Protein AF-0000000086186647 (afdb_homodimer)

pLDDT: mean 94.25, std 9.73, range [32.88, 99.0]

Organism: NCBI:txid1656884

Structure (mmCIF, N/CA/C/O backbone):
data_AF-0000000086186647-model_v1
#
loop_
_entity.id
_entity.type
_entity.pdbx_description
1 polymer 'NAD(P)-dependent oxidoreductase'
#
loop_
_atom_site.group_PDB
_atom_site.id
_atom_site.type_symbol
_atom_site.label_atom_id
_atom_site.label_alt_id
_atom_site.label_comp_id
_atom_site.label_asym_id
_atom_site.label_entity_id
_atom_site.label_seq_id
_atom_site.pdbx_PDB_ins_code
_atom_site.Cartn_x
_atom_site.Cartn_y
_atom_site.Cartn_z
_atom_site.occupancy
_atom_site.B_iso_or_equiv
_atom_site.auth_seq_id
_atom_site.auth_comp_id
_atom_site.auth_asym_id
_atom_site.auth_atom_id
_atom_site.pdbx_PDB_model_num
ATOM 1 N N . MET A 1 1 ? 5.227 -19.984 -39.406 1 32.94 1 MET A N 1
ATOM 2 C CA . MET A 1 1 ? 4.059 -20.828 -39.219 1 32.94 1 MET A CA 1
ATOM 3 C C . MET A 1 1 ? 3.461 -20.641 -37.844 1 32.94 1 MET A C 1
ATOM 5 O O . MET A 1 1 ? 4.176 -20.703 -36.844 1 32.94 1 MET A O 1
ATOM 9 N N . VAL A 1 2 ? 2.438 -19.922 -37.75 1 42.91 2 VAL A N 1
ATOM 10 C CA . VAL A 1 2 ? 1.807 -19.672 -36.438 1 42.91 2 VAL A CA 1
ATOM 11 C C . VAL A 1 2 ? 1.766 -20.969 -35.625 1 42.91 2 VAL A C 1
ATOM 13 O O . VAL A 1 2 ? 1.377 -22.016 -36.156 1 42.91 2 VAL A O 1
ATOM 16 N N . ASP A 1 3 ? 2.703 -21.125 -34.719 1 51.59 3 ASP A N 1
ATOM 17 C CA . ASP A 1 3 ? 2.672 -22.312 -33.875 1 51.59 3 ASP A CA 1
ATOM 18 C C . ASP A 1 3 ? 1.236 -22.719 -33.531 1 51.59 3 ASP A C 1
ATOM 20 O O . ASP A 1 3 ? 0.469 -21.922 -33 1 51.59 3 ASP A O 1
ATOM 24 N N . ARG A 1 4 ? 0.583 -23.547 -34.438 1 66.81 4 ARG A N 1
ATOM 25 C CA . ARG A 1 4 ? -0.795 -24.016 -34.531 1 66.81 4 ARG A CA 1
ATOM 26 C C . ARG A 1 4 ? -1.146 -24.969 -33.406 1 66.81 4 ARG A C 1
ATOM 28 O O . ARG A 1 4 ? -2.227 -25.562 -33.375 1 66.81 4 ARG A O 1
ATOM 35 N N . THR A 1 5 ? -0.139 -25.062 -32.375 1 87.88 5 THR A N 1
ATOM 36 C CA . THR A 1 5 ? -0.454 -26.016 -31.328 1 87.88 5 THR A CA 1
ATOM 37 C C . THR A 1 5 ? -1.351 -25.391 -30.266 1 87.88 5 THR A C 1
ATOM 39 O O . THR A 1 5 ? -1.097 -24.266 -29.828 1 87.88 5 THR A O 1
ATOM 42 N N . PRO A 1 6 ? -2.404 -26.094 -29.969 1 95.69 6 PRO A N 1
ATOM 43 C CA . PRO A 1 6 ? -3.352 -25.516 -29.016 1 95.69 6 PRO A CA 1
ATOM 44 C C . PRO A 1 6 ? -2.75 -25.344 -27.625 1 95.69 6 PRO A C 1
ATOM 46 O O . PRO A 1 6 ? -1.897 -26.141 -27.203 1 95.69 6 PRO A O 1
ATOM 49 N N . ILE A 1 7 ? -3.154 -24.328 -26.969 1 97.38 7 ILE A N 1
ATOM 50 C CA . ILE A 1 7 ? -2.812 -24.062 -25.578 1 97.38 7 ILE A CA 1
ATOM 51 C C . ILE A 1 7 ? -3.951 -24.516 -24.672 1 97.38 7 ILE A C 1
ATOM 53 O O . ILE A 1 7 ? -5.117 -24.203 -24.922 1 97.38 7 ILE A O 1
ATOM 57 N N . GLY A 1 8 ? -3.598 -25.375 -23.719 1 95.88 8 GLY A N 1
ATOM 58 C CA . GLY A 1 8 ? -4.59 -25.797 -22.75 1 95.88 8 GLY A CA 1
ATOM 59 C C . GLY A 1 8 ? -4.73 -24.844 -21.578 1 95.88 8 GLY A C 1
ATOM 60 O O . GLY A 1 8 ? -3.744 -24.281 -21.109 1 95.88 8 GLY A O 1
ATOM 61 N N . VAL A 1 9 ? -6 -24.641 -21.062 1 97.5 9 VAL A N 1
ATOM 62 C CA . VAL A 1 9 ? -6.273 -23.844 -19.875 1 97.5 9 VAL A CA 1
ATOM 63 C C . VAL A 1 9 ? -7.16 -24.625 -18.906 1 97.5 9 VAL A C 1
ATOM 65 O O . VAL A 1 9 ? -8.312 -24.938 -19.234 1 97.5 9 VAL A O 1
ATOM 68 N N . LEU A 1 10 ? -6.535 -24.969 -17.797 1 95.44 10 LEU A N 1
ATOM 69 C CA . LEU A 1 10 ? -7.305 -25.625 -16.734 1 95.44 10 LEU A CA 1
ATOM 70 C C . LEU A 1 10 ? -7.789 -24.609 -15.719 1 95.44 10 LEU A C 1
ATOM 72 O O . LEU A 1 10 ? -6.992 -24.062 -14.953 1 95.44 10 LEU A O 1
ATOM 76 N N . GLY A 1 11 ? -9.086 -24.391 -15.617 1 96.5 11 GLY A N 1
ATOM 77 C CA . GLY A 1 11 ? -9.672 -23.359 -14.773 1 96.5 11 GLY A CA 1
ATOM 78 C C . GLY A 1 11 ? -10.07 -22.125 -15.539 1 96.5 11 GLY A C 1
ATOM 79 O O . GLY A 1 11 ? -9.219 -21.375 -16.031 1 96.5 11 GLY A O 1
ATOM 80 N N . LEU A 1 12 ? -11.383 -21.891 -15.609 1 97.25 12 LEU A N 1
ATOM 81 C CA . LEU A 1 12 ? -11.938 -20.766 -16.359 1 97.25 12 LEU A CA 1
ATOM 82 C C . LEU A 1 12 ? -12.812 -19.891 -15.469 1 97.25 12 LEU A C 1
ATOM 84 O O . LEU A 1 12 ? -13.945 -19.562 -15.844 1 97.25 12 LEU A O 1
ATOM 88 N N . GLY A 1 13 ? -12.266 -19.672 -14.281 1 94 13 GLY A N 1
ATOM 89 C CA . GLY A 1 13 ? -12.93 -18.766 -13.352 1 94 13 GLY A CA 1
ATOM 90 C C . GLY A 1 13 ? -12.633 -17.312 -13.625 1 94 13 GLY A C 1
ATOM 91 O O . GLY A 1 13 ? -12.453 -16.906 -14.781 1 94 13 GLY A O 1
ATOM 92 N N . ASN A 1 14 ? -12.602 -16.516 -12.578 1 91 14 ASN A N 1
ATOM 93 C CA . ASN A 1 14 ? -12.469 -15.062 -12.68 1 91 14 ASN A CA 1
ATOM 94 C C . ASN A 1 14 ? -11.156 -14.664 -13.344 1 91 14 ASN A C 1
ATOM 96 O O . ASN A 1 14 ? -11.094 -13.656 -14.047 1 91 14 ASN A O 1
ATOM 100 N N . MET A 1 15 ? -10.133 -15.43 -13.102 1 94.56 15 MET A N 1
ATOM 101 C CA . MET A 1 15 ? -8.836 -15.148 -13.703 1 94.56 15 MET A CA 1
ATOM 102 C C . MET A 1 15 ? -8.641 -15.938 -14.992 1 94.56 15 MET A C 1
ATOM 104 O O . MET A 1 15 ? -8.164 -15.398 -15.992 1 94.56 15 MET A O 1
ATOM 108 N N . GLY A 1 16 ? -9.086 -17.172 -14.984 1 97.12 16 GLY A N 1
ATOM 109 C CA . GLY A 1 16 ? -8.852 -18.062 -16.109 1 97.12 16 GLY A CA 1
ATOM 110 C C . GLY A 1 16 ? -9.562 -17.625 -17.375 1 97.12 16 GLY A C 1
ATOM 111 O O . GLY A 1 16 ? -9.016 -17.734 -18.469 1 97.12 16 GLY A O 1
ATOM 112 N N . MET A 1 17 ? -10.766 -17.109 -17.25 1 97.38 17 MET A N 1
ATOM 113 C CA . MET A 1 17 ? -11.57 -16.766 -18.422 1 97.38 17 MET A CA 1
ATOM 114 C C . MET A 1 17 ? -10.953 -15.586 -19.156 1 97.38 17 MET A C 1
ATOM 116 O O . MET A 1 17 ? -10.719 -15.656 -20.359 1 97.38 17 MET A O 1
ATOM 120 N N . PRO A 1 18 ? -10.633 -14.461 -18.422 1 97.75 18 PRO A N 1
ATOM 121 C CA . PRO A 1 18 ? -9.984 -13.367 -19.156 1 97.75 18 PRO A CA 1
ATOM 122 C C . PRO A 1 18 ? -8.648 -13.773 -19.781 1 97.75 18 PRO A C 1
ATOM 124 O O . PRO A 1 18 ? -8.297 -13.289 -20.859 1 97.75 18 PRO A O 1
ATOM 127 N N . ILE A 1 19 ? -7.934 -14.617 -19.172 1 98.25 19 ILE A N 1
ATOM 128 C CA . ILE A 1 19 ? -6.66 -15.094 -19.688 1 98.25 19 ILE A CA 1
ATOM 129 C C . ILE A 1 19 ? -6.891 -15.898 -20.969 1 98.25 19 ILE A C 1
ATOM 131 O O . ILE A 1 19 ? -6.227 -15.672 -21.984 1 98.25 19 ILE A O 1
ATOM 135 N N . ALA A 1 20 ? -7.848 -16.812 -20.969 1 98.44 20 ALA A N 1
ATOM 136 C CA . ALA A 1 20 ? -8.195 -17.609 -22.141 1 98.44 20 ALA A CA 1
ATOM 137 C C . ALA A 1 20 ? -8.641 -16.719 -23.297 1 98.44 20 ALA A C 1
ATOM 139 O O . ALA A 1 20 ? -8.219 -16.906 -24.438 1 98.44 20 ALA A O 1
ATOM 140 N N . ARG A 1 21 ? -9.445 -15.734 -22.984 1 98.31 21 ARG A N 1
ATOM 141 C CA . ARG A 1 21 ? -9.945 -14.812 -24 1 98.31 21 ARG A CA 1
ATOM 142 C C . ARG A 1 21 ? -8.797 -14.039 -24.641 1 98.31 21 ARG A C 1
ATOM 144 O O . ARG A 1 21 ? -8.797 -13.812 -25.859 1 98.31 21 ARG A O 1
ATOM 151 N N . ARG A 1 22 ? -7.879 -13.656 -23.828 1 98 22 ARG A N 1
ATOM 152 C CA . ARG A 1 22 ? -6.734 -12.914 -24.344 1 98 22 ARG A CA 1
ATOM 153 C C . ARG A 1 22 ? -5.902 -13.773 -25.297 1 98 22 ARG A C 1
ATOM 155 O O . ARG A 1 22 ? -5.422 -13.289 -26.312 1 98 22 ARG A O 1
ATOM 162 N N . LEU A 1 23 ? -5.719 -14.992 -24.922 1 98.06 23 LEU A N 1
ATOM 163 C CA . LEU A 1 23 ? -4.965 -15.914 -25.766 1 98.06 23 LEU A CA 1
ATOM 164 C C . LEU A 1 23 ? -5.66 -16.109 -27.109 1 98.06 23 LEU A C 1
ATOM 166 O O . LEU A 1 23 ? -5.012 -16.094 -28.156 1 98.06 23 LEU A O 1
ATOM 170 N N . VAL A 1 24 ? -6.957 -16.266 -27.078 1 97.81 24 VAL A N 1
ATOM 171 C CA . VAL A 1 24 ? -7.734 -16.406 -28.312 1 97.81 24 VAL A CA 1
ATOM 172 C C . VAL A 1 24 ? -7.586 -15.148 -29.172 1 97.81 24 VAL A C 1
ATOM 174 O O . VAL A 1 24 ? -7.316 -15.234 -30.375 1 97.81 24 VAL A O 1
ATOM 177 N N . ALA A 1 25 ? -7.707 -14.047 -28.516 1 97.25 25 ALA A N 1
ATOM 178 C CA . ALA A 1 25 ? -7.621 -12.773 -29.219 1 97.25 25 ALA A CA 1
ATOM 179 C C . ALA A 1 25 ? -6.25 -12.586 -29.859 1 97.25 25 ALA A C 1
ATOM 181 O O . ALA A 1 25 ? -6.125 -11.953 -30.906 1 97.25 25 ALA A O 1
ATOM 182 N N . ALA A 1 26 ? -5.281 -13.156 -29.25 1 96.81 26 ALA A N 1
ATOM 183 C CA . ALA A 1 26 ? -3.914 -13.047 -29.75 1 96.81 26 ALA A CA 1
ATOM 184 C C . ALA A 1 26 ? -3.658 -14.055 -30.875 1 96.81 26 ALA A C 1
ATOM 186 O O . ALA A 1 26 ? -2.557 -14.117 -31.422 1 96.81 26 ALA A O 1
ATOM 187 N N . GLY A 1 27 ? -4.633 -14.922 -31.156 1 96.62 27 GLY A N 1
ATOM 188 C CA . GLY A 1 27 ? -4.543 -15.805 -32.312 1 96.62 27 GLY A CA 1
ATOM 189 C C . GLY A 1 27 ? -4.215 -17.234 -31.938 1 96.62 27 GLY A C 1
ATOM 190 O O . GLY A 1 27 ? -4.016 -18.078 -32.812 1 96.62 27 GLY A O 1
ATOM 191 N N . HIS A 1 28 ? -4.188 -17.562 -30.656 1 97.19 28 HIS A N 1
ATOM 192 C CA . HIS A 1 28 ? -3.902 -18.922 -30.219 1 97.19 28 HIS A CA 1
ATOM 193 C C . HIS A 1 28 ? -5.156 -19.797 -30.266 1 97.19 28 HIS A C 1
ATOM 195 O O . HIS A 1 28 ? -6.262 -19.297 -30.031 1 97.19 28 HIS A O 1
ATOM 201 N N . GLN A 1 29 ? -4.941 -21.047 -30.609 1 97.62 29 GLN A N 1
ATOM 202 C CA . GLN A 1 29 ? -5.984 -22.031 -30.359 1 97.62 29 GLN A CA 1
ATOM 203 C C . GLN A 1 29 ? -6.008 -22.422 -28.875 1 97.62 29 GLN A C 1
ATOM 205 O O . GLN A 1 29 ? -4.984 -22.844 -28.328 1 97.62 29 GLN A O 1
ATOM 210 N N . VAL A 1 30 ? -7.203 -22.297 -28.266 1 98.31 30 VAL A N 1
ATOM 211 C CA . VAL A 1 30 ? -7.289 -22.547 -26.828 1 98.31 30 VAL A CA 1
ATOM 212 C C . VAL A 1 30 ? -8.281 -23.672 -26.562 1 98.31 30 VAL A C 1
ATOM 214 O O . VAL A 1 30 ? -9.383 -23.688 -27.109 1 98.31 30 VAL A O 1
ATOM 217 N N . ILE A 1 31 ? -7.832 -24.656 -25.812 1 96.88 31 ILE A N 1
ATOM 218 C CA . ILE A 1 31 ? -8.695 -25.703 -25.281 1 96.88 31 ILE A CA 1
ATOM 219 C C . ILE A 1 31 ? -8.773 -25.594 -23.766 1 96.88 31 ILE A C 1
ATOM 221 O O . ILE A 1 31 ? -7.762 -25.734 -23.062 1 96.88 31 ILE A O 1
ATOM 225 N N . GLY A 1 32 ? -10.008 -25.312 -23.266 1 97 32 GLY A N 1
ATOM 226 C CA . GLY A 1 32 ? -10.164 -25.062 -21.844 1 97 32 GLY A CA 1
ATOM 227 C C . GLY A 1 32 ? -11.094 -26.047 -21.172 1 97 32 GLY A C 1
ATOM 228 O O . GLY A 1 32 ? -11.852 -26.75 -21.828 1 97 32 GLY A O 1
ATOM 229 N N . TRP A 1 33 ? -10.93 -26.125 -19.875 1 94.56 33 TRP A N 1
ATOM 230 C CA . TRP A 1 33 ? -11.82 -26.906 -19.031 1 94.56 33 TRP A CA 1
ATOM 23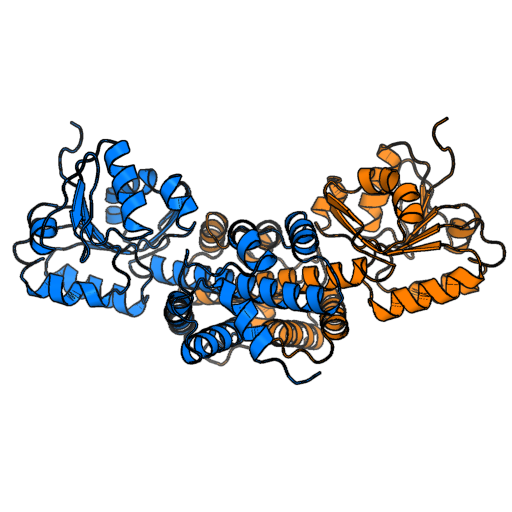1 C C . TRP A 1 33 ? -12.086 -26.203 -17.703 1 94.56 33 TRP A C 1
ATOM 233 O O . TRP A 1 33 ? -11.188 -25.562 -17.141 1 94.56 33 TRP A O 1
ATOM 243 N N . ASP A 1 34 ? -13.297 -26.328 -17.203 1 95.88 34 ASP A N 1
ATOM 244 C CA . ASP A 1 34 ? -13.695 -25.875 -15.875 1 95.88 34 ASP A CA 1
ATOM 245 C C . ASP A 1 34 ? -14.727 -26.828 -15.266 1 95.88 34 ASP A C 1
ATOM 247 O O . ASP A 1 34 ? -15.406 -27.562 -15.984 1 95.88 34 ASP A O 1
ATOM 251 N N . ARG A 1 35 ? -14.758 -26.844 -13.961 1 91.5 35 ARG A N 1
ATOM 252 C CA . ARG A 1 35 ? -15.758 -27.656 -13.273 1 91.5 35 ARG A CA 1
ATOM 253 C C . ARG A 1 35 ? -17.172 -27.172 -13.594 1 91.5 35 ARG A C 1
ATOM 255 O O . ARG A 1 35 ? -18.109 -27.969 -13.641 1 91.5 35 ARG A O 1
ATOM 262 N N . ALA A 1 36 ? -17.25 -25.875 -13.758 1 93.56 36 ALA A N 1
ATOM 263 C CA . ALA A 1 36 ? -18.547 -25.297 -14.117 1 93.56 36 ALA A CA 1
ATOM 264 C C . ALA A 1 36 ? -18.703 -25.219 -15.633 1 93.56 36 ALA A C 1
ATOM 266 O O . ALA A 1 36 ? -17.719 -25.297 -16.375 1 93.56 36 ALA A O 1
ATOM 267 N N . ASP A 1 37 ? -19.953 -25.141 -16.016 1 93.25 37 ASP A N 1
ATOM 268 C CA . ASP A 1 37 ? -20.219 -24.891 -17.438 1 93.25 37 ASP A CA 1
ATOM 269 C C . ASP A 1 37 ? -19.766 -23.5 -17.844 1 93.25 37 ASP A C 1
ATOM 271 O O . ASP A 1 37 ? -20.094 -22.516 -17.172 1 93.25 37 ASP A O 1
ATOM 275 N N . ARG A 1 38 ? -18.922 -23.516 -18.875 1 95.44 38 ARG A N 1
ATOM 276 C CA . ARG A 1 38 ? -18.375 -22.25 -19.375 1 95.44 38 ARG A CA 1
ATOM 277 C C . ARG A 1 38 ? -18.484 -22.188 -20.906 1 95.44 38 ARG A C 1
ATOM 279 O O . ARG A 1 38 ? -18.75 -23.188 -21.562 1 95.44 38 ARG A O 1
ATOM 286 N N . GLU A 1 39 ? -18.391 -21.016 -21.391 1 96.06 39 GLU A N 1
ATOM 287 C CA . GLU A 1 39 ? -18.266 -20.766 -22.828 1 96.06 39 GLU A CA 1
ATOM 288 C C . GLU A 1 39 ? -17.094 -19.844 -23.141 1 96.06 39 GLU A C 1
ATOM 290 O O . GLU A 1 39 ? -16.812 -18.906 -22.391 1 96.06 39 GLU A O 1
ATOM 295 N N . LEU A 1 40 ? -16.406 -20.172 -24.188 1 97.19 40 LEU A N 1
ATOM 296 C CA . LEU A 1 40 ? -15.266 -19.375 -24.656 1 97.19 40 LEU A CA 1
ATOM 297 C C . LEU A 1 40 ? -15.367 -19.094 -26.141 1 97.19 40 LEU A C 1
ATOM 299 O O . LEU A 1 40 ? -15.133 -19.969 -26.969 1 97.19 40 LEU A O 1
ATOM 303 N N . ASP A 1 41 ? -15.719 -17.859 -26.422 1 95.88 41 ASP A N 1
ATOM 304 C CA . ASP A 1 41 ? -15.781 -17.469 -27.844 1 95.88 41 ASP A CA 1
ATOM 305 C C . ASP A 1 41 ? -14.414 -17.594 -28.5 1 95.88 41 ASP A C 1
ATOM 307 O O . ASP A 1 41 ? -13.43 -17.062 -28 1 95.88 41 ASP A O 1
ATOM 311 N N . GLY A 1 42 ? -14.43 -18.312 -29.578 1 96.94 42 GLY A N 1
ATOM 312 C CA . GLY A 1 42 ? -13.195 -18.453 -30.344 1 96.94 42 GLY A CA 1
ATOM 313 C C . GLY A 1 42 ? -12.305 -19.578 -29.859 1 96.94 42 GLY A C 1
ATOM 314 O O . GLY A 1 42 ? -11.281 -19.875 -30.469 1 96.94 42 GLY A O 1
ATOM 315 N N . GLY A 1 43 ? -12.719 -20.234 -28.781 1 97 43 GLY A N 1
ATOM 316 C CA . GLY A 1 43 ? -12.008 -21.375 -28.234 1 97 43 GLY A CA 1
ATOM 317 C C . GLY A 1 43 ? -12.898 -22.594 -28.047 1 97 43 GLY A C 1
ATOM 318 O O . GLY A 1 43 ? -14.062 -22.594 -28.453 1 97 43 GLY A O 1
ATOM 319 N N . THR A 1 44 ? -12.297 -23.656 -27.516 1 97.25 44 THR A N 1
ATOM 320 C CA . THR A 1 44 ? -13.016 -24.891 -27.266 1 97.25 44 THR A CA 1
ATOM 321 C C . THR A 1 44 ? -13.008 -25.25 -25.781 1 97.25 44 THR A C 1
ATOM 323 O O . THR A 1 44 ? -11.961 -25.203 -25.141 1 97.25 44 THR A O 1
ATOM 326 N N . ILE A 1 45 ? -14.172 -25.469 -25.266 1 97.81 45 ILE A N 1
ATOM 327 C CA . ILE A 1 45 ? -14.266 -25.984 -23.906 1 97.81 45 ILE A CA 1
ATOM 328 C C . ILE A 1 45 ? -14.609 -27.469 -23.938 1 97.81 45 ILE A C 1
ATOM 330 O O . ILE A 1 45 ? -15.508 -27.891 -24.672 1 97.81 45 ILE A O 1
ATOM 334 N N . VAL A 1 46 ? -13.906 -28.219 -23.219 1 94 46 VAL A N 1
ATOM 335 C CA . VAL A 1 46 ? -14.094 -29.672 -23.234 1 94 46 VAL A CA 1
ATOM 336 C C . VAL A 1 46 ? -14.648 -30.141 -21.891 1 94 46 VAL A C 1
ATOM 338 O O . VAL A 1 46 ? -14.812 -29.328 -20.969 1 94 46 VAL A O 1
ATOM 341 N N . ARG A 1 47 ? -14.914 -31.406 -21.781 1 91.38 47 ARG A N 1
ATOM 342 C CA . ARG A 1 47 ? -15.719 -31.906 -20.672 1 91.38 47 ARG A CA 1
ATOM 343 C C . ARG A 1 47 ? -14.836 -32.5 -19.562 1 91.38 47 ARG A C 1
ATOM 345 O O . ARG A 1 47 ? -15.32 -32.75 -18.469 1 91.38 47 ARG A O 1
ATOM 352 N N . SER A 1 48 ? -13.516 -32.688 -19.906 1 88.19 48 SER A N 1
ATOM 353 C CA . SER A 1 48 ? -12.633 -33.219 -18.891 1 88.19 48 SER A CA 1
ATOM 354 C C . SER A 1 48 ? -11.242 -32.594 -18.969 1 88.19 48 SER A C 1
ATOM 356 O O . SER A 1 48 ? -10.781 -32.25 -20.062 1 88.19 48 SER A O 1
ATOM 358 N N . ALA A 1 49 ? -10.578 -32.562 -17.844 1 90 49 ALA A N 1
ATOM 359 C CA . ALA A 1 49 ? -9.203 -32.094 -17.781 1 90 49 ALA A CA 1
ATOM 360 C C . ALA A 1 49 ? -8.273 -33 -18.594 1 90 49 ALA A C 1
ATOM 362 O O . ALA A 1 49 ? -7.309 -32.5 -19.188 1 90 49 ALA A O 1
ATOM 363 N N . ALA A 1 50 ? -8.586 -34.25 -18.641 1 86.88 50 ALA A N 1
ATOM 364 C CA . ALA A 1 50 ? -7.789 -35.219 -19.375 1 86.88 50 ALA A CA 1
ATOM 365 C C . ALA A 1 50 ? -7.766 -34.906 -20.859 1 86.88 50 ALA A C 1
ATOM 367 O O . ALA A 1 50 ? -6.762 -35.125 -21.547 1 86.88 50 ALA A O 1
ATOM 368 N N . GLU A 1 51 ? -8.891 -34.406 -21.328 1 88.75 51 GLU A N 1
ATOM 369 C CA . GLU A 1 51 ? -8.945 -34.031 -22.734 1 88.75 51 GLU A CA 1
ATOM 370 C C . GLU A 1 51 ? -8.016 -32.844 -23.031 1 88.75 51 GLU A C 1
ATOM 372 O O . GLU A 1 51 ? -7.41 -32.812 -24.109 1 88.75 51 GLU A O 1
ATOM 377 N N . VAL A 1 52 ? -7.887 -31.938 -22.141 1 91.69 52 VAL A N 1
ATOM 378 C CA . VAL A 1 52 ? -6.988 -30.797 -22.312 1 91.69 52 VAL A CA 1
ATOM 379 C C . VAL A 1 52 ? -5.543 -31.297 -22.359 1 91.69 52 VAL A C 1
ATOM 381 O O . VAL A 1 52 ? -4.805 -30.969 -23.297 1 91.69 52 VAL A O 1
ATOM 384 N N . THR A 1 53 ? -5.172 -32.125 -21.406 1 88.69 53 THR A N 1
ATOM 385 C CA . THR A 1 53 ? -3.783 -32.562 -21.281 1 88.69 53 THR A CA 1
ATOM 386 C C . THR A 1 53 ? -3.42 -33.562 -22.391 1 88.69 53 THR A C 1
ATOM 388 O O . THR A 1 53 ? -2.248 -33.656 -22.75 1 88.69 53 THR A O 1
ATOM 391 N N . GLY A 1 54 ? -4.434 -34.188 -22.891 1 86.25 54 GLY A N 1
ATOM 392 C CA . GLY A 1 54 ? -4.199 -35.125 -23.984 1 86.25 54 GLY A CA 1
ATOM 393 C C . GLY A 1 54 ? -4.02 -34.438 -25.328 1 86.25 54 GLY A C 1
ATOM 394 O O . GLY A 1 54 ? -3.479 -35.031 -26.266 1 86.25 54 GLY A O 1
ATOM 395 N N . ARG A 1 55 ? -4.371 -33.188 -25.375 1 89.44 55 ARG A N 1
ATOM 396 C CA . ARG A 1 55 ? -4.398 -32.531 -26.672 1 89.44 55 ARG A CA 1
ATOM 397 C C . ARG A 1 55 ? -3.402 -31.375 -26.719 1 89.44 55 ARG A C 1
ATOM 399 O O . ARG A 1 55 ? -3.074 -30.859 -27.797 1 89.44 55 ARG A O 1
ATOM 406 N N . CYS A 1 56 ? -2.918 -30.953 -25.594 1 92.75 56 CYS A N 1
ATOM 407 C CA . CYS A 1 56 ? -2.123 -29.734 -25.562 1 92.75 56 CYS A CA 1
ATOM 408 C C . CYS A 1 56 ? -0.734 -30 -24.984 1 92.75 56 CYS A C 1
ATOM 410 O O . CYS A 1 56 ? -0.602 -30.547 -23.891 1 92.75 56 CYS A O 1
ATOM 412 N N . ALA A 1 57 ? 0.261 -29.562 -25.688 1 92.5 57 ALA A N 1
ATOM 413 C CA . ALA A 1 57 ? 1.639 -29.703 -25.219 1 92.5 57 ALA A CA 1
ATOM 414 C C . ALA A 1 57 ? 1.956 -28.703 -24.125 1 92.5 57 ALA A C 1
ATOM 416 O O . ALA A 1 57 ? 2.781 -28.969 -23.25 1 92.5 57 ALA A O 1
ATOM 417 N N . THR A 1 58 ? 1.338 -27.531 -24.172 1 95.38 58 THR A N 1
ATOM 418 C CA . THR A 1 58 ? 1.45 -26.484 -23.141 1 95.38 58 THR A CA 1
ATOM 419 C C . THR A 1 58 ? 0.107 -26.25 -22.453 1 95.38 58 THR A C 1
ATOM 421 O O . THR A 1 58 ? -0.903 -26.016 -23.125 1 95.38 58 THR A O 1
ATOM 424 N N . VAL A 1 59 ? 0.129 -26.375 -21.125 1 94.94 59 VAL A N 1
ATOM 425 C CA . VAL A 1 59 ? -1.103 -26.234 -20.359 1 94.94 59 VAL A CA 1
ATOM 426 C C . VAL A 1 59 ? -0.9 -25.203 -19.25 1 94.94 59 VAL A C 1
ATOM 428 O O . VAL A 1 59 ? 0.085 -25.266 -18.516 1 94.94 59 VAL A O 1
ATOM 431 N N . LEU A 1 60 ? -1.832 -24.188 -19.172 1 97.62 60 LEU A N 1
ATOM 432 C CA . LEU A 1 60 ? -1.909 -23.25 -18.062 1 97.62 60 LEU A CA 1
ATOM 433 C C . LEU A 1 60 ? -2.84 -23.781 -16.969 1 97.62 60 LEU A C 1
ATOM 435 O O . LEU A 1 60 ? -3.955 -24.219 -17.266 1 97.62 60 LEU A O 1
ATOM 439 N N . TYR A 1 61 ? -2.307 -23.766 -15.766 1 96.94 61 TYR A N 1
ATOM 440 C CA . TYR A 1 61 ? -3.07 -24.219 -14.602 1 96.94 61 TYR A CA 1
ATOM 441 C C . TYR A 1 61 ? -3.52 -23.016 -13.758 1 96.94 61 TYR A C 1
ATOM 443 O O . TYR A 1 61 ? -2.691 -22.312 -13.18 1 96.94 61 TYR A O 1
ATOM 451 N N . LEU A 1 62 ? -4.906 -22.844 -13.617 1 97.19 62 LEU A N 1
ATOM 452 C CA . LEU A 1 62 ? -5.438 -21.656 -12.938 1 97.19 62 LEU A CA 1
ATOM 453 C C . LEU A 1 62 ? -6.488 -22.062 -11.898 1 97.19 62 LEU A C 1
ATOM 455 O O . LEU A 1 62 ? -7.289 -21.219 -11.469 1 97.19 62 LEU A O 1
ATOM 459 N N . LEU A 1 63 ? -6.48 -23.344 -11.547 1 94.81 63 LEU A N 1
ATOM 460 C CA . LEU A 1 63 ? -7.41 -23.766 -10.508 1 94.81 63 LEU A CA 1
ATOM 461 C C . LEU A 1 63 ? -6.977 -23.234 -9.148 1 94.81 63 LEU A C 1
ATOM 463 O O . LEU A 1 63 ? -5.793 -22.969 -8.93 1 94.81 63 LEU A O 1
ATOM 467 N N . PRO A 1 64 ? -7.859 -23.062 -8.156 1 90.75 64 PRO A N 1
ATOM 468 C CA . PRO A 1 64 ? -7.613 -22.328 -6.914 1 90.75 64 PRO A CA 1
ATOM 469 C C . PRO A 1 64 ? -6.551 -22.984 -6.039 1 90.75 64 PRO A C 1
ATOM 471 O O . PRO A 1 64 ? -5.836 -22.297 -5.305 1 90.75 64 PRO A O 1
ATOM 474 N N . GLU A 1 65 ? -6.469 -24.281 -6.078 1 92.06 65 GLU A N 1
ATOM 475 C CA . GLU A 1 65 ? -5.543 -25.016 -5.219 1 92.06 65 GLU A CA 1
ATOM 476 C C . GLU A 1 65 ? -4.641 -25.938 -6.031 1 92.06 65 GLU A C 1
ATOM 478 O O . GLU A 1 65 ? -5.105 -26.625 -6.945 1 92.06 65 GLU A O 1
ATOM 483 N N . LEU A 1 66 ? -3.379 -25.953 -5.641 1 94.31 66 LEU A N 1
ATOM 484 C CA . LEU A 1 66 ? -2.424 -26.781 -6.363 1 94.31 66 LEU A CA 1
ATOM 485 C C . LEU A 1 66 ? -2.818 -28.25 -6.285 1 94.31 66 LEU A C 1
ATOM 487 O O . LEU A 1 66 ? -2.656 -28.984 -7.258 1 94.31 66 LEU A O 1
ATOM 491 N N . GLU A 1 67 ? -3.41 -28.656 -5.184 1 90.25 67 GLU A N 1
ATOM 492 C CA . GLU A 1 67 ? -3.744 -30.047 -4.926 1 90.25 67 GLU A CA 1
ATOM 493 C C . GLU A 1 67 ? -4.82 -30.547 -5.891 1 90.25 67 GLU A C 1
ATOM 495 O O . GLU A 1 67 ? -4.977 -31.75 -6.086 1 90.25 67 GLU A O 1
ATOM 500 N N . MET A 1 68 ? -5.445 -29.672 -6.457 1 89.5 68 MET A N 1
ATOM 501 C CA . MET A 1 68 ? -6.512 -30.031 -7.383 1 89.5 68 MET A CA 1
ATOM 502 C C . MET A 1 68 ? -5.941 -30.625 -8.664 1 89.5 68 MET A C 1
ATOM 504 O O . MET A 1 68 ? -6.676 -31.219 -9.453 1 89.5 68 MET A O 1
ATOM 508 N N . ILE A 1 69 ? -4.652 -30.531 -8.789 1 86.94 69 ILE A N 1
ATOM 509 C CA . ILE A 1 69 ? -3.998 -31.062 -9.977 1 86.94 69 ILE A CA 1
ATOM 510 C C . ILE A 1 69 ? -3.859 -32.594 -9.859 1 86.94 69 ILE A C 1
ATOM 512 O O . ILE A 1 69 ? -3.729 -33.281 -10.859 1 86.94 69 ILE A O 1
ATOM 516 N N . ARG A 1 70 ? -3.762 -33.125 -8.648 1 80.94 70 ARG A N 1
ATOM 517 C CA . ARG A 1 70 ? -3.4 -34.5 -8.391 1 80.94 70 ARG A CA 1
ATOM 518 C C . ARG A 1 70 ? -4.348 -35.469 -9.109 1 80.94 70 ARG A C 1
ATOM 520 O O . ARG A 1 70 ? -3.906 -36.344 -9.836 1 80.94 70 ARG A O 1
ATOM 527 N N . PRO A 1 71 ? -5.672 -35.25 -8.844 1 77.44 71 PRO A N 1
ATOM 528 C CA . PRO A 1 71 ? -6.578 -36.156 -9.57 1 77.44 71 PRO A CA 1
ATOM 529 C C . PRO A 1 71 ? -6.434 -36.031 -11.086 1 77.44 71 PRO A C 1
ATOM 531 O O . PRO A 1 71 ? -6.691 -37 -11.805 1 77.44 71 PRO A O 1
ATOM 534 N N . LEU A 1 72 ? -6.008 -34.969 -11.5 1 74.38 72 LEU A N 1
ATOM 535 C CA . LEU A 1 72 ? -5.852 -34.719 -12.93 1 74.38 72 LEU A CA 1
ATOM 536 C C . LEU A 1 72 ? -4.621 -35.438 -13.469 1 74.38 72 LEU A C 1
ATOM 538 O O . LEU A 1 72 ? -4.613 -35.875 -14.625 1 74.38 72 LEU A O 1
ATOM 542 N N . LEU A 1 73 ? -3.617 -35.594 -12.594 1 71.12 73 LEU A N 1
ATOM 543 C CA . LEU A 1 73 ? -2.383 -36.312 -12.93 1 71.12 73 LEU A CA 1
ATOM 544 C C . LEU A 1 73 ? -2.586 -37.812 -12.891 1 71.12 73 LEU A C 1
ATOM 546 O O . LEU A 1 73 ? -2.002 -38.562 -13.688 1 71.12 73 LEU A O 1
ATOM 550 N N . ALA A 1 74 ? -3.311 -38.281 -11.867 1 64.06 74 ALA A N 1
ATOM 551 C CA . ALA A 1 74 ? -3.547 -39.719 -11.695 1 64.06 74 ALA A CA 1
ATOM 552 C C . ALA A 1 74 ? -4.305 -40.281 -12.891 1 64.06 74 ALA A C 1
ATOM 554 O O . ALA A 1 74 ? -4.094 -41.438 -13.266 1 64.06 74 ALA A O 1
ATOM 555 N N . ASP A 1 75 ? -5.23 -39.625 -13.328 1 56.56 75 ASP A N 1
ATOM 556 C CA . ASP A 1 75 ? -6.066 -40.156 -14.406 1 56.56 75 ASP A CA 1
ATOM 557 C C . ASP A 1 75 ? -5.285 -40.219 -15.719 1 56.56 75 ASP A C 1
ATOM 559 O O . ASP A 1 75 ? -5.859 -40.5 -16.781 1 56.56 75 ASP A O 1
ATOM 563 N N . GLY A 1 76 ? -3.975 -40.25 -15.68 1 54.12 76 GLY A N 1
ATOM 564 C CA . GLY A 1 76 ? -3.133 -40.469 -16.844 1 54.12 76 GLY A CA 1
ATOM 565 C C . GLY A 1 76 ? -2.689 -39.188 -17.531 1 54.12 76 GLY A C 1
ATOM 566 O O . GLY A 1 76 ? -2.281 -39.188 -18.688 1 54.12 76 GLY A O 1
ATOM 567 N N . LEU A 1 77 ? -3.141 -38.188 -16.969 1 52.38 77 LEU A N 1
ATOM 568 C CA . LEU A 1 77 ? -2.887 -36.875 -17.578 1 52.38 77 LEU A CA 1
ATOM 569 C C . LEU A 1 77 ? -1.501 -36.844 -18.203 1 52.38 77 LEU A C 1
ATOM 571 O O . LEU A 1 77 ? -1.34 -36.312 -19.328 1 52.38 77 LEU A O 1
ATOM 575 N N . LEU A 1 78 ? -0.475 -37.156 -17.328 1 57.53 78 LEU A N 1
ATOM 576 C CA . LEU A 1 78 ? 0.867 -36.906 -17.844 1 57.53 78 LEU A CA 1
ATOM 577 C C . LEU A 1 78 ? 1.455 -38.156 -18.484 1 57.53 78 LEU A C 1
ATOM 579 O O . LEU A 1 78 ? 2.436 -38.094 -19.219 1 57.53 78 LEU A O 1
ATOM 583 N N . ASP A 1 79 ? 0.993 -39.281 -18.109 1 55.28 79 ASP A N 1
ATOM 584 C CA . ASP A 1 79 ? 1.785 -40.375 -18.625 1 55.28 79 ASP A CA 1
ATOM 585 C C . ASP A 1 79 ? 1.741 -40.406 -20.156 1 55.28 79 ASP A C 1
ATOM 587 O O . ASP A 1 79 ? 2.777 -40.562 -20.812 1 55.28 79 ASP A O 1
ATOM 591 N N . ASP A 1 80 ? 0.506 -40.562 -20.641 1 57.5 80 ASP A N 1
ATOM 592 C CA . ASP A 1 80 ? 0.38 -40.562 -22.094 1 57.5 80 ASP A CA 1
ATOM 593 C C . ASP A 1 80 ? -0.055 -39.219 -22.625 1 57.5 80 ASP A C 1
ATOM 595 O O . ASP A 1 80 ? -0.576 -39.094 -23.734 1 57.5 80 ASP A O 1
ATOM 599 N N . ALA A 1 81 ? 0.294 -38.188 -21.812 1 67.19 81 ALA A N 1
ATOM 600 C CA . ALA A 1 81 ? -0.254 -36.844 -22.125 1 67.19 81 ALA A CA 1
ATOM 601 C C . ALA A 1 81 ? 0.627 -36.125 -23.125 1 67.19 81 ALA A C 1
ATOM 603 O O . ALA A 1 81 ? 1.813 -36.406 -23.25 1 67.19 81 ALA A O 1
ATOM 604 N N . ALA A 1 82 ? -0.03 -35.5 -24.016 1 81.06 82 ALA A N 1
ATOM 605 C CA . ALA A 1 82 ? 0.588 -34.594 -24.984 1 81.06 82 ALA A CA 1
ATOM 606 C C . ALA A 1 82 ? 1.312 -33.469 -24.281 1 81.06 82 ALA A C 1
ATOM 608 O O . ALA A 1 82 ? 2.244 -32.875 -24.828 1 81.06 82 ALA A O 1
ATOM 609 N N . THR A 1 83 ? 1.009 -33.344 -22.938 1 88.75 83 THR A N 1
ATOM 610 C CA . THR A 1 83 ? 1.533 -32.188 -22.219 1 88.75 83 THR A CA 1
ATOM 611 C C . THR A 1 83 ? 3.008 -32.375 -21.875 1 88.75 83 THR A C 1
ATOM 613 O O . THR A 1 83 ? 3.389 -33.406 -21.328 1 88.75 83 THR A O 1
ATOM 616 N N . ARG A 1 84 ? 3.717 -31.375 -22.188 1 90.88 84 ARG A N 1
ATOM 617 C CA . ARG A 1 84 ? 5.152 -31.375 -21.922 1 90.88 84 ARG A CA 1
ATOM 618 C C . ARG A 1 84 ? 5.547 -30.203 -21.031 1 90.88 84 ARG A C 1
ATOM 620 O O . ARG A 1 84 ? 6.598 -30.234 -20.375 1 90.88 84 ARG A O 1
ATOM 627 N N . THR A 1 85 ? 4.762 -29.188 -21.078 1 94.94 85 THR A N 1
ATOM 628 C CA . THR A 1 85 ? 4.988 -27.984 -20.266 1 94.94 85 THR A CA 1
ATOM 629 C C . THR A 1 85 ? 3.734 -27.609 -19.484 1 94.94 85 THR A C 1
ATOM 631 O O . THR A 1 85 ? 2.666 -27.422 -20.078 1 94.94 85 THR A O 1
ATOM 634 N N . LEU A 1 86 ? 3.873 -27.594 -18.172 1 95.44 86 LEU A N 1
ATOM 635 C CA . LEU A 1 86 ? 2.811 -27.141 -17.281 1 95.44 86 LEU A CA 1
ATOM 636 C C . LEU A 1 86 ? 3.172 -25.812 -16.641 1 95.44 86 LEU A C 1
ATOM 638 O O . LEU A 1 86 ? 4.191 -25.703 -15.961 1 95.44 86 LEU A O 1
ATOM 642 N N . ILE A 1 87 ? 2.35 -24.766 -16.906 1 97.94 87 ILE A N 1
ATOM 643 C CA . ILE A 1 87 ? 2.539 -23.453 -16.328 1 97.94 87 ILE A CA 1
ATOM 644 C C . ILE A 1 87 ? 1.503 -23.203 -15.234 1 97.94 87 ILE A C 1
ATOM 646 O O . ILE A 1 87 ? 0.318 -23.016 -15.523 1 97.94 87 ILE A O 1
ATOM 650 N N . VAL A 1 88 ? 1.967 -23.234 -13.984 1 98.12 88 VAL A N 1
ATOM 651 C CA . VAL A 1 88 ? 1.067 -23.031 -12.852 1 98.12 88 VAL A CA 1
ATOM 652 C C . VAL A 1 88 ? 0.958 -21.531 -12.539 1 98.12 88 VAL A C 1
ATOM 654 O O . VAL A 1 88 ? 1.904 -20.922 -12.039 1 98.12 88 VAL A O 1
ATOM 657 N N . MET A 1 89 ? -0.2 -21 -12.773 1 98.31 89 MET A N 1
ATOM 658 C CA . MET A 1 89 ? -0.379 -19.562 -12.625 1 98.31 89 MET A CA 1
ATOM 659 C C . MET A 1 89 ? -1.133 -19.234 -11.336 1 98.31 89 MET A C 1
ATOM 661 O O . MET A 1 89 ? -1.223 -18.078 -10.945 1 98.31 89 MET A O 1
ATOM 665 N N . SER A 1 90 ? -1.642 -20.266 -10.656 1 96.69 90 SER A N 1
ATOM 666 C CA . SER A 1 90 ? -2.338 -20.094 -9.383 1 96.69 90 SER A CA 1
ATOM 667 C C . SER A 1 90 ? -1.363 -19.766 -8.258 1 96.69 90 SER A C 1
ATOM 669 O O . SER A 1 90 ? -0.185 -20.125 -8.328 1 96.69 90 SER A O 1
ATOM 671 N N . THR A 1 91 ? -1.91 -19.047 -7.305 1 96.31 91 THR A N 1
ATOM 672 C CA . THR A 1 91 ? -1.136 -18.844 -6.082 1 96.31 91 THR A CA 1
ATOM 673 C C . THR A 1 91 ? -1.018 -20.156 -5.305 1 96.31 91 THR A C 1
ATOM 675 O O . THR A 1 91 ? -2.025 -20.797 -4.996 1 96.31 91 THR A O 1
ATOM 678 N N . CYS A 1 92 ? 0.256 -20.578 -5.035 1 96.56 92 CYS A N 1
ATOM 679 C CA . CYS A 1 92 ? 0.437 -21.859 -4.352 1 96.56 92 CYS A CA 1
ATOM 680 C C . CYS A 1 92 ? 1.659 -21.828 -3.441 1 96.56 92 CYS A C 1
ATOM 682 O O . CYS A 1 92 ? 2.379 -20.828 -3.404 1 96.56 92 CYS A O 1
ATOM 684 N N . SER A 1 93 ? 1.794 -22.875 -2.678 1 97.44 93 SER A N 1
ATOM 685 C CA . SER A 1 93 ? 2.936 -23.047 -1.784 1 97.44 93 SER A CA 1
ATOM 686 C C . SER A 1 93 ? 4.238 -23.156 -2.566 1 97.44 93 SER A C 1
ATOM 688 O O . SER A 1 93 ? 4.344 -23.969 -3.492 1 97.44 93 SER A O 1
ATOM 690 N N . PRO A 1 94 ? 5.266 -22.312 -2.137 1 97.31 94 PRO A N 1
ATOM 691 C CA . PRO A 1 94 ? 6.574 -22.484 -2.777 1 97.31 94 PRO A CA 1
ATOM 692 C C . PRO A 1 94 ? 7.148 -23.875 -2.596 1 97.31 94 PRO A C 1
ATOM 694 O O . PRO A 1 94 ? 7.785 -24.406 -3.51 1 97.31 94 PRO A O 1
ATOM 697 N N . VAL A 1 95 ? 6.855 -24.469 -1.499 1 96.25 95 VAL A N 1
ATOM 698 C CA . VAL A 1 95 ? 7.363 -25.812 -1.206 1 96.25 95 VAL A CA 1
ATOM 699 C C . VAL A 1 95 ? 6.602 -26.844 -2.029 1 96.25 95 VAL A C 1
ATOM 701 O O . VAL A 1 95 ? 7.207 -27.703 -2.68 1 96.25 95 VAL A O 1
ATOM 704 N N . ALA A 1 96 ? 5.332 -26.766 -2.053 1 96.44 96 ALA A N 1
ATOM 705 C CA . ALA A 1 96 ? 4.496 -27.75 -2.738 1 96.44 96 ALA A CA 1
ATOM 706 C C . ALA A 1 96 ? 4.754 -27.734 -4.242 1 96.44 96 ALA A C 1
ATOM 708 O O . ALA A 1 96 ? 4.758 -28.781 -4.887 1 96.44 96 ALA A O 1
ATOM 709 N N . ILE A 1 97 ? 4.98 -26.594 -4.785 1 97.56 97 ILE A N 1
ATOM 710 C CA . ILE A 1 97 ? 5.137 -26.5 -6.234 1 97.56 97 ILE A CA 1
ATOM 711 C C . ILE A 1 97 ? 6.488 -27.078 -6.645 1 97.56 97 ILE A C 1
ATOM 713 O O . ILE A 1 97 ? 6.617 -27.656 -7.727 1 97.56 97 ILE A O 1
ATOM 717 N N . THR A 1 98 ? 7.516 -26.859 -5.852 1 97.12 98 THR A N 1
ATOM 718 C CA . THR A 1 98 ? 8.828 -27.438 -6.113 1 97.12 98 THR A CA 1
ATOM 719 C C . THR A 1 98 ? 8.758 -28.969 -6.059 1 97.12 98 THR A C 1
ATOM 721 O O . THR A 1 98 ? 9.328 -29.656 -6.906 1 97.12 98 THR A O 1
ATOM 724 N N . ASP A 1 99 ? 8.039 -29.469 -5.047 1 95.5 99 ASP A N 1
ATOM 725 C CA . ASP A 1 99 ? 7.84 -30.906 -4.926 1 95.5 99 ASP A CA 1
ATOM 726 C C . ASP A 1 99 ? 7.109 -31.469 -6.141 1 95.5 99 ASP A C 1
ATOM 728 O O . ASP A 1 99 ? 7.477 -32.531 -6.664 1 95.5 99 ASP A O 1
ATOM 732 N N . LEU A 1 100 ? 6.102 -30.781 -6.551 1 94.5 100 LEU A N 1
ATOM 733 C CA . LEU A 1 100 ? 5.34 -31.234 -7.711 1 94.5 100 LEU A CA 1
ATOM 734 C C . LEU A 1 100 ? 6.203 -31.219 -8.969 1 94.5 100 LEU A C 1
ATOM 736 O O . LEU A 1 100 ? 6.141 -32.156 -9.773 1 94.5 100 LEU A O 1
ATOM 740 N N . ALA A 1 101 ? 7.004 -30.219 -9.148 1 95.5 101 ALA A N 1
ATOM 741 C CA . ALA A 1 101 ? 7.902 -30.125 -10.297 1 95.5 101 ALA A CA 1
ATOM 742 C C . ALA A 1 101 ? 8.852 -31.312 -10.352 1 95.5 101 ALA A C 1
ATOM 744 O O . ALA A 1 101 ? 9.062 -31.891 -11.422 1 95.5 101 ALA A O 1
ATOM 745 N N . ALA A 1 102 ? 9.391 -31.656 -9.219 1 93.75 102 ALA A N 1
ATOM 746 C CA . ALA A 1 102 ? 10.297 -32.781 -9.141 1 93.75 102 ALA A CA 1
ATOM 747 C C . ALA A 1 102 ? 9.594 -34.094 -9.547 1 93.75 102 ALA A C 1
ATOM 749 O O . ALA A 1 102 ? 10.156 -34.906 -10.289 1 93.75 102 ALA A O 1
ATOM 750 N N . SER A 1 103 ? 8.438 -34.219 -9.078 1 89.56 103 SER A N 1
ATOM 751 C CA . SER A 1 103 ? 7.668 -35.406 -9.383 1 89.56 103 SER A CA 1
ATOM 752 C C . SER A 1 103 ? 7.344 -35.5 -10.867 1 89.56 103 SER A C 1
ATOM 754 O O . SER A 1 103 ? 7.301 -36.594 -11.43 1 89.56 103 SER A O 1
ATOM 756 N N . LEU A 1 104 ? 7.121 -34.375 -11.523 1 90.44 104 LEU A N 1
ATOM 757 C CA . LEU A 1 104 ? 6.73 -34.344 -12.93 1 90.44 104 LEU A CA 1
ATOM 758 C C . LEU A 1 104 ? 7.949 -34.5 -13.836 1 90.44 104 LEU A C 1
ATOM 760 O O . LEU A 1 104 ? 7.828 -34.938 -14.977 1 90.44 104 LEU A O 1
ATOM 764 N N . ALA A 1 105 ? 9.055 -34.094 -13.312 1 89.31 105 ALA A N 1
ATOM 765 C CA . ALA A 1 105 ? 10.281 -34.188 -14.102 1 89.31 105 ALA A CA 1
ATOM 766 C C . ALA A 1 105 ? 10.562 -35.625 -14.492 1 89.31 105 ALA A C 1
ATOM 768 O O . ALA A 1 105 ? 11.039 -35.906 -15.602 1 89.31 105 ALA A O 1
ATOM 769 N N . ASP A 1 106 ? 10.258 -36.5 -13.602 1 84.75 106 ASP A N 1
ATOM 770 C CA . ASP A 1 106 ? 10.461 -37.938 -13.852 1 84.75 106 ASP A CA 1
ATOM 771 C C . ASP A 1 106 ? 9.586 -38.438 -15.008 1 84.75 106 ASP A C 1
ATOM 773 O O . ASP A 1 106 ? 9.891 -39.438 -15.633 1 84.75 106 ASP A O 1
ATOM 777 N N . ARG A 1 107 ? 8.602 -37.656 -15.273 1 82.31 107 ARG A N 1
ATOM 778 C CA . ARG A 1 107 ? 7.668 -38.031 -16.328 1 82.31 107 ARG A CA 1
ATOM 779 C C . ARG A 1 107 ? 7.941 -37.219 -17.609 1 82.31 107 ARG A C 1
ATOM 781 O O . ARG A 1 107 ? 7.172 -37.281 -18.562 1 82.31 107 ARG A O 1
ATOM 788 N N . GLY A 1 108 ? 8.984 -36.406 -17.578 1 86.44 108 GLY A N 1
ATOM 789 C CA . GLY A 1 108 ? 9.359 -35.625 -18.734 1 86.44 108 GLY A CA 1
ATOM 790 C C . GLY A 1 108 ? 8.516 -34.375 -18.891 1 86.44 108 GLY A C 1
ATOM 791 O O . GLY A 1 108 ? 8.43 -33.812 -19.984 1 86.44 108 GLY A O 1
ATOM 792 N N . ILE A 1 109 ? 7.809 -34 -17.906 1 91.44 109 ILE A N 1
ATOM 793 C CA . ILE A 1 109 ? 6.98 -32.781 -17.938 1 91.44 109 ILE A CA 1
ATOM 794 C C . ILE A 1 109 ? 7.699 -31.656 -17.219 1 91.44 109 ILE A C 1
ATOM 796 O O . ILE A 1 109 ? 8.141 -31.812 -16.078 1 91.44 109 ILE A O 1
ATOM 800 N N . ARG A 1 110 ? 7.812 -30.547 -17.938 1 94.88 110 ARG A N 1
ATOM 801 C CA . ARG A 1 110 ? 8.406 -29.344 -17.359 1 94.88 110 ARG A CA 1
ATOM 802 C C . ARG A 1 110 ? 7.355 -28.5 -16.656 1 94.88 110 ARG A C 1
ATOM 804 O O . ARG A 1 110 ? 6.297 -28.219 -17.219 1 94.88 110 ARG A O 1
ATOM 811 N N . LEU A 1 111 ? 7.629 -28.219 -15.391 1 96.44 111 LEU A N 1
ATOM 812 C CA . LEU A 1 111 ? 6.723 -27.359 -14.641 1 96.44 111 LEU A CA 1
ATOM 813 C C . LEU A 1 111 ? 7.348 -25.984 -14.406 1 96.44 111 LEU A C 1
ATOM 815 O O . LEU A 1 111 ? 8.523 -25.891 -14.047 1 96.44 111 LEU A O 1
ATOM 819 N N . ILE A 1 112 ? 6.582 -24.922 -14.688 1 98.19 112 ILE A N 1
ATOM 820 C CA . ILE A 1 112 ? 6.93 -23.516 -14.461 1 98.19 112 ILE A CA 1
ATOM 821 C C . ILE A 1 112 ? 5.906 -22.875 -13.523 1 98.19 112 ILE A C 1
ATOM 823 O O . ILE A 1 112 ? 4.699 -23.031 -13.719 1 98.19 112 ILE A O 1
ATOM 827 N N . ASP A 1 113 ? 6.367 -22.312 -12.398 1 98.62 113 ASP A N 1
ATOM 828 C CA . ASP A 1 113 ? 5.43 -21.469 -11.664 1 98.62 113 ASP A CA 1
ATOM 829 C C . ASP A 1 113 ? 5.461 -20.031 -12.172 1 98.62 113 ASP A C 1
ATOM 831 O O . ASP A 1 113 ? 6.535 -19.453 -12.312 1 98.62 113 ASP A O 1
ATOM 835 N N . ALA A 1 114 ? 4.254 -19.516 -12.438 1 98.81 114 ALA A N 1
ATOM 836 C CA . ALA A 1 114 ? 4.113 -18.188 -13.016 1 98.81 114 ALA A CA 1
ATOM 837 C C . ALA A 1 114 ? 2.9 -17.453 -12.445 1 98.81 114 ALA A C 1
ATOM 839 O O . ALA A 1 114 ? 2.055 -16.953 -13.188 1 98.81 114 ALA A O 1
ATOM 840 N N . PRO A 1 115 ? 2.895 -17.359 -11.094 1 98.69 115 PRO A N 1
ATOM 841 C CA . PRO A 1 115 ? 1.766 -16.625 -10.531 1 98.69 115 PRO A CA 1
ATOM 842 C C . PRO A 1 115 ? 1.726 -15.164 -11 1 98.69 115 PRO A C 1
ATOM 844 O O . PRO A 1 115 ? 2.701 -14.672 -11.57 1 98.69 115 PRO A O 1
ATOM 847 N N . MET A 1 116 ? 0.554 -14.609 -10.812 1 98 116 MET A N 1
ATOM 848 C CA . MET A 1 116 ? 0.31 -13.305 -11.43 1 98 116 MET A CA 1
ATOM 849 C C . MET A 1 116 ? -0.242 -12.312 -10.414 1 98 116 MET A C 1
ATOM 851 O O . MET A 1 116 ? -0.78 -12.711 -9.383 1 98 116 MET A O 1
ATOM 855 N N . SER A 1 117 ? -0.076 -11.07 -10.688 1 98.25 117 SER A N 1
ATOM 856 C CA . SER A 1 117 ? -0.655 -9.977 -9.922 1 98.25 117 SER A CA 1
ATOM 857 C C . SER A 1 117 ? -1.228 -8.898 -10.844 1 98.25 117 SER A C 1
ATOM 859 O O . SER A 1 117 ? -0.683 -8.641 -11.922 1 98.25 117 SER A O 1
ATOM 861 N N . GLY A 1 118 ? -2.268 -8.234 -10.438 1 96.19 118 GLY A N 1
ATOM 862 C CA . GLY A 1 118 ? -2.982 -7.223 -11.203 1 96.19 118 GLY A CA 1
ATOM 863 C C . GLY A 1 118 ? -4.488 -7.359 -11.109 1 96.19 118 GLY A C 1
ATOM 864 O O . GLY A 1 118 ? -5.227 -6.438 -11.461 1 96.19 118 GLY A O 1
ATOM 865 N N . GLY A 1 119 ? -4.926 -8.508 -10.625 1 93.62 119 GLY A N 1
ATOM 866 C CA . GLY A 1 119 ? -6.348 -8.758 -10.461 1 93.62 119 GLY A CA 1
ATOM 867 C C . GLY A 1 119 ? -7.07 -9.008 -11.766 1 93.62 119 GLY A C 1
ATOM 868 O O . GLY A 1 119 ? -6.441 -9.125 -12.82 1 93.62 119 GLY A O 1
ATOM 869 N N . VAL A 1 120 ? -8.352 -9.148 -11.648 1 92.25 120 VAL A N 1
ATOM 870 C CA . VAL A 1 120 ? -9.203 -9.414 -12.805 1 92.25 120 VAL A CA 1
ATOM 871 C C . VAL A 1 120 ? -9.047 -8.289 -13.828 1 92.25 120 VAL A C 1
ATOM 873 O O . VAL A 1 120 ? -8.945 -8.547 -15.031 1 92.25 120 VAL A O 1
ATOM 876 N N . THR A 1 121 ? -8.93 -7.105 -13.328 1 90.81 121 THR A N 1
ATOM 877 C CA . THR A 1 121 ? -8.734 -5.953 -14.203 1 90.81 121 THR A CA 1
ATOM 878 C C . THR A 1 121 ? -7.449 -6.098 -15.008 1 90.81 121 THR A C 1
ATOM 880 O O . THR A 1 121 ? -7.445 -5.895 -16.219 1 90.81 121 THR A O 1
ATOM 883 N N . GLY A 1 122 ? -6.371 -6.438 -14.336 1 94.19 122 GLY A N 1
ATOM 884 C CA . GLY A 1 122 ? -5.113 -6.656 -15.031 1 94.19 122 GLY A CA 1
ATOM 885 C C . GLY A 1 122 ? -5.184 -7.77 -16.062 1 94.19 122 GLY A C 1
ATOM 886 O O . GLY A 1 122 ? -4.605 -7.656 -17.141 1 94.19 122 GLY A O 1
ATOM 887 N N . ALA A 1 123 ? -5.875 -8.82 -15.773 1 96.12 123 ALA A N 1
ATOM 888 C CA . ALA A 1 123 ? -6.027 -9.961 -16.672 1 96.12 123 ALA A CA 1
ATOM 889 C C . ALA A 1 123 ? -6.785 -9.555 -17.938 1 96.12 123 ALA A C 1
ATOM 891 O O . ALA A 1 123 ? -6.379 -9.898 -19.047 1 96.12 123 ALA A O 1
ATOM 892 N N . GLU A 1 124 ? -7.863 -8.82 -17.719 1 95.5 124 GLU A N 1
ATOM 893 C CA . GLU A 1 124 ? -8.695 -8.383 -18.844 1 95.5 124 GLU A CA 1
ATOM 894 C C . GLU A 1 124 ? -7.922 -7.453 -19.766 1 95.5 124 GLU A C 1
ATOM 896 O O . GLU A 1 124 ? -8.109 -7.492 -20.984 1 95.5 124 GLU A O 1
ATOM 901 N N . GLN A 1 125 ? -7.023 -6.699 -19.188 1 95 125 GLN A N 1
ATOM 902 C CA . GLN A 1 125 ? -6.32 -5.672 -19.953 1 95 125 GLN A CA 1
ATOM 903 C C . GLN A 1 125 ? -4.98 -6.191 -20.469 1 95 125 GLN A C 1
ATOM 905 O O . GLN A 1 125 ? -4.301 -5.512 -21.25 1 95 125 GLN A O 1
ATOM 910 N N . GLY A 1 126 ? -4.629 -7.332 -20.094 1 96.88 126 GLY A N 1
ATOM 911 C CA . GLY A 1 126 ? -3.35 -7.887 -20.5 1 96.88 126 GLY A CA 1
ATOM 912 C C . GLY A 1 126 ? -2.164 -7.164 -19.891 1 96.88 126 GLY A C 1
ATOM 913 O O . GLY A 1 126 ? -1.146 -6.961 -20.562 1 96.88 126 GLY A O 1
ATOM 914 N N . ARG A 1 127 ? -2.326 -6.703 -18.641 1 96.94 127 ARG A N 1
ATOM 915 C CA . ARG A 1 127 ? -1.292 -5.91 -17.984 1 96.94 127 ARG A CA 1
ATOM 916 C C . ARG A 1 127 ? -0.849 -6.555 -16.688 1 96.94 127 ARG A C 1
ATOM 918 O O . ARG A 1 127 ? -0.513 -5.859 -15.719 1 96.94 127 ARG A O 1
ATOM 925 N N . LEU A 1 128 ? -0.86 -7.871 -16.641 1 98.38 128 LEU A N 1
ATOM 926 C CA . LEU A 1 128 ? -0.501 -8.586 -15.422 1 98.38 128 LEU A CA 1
ATOM 927 C C . LEU A 1 128 ? 0.997 -8.492 -15.156 1 98.38 128 LEU A C 1
ATOM 929 O O . LEU A 1 128 ? 1.788 -8.344 -16.094 1 98.38 128 LEU A O 1
ATOM 933 N N . SER A 1 129 ? 1.339 -8.461 -13.922 1 98.81 129 SER A N 1
ATOM 934 C CA . SER A 1 129 ? 2.688 -8.805 -13.477 1 98.81 129 SER A CA 1
ATOM 935 C C . SER A 1 129 ? 2.832 -10.305 -13.25 1 98.81 129 SER A C 1
ATOM 937 O O . SER A 1 129 ? 2.148 -10.883 -12.398 1 98.81 129 SER A O 1
ATOM 939 N N . ILE A 1 130 ? 3.691 -10.953 -14.039 1 98.88 130 ILE A N 1
ATOM 940 C CA . ILE A 1 130 ? 3.824 -12.398 -13.984 1 98.88 130 ILE A CA 1
ATOM 941 C C . ILE A 1 130 ? 5.199 -12.773 -13.438 1 98.88 130 ILE A C 1
ATOM 943 O O . ILE A 1 130 ? 6.223 -12.453 -14.039 1 98.88 130 ILE A O 1
ATOM 947 N N . MET A 1 131 ? 5.227 -13.43 -12.281 1 98.88 131 MET A N 1
ATOM 948 C CA . MET A 1 131 ? 6.414 -13.812 -11.531 1 98.88 131 MET A CA 1
ATOM 949 C C . MET A 1 131 ? 6.82 -15.25 -11.852 1 98.88 131 MET A C 1
ATOM 951 O O . MET A 1 131 ? 6.145 -16.188 -11.438 1 98.88 131 MET A O 1
ATOM 955 N N . VAL A 1 132 ? 8.008 -15.383 -12.5 1 98.94 132 VAL A N 1
ATOM 956 C CA . VAL A 1 132 ? 8.242 -16.688 -13.086 1 98.94 132 VAL A CA 1
ATOM 957 C C . VAL A 1 132 ? 9.391 -17.391 -12.352 1 98.94 132 VAL A C 1
ATOM 959 O O . VAL A 1 132 ? 10.461 -16.797 -12.172 1 98.94 132 VAL A O 1
ATOM 962 N N . GLY A 1 133 ? 9.141 -18.547 -11.867 1 98.81 133 GLY A N 1
ATOM 963 C CA . GLY A 1 133 ? 10.164 -19.484 -11.445 1 98.81 133 GLY A CA 1
ATOM 964 C C . GLY A 1 133 ? 10.383 -20.609 -12.438 1 98.81 133 GLY A C 1
ATOM 965 O O . GLY A 1 133 ? 9.477 -21.406 -12.695 1 98.81 133 GLY A O 1
ATOM 966 N N . ALA A 1 134 ? 11.562 -20.734 -13 1 98.69 134 ALA A N 1
ATOM 967 C CA . ALA A 1 134 ? 11.922 -21.688 -14.047 1 98.69 134 ALA A CA 1
ATOM 968 C C . ALA A 1 134 ? 13.422 -21.703 -14.305 1 98.69 134 ALA A C 1
ATOM 970 O O . ALA A 1 134 ? 14.148 -20.844 -13.773 1 98.69 134 ALA A O 1
ATOM 971 N N . ASP A 1 135 ? 13.867 -22.703 -15.039 1 97.75 135 ASP A N 1
ATOM 972 C CA . ASP A 1 135 ? 15.18 -22.531 -15.648 1 97.75 135 ASP A CA 1
ATOM 973 C C . ASP A 1 135 ? 15.102 -21.609 -16.875 1 97.75 135 ASP A C 1
ATOM 975 O O . ASP A 1 135 ? 14.008 -21.312 -17.359 1 97.75 135 ASP A O 1
ATOM 979 N N . GLN A 1 136 ? 16.25 -21.141 -17.312 1 98.5 136 GLN A N 1
ATOM 980 C CA . GLN A 1 136 ? 16.312 -20.141 -18.359 1 98.5 136 GLN A CA 1
ATOM 981 C C . GLN A 1 136 ? 15.68 -20.656 -19.656 1 98.5 136 GLN A C 1
ATOM 983 O O . GLN A 1 136 ? 14.922 -19.938 -20.312 1 98.5 136 GLN A O 1
ATOM 988 N N . ALA A 1 137 ? 15.992 -21.828 -19.984 1 98.25 137 ALA A N 1
ATOM 989 C CA . ALA A 1 137 ? 15.508 -22.391 -21.234 1 98.25 137 ALA A CA 1
ATOM 990 C C . ALA A 1 137 ? 13.984 -22.484 -21.234 1 98.25 137 ALA A C 1
ATOM 992 O O . ALA A 1 137 ? 13.328 -22.141 -22.234 1 98.25 137 ALA A O 1
ATOM 993 N N . ASP A 1 138 ? 13.484 -23 -20.125 1 98.12 138 ASP A N 1
ATOM 994 C CA . ASP A 1 138 ? 12.031 -23.109 -20.016 1 98.12 138 ASP A CA 1
ATOM 995 C C . ASP A 1 138 ? 11.375 -21.719 -20.047 1 98.12 138 ASP A C 1
ATOM 997 O O . ASP A 1 138 ? 10.328 -21.547 -20.672 1 98.12 138 ASP A O 1
ATOM 1001 N N . PHE A 1 139 ? 12.008 -20.797 -19.391 1 98.81 139 PHE A N 1
ATOM 1002 C CA . PHE A 1 139 ? 11.484 -19.438 -19.422 1 98.81 139 PHE A CA 1
ATOM 1003 C C . PHE A 1 139 ? 11.453 -18.891 -20.844 1 98.81 139 PHE A C 1
ATOM 1005 O O . PHE A 1 139 ? 10.438 -18.344 -21.281 1 98.81 139 PHE A O 1
ATOM 1012 N N . ASP A 1 140 ? 12.5 -19 -21.516 1 98.56 140 ASP A N 1
ATOM 1013 C CA . ASP A 1 140 ? 12.594 -18.5 -22.891 1 98.56 140 ASP A CA 1
ATOM 1014 C C . ASP A 1 140 ? 11.492 -19.094 -23.766 1 98.56 140 ASP A C 1
ATOM 1016 O O . ASP A 1 140 ? 10.93 -18.391 -24.609 1 98.56 140 ASP A O 1
ATOM 1020 N N . ALA A 1 141 ? 11.203 -20.312 -23.531 1 97.44 141 ALA A N 1
ATOM 1021 C CA . ALA A 1 141 ? 10.227 -21.031 -24.344 1 97.44 141 ALA A CA 1
ATOM 1022 C C . ALA A 1 141 ? 8.82 -20.484 -24.125 1 97.44 141 ALA A C 1
ATOM 1024 O O . ALA A 1 141 ? 8 -20.469 -25.047 1 97.44 141 ALA A O 1
ATOM 1025 N N . VAL A 1 142 ? 8.547 -20 -22.906 1 97.88 142 VAL A N 1
ATOM 1026 C CA . VAL A 1 142 ? 7.16 -19.641 -22.609 1 97.88 142 VAL A CA 1
ATOM 1027 C C . VAL A 1 142 ? 7.004 -18.125 -22.578 1 97.88 142 VAL A C 1
ATOM 1029 O O . VAL A 1 142 ? 5.887 -17.609 -22.531 1 97.88 142 VAL A O 1
ATOM 1032 N N . ALA A 1 143 ? 8.07 -17.359 -22.625 1 98.31 143 ALA A N 1
ATOM 1033 C CA . ALA A 1 143 ? 8.062 -15.898 -22.469 1 98.31 143 ALA A CA 1
ATOM 1034 C C . ALA A 1 143 ? 7.141 -15.242 -23.484 1 98.31 143 ALA A C 1
ATOM 1036 O O . ALA A 1 143 ? 6.363 -14.352 -23.141 1 98.31 143 ALA A O 1
ATOM 1037 N N . PRO A 1 144 ? 7.148 -15.641 -24.781 1 97.56 144 PRO A N 1
ATOM 1038 C CA . PRO A 1 144 ? 6.242 -15 -25.734 1 97.56 144 PRO A CA 1
ATOM 1039 C C . PRO A 1 144 ? 4.77 -15.203 -25.375 1 97.56 144 PRO A C 1
ATOM 1041 O O . PRO A 1 144 ? 3.959 -14.289 -25.547 1 97.56 144 PRO A O 1
ATOM 1044 N N . LEU A 1 145 ? 4.488 -16.391 -24.891 1 97.81 145 LEU A N 1
ATOM 1045 C CA . LEU A 1 145 ? 3.121 -16.672 -24.469 1 97.81 145 LEU A CA 1
ATOM 1046 C C . LEU A 1 145 ? 2.721 -15.805 -23.281 1 97.81 145 LEU A C 1
ATOM 1048 O O . LEU A 1 145 ? 1.634 -15.219 -23.266 1 97.81 145 LEU A O 1
ATOM 1052 N N . LEU A 1 146 ? 3.58 -15.664 -22.25 1 98.69 146 LEU A N 1
ATOM 1053 C CA . LEU A 1 146 ? 3.301 -14.891 -21.047 1 98.69 146 LEU A CA 1
ATOM 1054 C C . LEU A 1 146 ? 3.211 -13.398 -21.359 1 98.69 146 LEU A C 1
ATOM 1056 O O . LEU A 1 146 ? 2.467 -12.664 -20.703 1 98.69 146 LEU A O 1
ATOM 1060 N N . ALA A 1 147 ? 3.883 -12.977 -22.422 1 98.19 147 ALA A N 1
ATOM 1061 C CA . ALA A 1 147 ? 3.883 -11.57 -22.828 1 98.19 147 ALA A CA 1
ATOM 1062 C C . ALA A 1 147 ? 2.512 -11.148 -23.359 1 98.19 147 ALA A C 1
ATOM 1064 O O . ALA A 1 147 ? 2.18 -9.961 -23.359 1 98.19 147 ALA A O 1
ATOM 1065 N N . VAL A 1 148 ? 1.712 -12.102 -23.797 1 98 148 VAL A N 1
ATOM 1066 C CA . VAL A 1 148 ? 0.344 -11.844 -24.219 1 98 148 VAL A CA 1
ATOM 1067 C C . VAL A 1 148 ? -0.514 -11.453 -23.016 1 98 148 VAL A C 1
ATOM 1069 O O . VAL A 1 148 ? -1.475 -10.688 -23.156 1 98 148 VAL A O 1
ATOM 1072 N N . LEU A 1 149 ? -0.124 -11.906 -21.859 1 98.44 149 LEU A N 1
ATOM 1073 C CA . LEU A 1 149 ? -0.978 -11.844 -20.672 1 98.44 149 LEU A CA 1
ATOM 1074 C C . LEU A 1 149 ? -0.544 -10.711 -19.75 1 98.44 149 LEU A C 1
ATOM 1076 O O . LEU A 1 149 ? -1.324 -10.25 -18.922 1 98.44 149 LEU A O 1
ATOM 1080 N N . GLY A 1 150 ? 0.705 -10.352 -19.844 1 98.31 150 GLY A N 1
ATOM 1081 C CA . GLY A 1 150 ? 1.224 -9.383 -18.891 1 98.31 150 GLY A CA 1
ATOM 1082 C C . GLY A 1 150 ? 2.248 -8.438 -19.484 1 98.31 150 GLY A C 1
ATOM 1083 O O . GLY A 1 150 ? 2.865 -8.758 -20.516 1 98.31 150 GLY A O 1
ATOM 1084 N N . THR A 1 151 ? 2.416 -7.254 -18.812 1 98.06 151 THR A N 1
ATOM 1085 C CA . THR A 1 151 ? 3.379 -6.258 -19.281 1 98.06 151 THR A CA 1
ATOM 1086 C C . THR A 1 151 ? 4.668 -6.34 -18.469 1 98.06 151 THR A C 1
ATOM 1088 O O . THR A 1 151 ? 5.699 -5.805 -18.875 1 98.06 151 THR A O 1
ATOM 1091 N N . THR A 1 152 ? 4.621 -6.887 -17.297 1 98.19 152 THR A N 1
ATOM 1092 C CA . THR A 1 152 ? 5.793 -7.145 -16.469 1 98.19 152 THR A CA 1
ATOM 1093 C C . THR A 1 152 ? 5.988 -8.641 -16.266 1 98.19 152 THR A C 1
ATOM 1095 O O . THR A 1 152 ? 5.355 -9.242 -15.383 1 98.19 152 THR A O 1
ATOM 1098 N N . VAL A 1 153 ? 6.84 -9.273 -17.047 1 98.75 153 VAL A N 1
ATOM 1099 C CA . VAL A 1 153 ? 7.113 -10.711 -17.016 1 98.75 153 VAL A CA 1
ATOM 1100 C C . VAL A 1 153 ? 8.602 -10.945 -16.797 1 98.75 153 VAL A C 1
ATOM 1102 O O . VAL A 1 153 ? 9.43 -10.594 -17.641 1 98.75 153 VAL A O 1
ATOM 1105 N N . ARG A 1 154 ? 8.953 -11.531 -15.648 1 98.69 154 ARG A N 1
ATOM 1106 C CA . ARG A 1 154 ? 10.375 -11.688 -15.359 1 98.69 154 ARG A CA 1
ATOM 1107 C C . ARG A 1 154 ? 10.664 -13.07 -14.781 1 98.69 154 ARG A C 1
ATOM 1109 O O . ARG A 1 154 ? 9.844 -13.625 -14.047 1 98.69 154 ARG A O 1
ATOM 1116 N N . LEU A 1 155 ? 11.836 -13.578 -15.172 1 98.88 155 LEU A N 1
ATOM 1117 C CA . LEU A 1 155 ? 12.398 -14.758 -14.523 1 98.88 155 LEU A CA 1
ATOM 1118 C C . LEU A 1 155 ? 13.039 -14.391 -13.188 1 98.88 155 LEU A C 1
ATOM 1120 O O . LEU A 1 155 ? 13.953 -13.562 -13.141 1 98.88 155 LEU A O 1
ATOM 1124 N N . LEU A 1 156 ? 12.586 -15.07 -12.102 1 98.69 156 LEU A N 1
ATOM 1125 C CA . LEU A 1 156 ? 13.031 -14.664 -10.773 1 98.69 156 LEU A CA 1
ATOM 1126 C C . LEU A 1 156 ? 14.023 -15.672 -10.195 1 98.69 156 LEU A C 1
ATOM 1128 O O . LEU A 1 156 ? 14.727 -15.375 -9.234 1 98.69 156 LEU A O 1
ATOM 1132 N N . GLY A 1 157 ? 14.07 -16.812 -10.711 1 98.62 157 GLY A N 1
ATOM 1133 C CA . GLY A 1 157 ? 14.883 -17.922 -10.227 1 98.62 157 GLY A CA 1
ATOM 1134 C C . GLY A 1 157 ? 14.336 -19.281 -10.633 1 98.62 157 GLY A C 1
ATOM 1135 O O . GLY A 1 157 ? 13.523 -19.375 -11.555 1 98.62 157 GLY A O 1
ATOM 1136 N N . PRO A 1 158 ? 14.828 -20.359 -10.016 1 98.44 158 PRO A N 1
ATOM 1137 C CA . PRO A 1 158 ? 14.312 -21.688 -10.328 1 98.44 158 PRO A CA 1
ATOM 1138 C C . PRO A 1 158 ? 12.859 -21.875 -9.906 1 98.44 158 PRO A C 1
ATOM 1140 O O . PRO A 1 158 ? 12.281 -21 -9.266 1 98.44 158 PRO A O 1
ATOM 1143 N N . VAL A 1 159 ? 12.281 -22.984 -10.273 1 98.5 159 VAL A N 1
ATOM 1144 C CA . VAL A 1 159 ? 10.906 -23.312 -9.898 1 98.5 159 VAL A CA 1
ATOM 1145 C C . VAL A 1 159 ? 10.727 -23.109 -8.391 1 98.5 159 VAL A C 1
ATOM 1147 O O . VAL A 1 159 ? 11.562 -23.531 -7.594 1 98.5 159 VAL A O 1
ATOM 1150 N N . GLY A 1 160 ? 9.719 -22.438 -8.016 1 98.56 160 GLY A N 1
ATOM 1151 C CA . GLY A 1 160 ? 9.477 -22.047 -6.637 1 98.56 160 GLY A CA 1
ATOM 1152 C C . GLY A 1 160 ? 9.648 -20.547 -6.41 1 98.56 160 GLY A C 1
ATOM 1153 O O . GLY A 1 160 ? 8.977 -19.969 -5.562 1 98.56 160 GLY A O 1
ATOM 1154 N N . ALA A 1 161 ? 10.516 -19.922 -7.176 1 98.75 161 ALA A N 1
ATOM 1155 C CA . ALA A 1 161 ? 10.836 -18.5 -7.004 1 98.75 161 ALA A CA 1
ATOM 1156 C C . ALA A 1 161 ? 9.617 -17.625 -7.305 1 98.75 161 ALA A C 1
ATOM 1158 O O . ALA A 1 161 ? 9.391 -16.609 -6.637 1 98.75 161 ALA A O 1
ATOM 1159 N N . GLY A 1 162 ? 8.883 -17.953 -8.312 1 98.81 162 GLY A N 1
ATOM 1160 C CA . GLY A 1 162 ? 7.664 -17.219 -8.609 1 98.81 162 GLY A CA 1
ATOM 1161 C C . GLY A 1 162 ? 6.66 -17.25 -7.473 1 98.81 162 GLY A C 1
ATOM 1162 O O . GLY A 1 162 ? 6.043 -16.219 -7.156 1 98.81 162 GLY A O 1
ATOM 1163 N N . SER A 1 163 ? 6.547 -18.391 -6.879 1 98.75 163 SER A N 1
ATOM 1164 C CA . SER A 1 163 ? 5.598 -18.562 -5.785 1 98.75 163 SER A CA 1
ATOM 1165 C C . SER A 1 163 ? 6.043 -17.797 -4.547 1 98.75 163 SER A C 1
ATOM 1167 O O . SER A 1 163 ? 5.211 -17.266 -3.803 1 98.75 163 SER A O 1
ATOM 1169 N N . VAL A 1 164 ? 7.371 -17.75 -4.289 1 98.81 164 VAL A N 1
ATOM 1170 C CA . VAL A 1 164 ? 7.887 -16.922 -3.191 1 98.81 164 VAL A CA 1
ATOM 1171 C C . VAL A 1 164 ? 7.539 -15.461 -3.434 1 98.81 164 VAL A C 1
ATOM 1173 O O . VAL A 1 164 ? 7.035 -14.781 -2.539 1 98.81 164 VAL A O 1
ATOM 1176 N N . ALA A 1 165 ? 7.77 -15.008 -4.656 1 98.81 165 ALA A N 1
ATOM 1177 C CA . ALA A 1 165 ? 7.48 -13.617 -5.004 1 98.81 165 ALA A CA 1
ATOM 1178 C C . ALA A 1 165 ? 5.996 -13.312 -4.855 1 98.81 165 ALA A C 1
ATOM 1180 O O . ALA A 1 165 ? 5.621 -12.25 -4.367 1 98.81 165 ALA A O 1
ATOM 1181 N N . LYS A 1 166 ? 5.188 -14.242 -5.285 1 98.81 166 LYS A N 1
ATOM 1182 C CA . LYS A 1 166 ? 3.744 -14.055 -5.164 1 98.81 166 LYS A CA 1
ATOM 1183 C C . LYS A 1 166 ? 3.322 -13.969 -3.699 1 98.81 166 LYS A C 1
ATOM 1185 O O . LYS A 1 166 ? 2.443 -13.18 -3.346 1 98.81 166 LYS A O 1
ATOM 1190 N N . ALA A 1 167 ? 3.91 -14.82 -2.879 1 98.69 167 ALA A N 1
ATOM 1191 C CA . ALA A 1 167 ? 3.623 -14.75 -1.447 1 98.69 167 ALA A CA 1
ATOM 1192 C C . ALA A 1 167 ? 3.957 -13.375 -0.885 1 98.69 167 ALA A C 1
ATOM 1194 O O . ALA A 1 167 ? 3.188 -12.812 -0.099 1 98.69 167 ALA A O 1
ATOM 1195 N N . CYS A 1 168 ? 5.105 -12.844 -1.253 1 98.88 168 CYS A N 1
ATOM 1196 C CA . CYS A 1 168 ? 5.496 -11.5 -0.86 1 98.88 168 CYS A CA 1
ATOM 1197 C C . CYS A 1 168 ? 4.473 -10.477 -1.331 1 98.88 168 CYS A C 1
ATOM 1199 O O . CYS A 1 168 ? 4.074 -9.594 -0.568 1 98.88 168 CYS A O 1
ATOM 1201 N N . ASN A 1 169 ? 4.055 -10.617 -2.57 1 98.88 169 ASN A N 1
ATOM 1202 C CA . ASN A 1 169 ? 3.051 -9.727 -3.143 1 98.88 169 ASN A CA 1
ATOM 1203 C C . ASN A 1 169 ? 1.761 -9.742 -2.328 1 98.88 169 ASN A C 1
ATOM 1205 O O . ASN A 1 169 ? 1.207 -8.688 -2.018 1 98.88 169 ASN A O 1
ATOM 1209 N N . GLN A 1 170 ? 1.315 -10.867 -1.994 1 98.75 170 GLN A N 1
ATOM 1210 C CA . GLN A 1 170 ? 0.047 -11.008 -1.287 1 98.75 170 GLN A CA 1
ATOM 1211 C C . GLN A 1 170 ? 0.138 -10.445 0.126 1 98.75 170 GLN A C 1
ATOM 1213 O O . GLN A 1 170 ? -0.846 -9.922 0.656 1 98.75 170 GLN A O 1
ATOM 1218 N N . LEU A 1 171 ? 1.34 -10.594 0.73 1 98.94 171 LEU A N 1
ATOM 1219 C CA . LEU A 1 171 ? 1.568 -9.961 2.025 1 98.94 171 LEU A CA 1
ATOM 1220 C C . LEU A 1 171 ? 1.371 -8.453 1.935 1 98.94 171 LEU A C 1
ATOM 1222 O O . LEU A 1 171 ? 0.64 -7.867 2.738 1 98.94 171 LEU A O 1
ATOM 1226 N N . VAL A 1 172 ? 1.925 -7.82 0.944 1 98.94 172 VAL A N 1
ATOM 1227 C CA . VAL A 1 172 ? 1.852 -6.371 0.791 1 98.94 172 VAL A CA 1
ATOM 1228 C C . VAL A 1 172 ? 0.42 -5.961 0.453 1 98.94 172 VAL A C 1
ATOM 1230 O O . VAL A 1 172 ? -0.102 -4.992 1.011 1 98.94 172 VAL A O 1
ATOM 1233 N N . VAL A 1 173 ? -0.234 -6.699 -0.395 1 98.88 173 VAL A N 1
ATOM 1234 C CA . VAL A 1 173 ? -1.607 -6.41 -0.798 1 98.88 173 VAL A CA 1
ATOM 1235 C C . VAL A 1 173 ? -2.527 -6.48 0.419 1 98.88 173 VAL A C 1
ATOM 1237 O O . VAL A 1 173 ? -3.318 -5.566 0.658 1 98.88 173 VAL A O 1
ATOM 1240 N N . SER A 1 174 ? -2.4 -7.543 1.181 1 98.88 174 SER A N 1
ATOM 1241 C CA . SER A 1 174 ? -3.273 -7.738 2.334 1 98.88 174 SER A CA 1
ATOM 1242 C C . SER A 1 174 ? -3.025 -6.672 3.398 1 98.88 174 SER A C 1
ATOM 1244 O O . SER A 1 174 ? -3.969 -6.172 4.016 1 98.88 174 SER A O 1
ATOM 1246 N N . ALA A 1 175 ? -1.744 -6.371 3.643 1 98.94 175 ALA A N 1
ATOM 1247 C CA . ALA A 1 175 ? -1.409 -5.352 4.633 1 98.94 175 ALA A CA 1
ATOM 1248 C C . ALA A 1 175 ? -1.976 -3.992 4.234 1 98.94 175 ALA A C 1
ATOM 1250 O O . ALA A 1 175 ? -2.533 -3.277 5.07 1 98.94 175 ALA A O 1
ATOM 1251 N N . THR A 1 176 ? -1.828 -3.641 2.969 1 98.94 176 THR A N 1
ATOM 1252 C CA . THR A 1 176 ? -2.35 -2.375 2.463 1 98.94 176 THR A CA 1
ATOM 1253 C C . THR A 1 176 ? -3.867 -2.32 2.605 1 98.94 176 THR A C 1
ATOM 1255 O O . THR A 1 176 ? -4.418 -1.324 3.08 1 98.94 176 THR A O 1
ATOM 1258 N N . LEU A 1 177 ? -4.539 -3.383 2.271 1 98.94 177 LEU A N 1
ATOM 1259 C CA . LEU A 1 177 ? -5.996 -3.441 2.355 1 98.94 177 LEU A CA 1
ATOM 1260 C C . LEU A 1 177 ? -6.465 -3.287 3.799 1 98.94 177 LEU A C 1
ATOM 1262 O O . LEU A 1 177 ? -7.395 -2.525 4.074 1 98.94 177 LEU A O 1
ATOM 1266 N N . CYS A 1 178 ? -5.836 -4.031 4.672 1 98.94 178 CYS A N 1
ATOM 1267 C CA . CYS A 1 178 ? -6.215 -3.961 6.078 1 98.94 178 CYS A CA 1
ATOM 1268 C C . CYS A 1 178 ? -5.977 -2.562 6.637 1 98.94 178 CYS A C 1
ATOM 1270 O O . CYS A 1 178 ? -6.793 -2.051 7.406 1 98.94 178 CYS A O 1
ATOM 1272 N N . ALA A 1 179 ? -4.863 -1.946 6.273 1 99 179 ALA A N 1
ATOM 1273 C CA . ALA A 1 179 ? -4.578 -0.585 6.723 1 99 179 ALA A CA 1
ATOM 1274 C C . ALA A 1 179 ? -5.625 0.394 6.195 1 99 179 ALA A C 1
ATOM 1276 O O . ALA A 1 179 ? -6.059 1.296 6.914 1 99 179 ALA A O 1
ATOM 1277 N N . LEU A 1 180 ? -6.016 0.249 4.934 1 98.94 180 LEU A N 1
ATOM 1278 C CA . LEU A 1 180 ? -7.062 1.081 4.355 1 98.94 180 LEU A CA 1
ATOM 1279 C C . LEU A 1 180 ? -8.383 0.893 5.102 1 98.94 180 LEU A C 1
ATOM 1281 O O . LEU A 1 180 ? -9.109 1.86 5.34 1 98.94 180 LEU A O 1
ATOM 1285 N N . ALA A 1 181 ? -8.688 -0.323 5.438 1 98.94 181 ALA A N 1
ATOM 1286 C CA . ALA A 1 181 ? -9.906 -0.603 6.195 1 98.94 181 ALA A CA 1
ATOM 1287 C C . ALA A 1 181 ? -9.859 0.056 7.574 1 98.94 181 ALA A C 1
ATOM 1289 O O . ALA A 1 181 ? -10.836 0.668 8.008 1 98.94 181 ALA A O 1
ATOM 1290 N N . GLU A 1 182 ? -8.727 -0.107 8.258 1 98.94 182 GLU A N 1
ATOM 1291 C CA . GLU A 1 182 ? -8.578 0.531 9.562 1 98.94 182 GLU A CA 1
ATOM 1292 C C . GLU A 1 182 ? -8.688 2.049 9.453 1 98.94 182 GLU A C 1
ATOM 1294 O O . GLU A 1 182 ? -9.344 2.693 10.273 1 98.94 182 GLU A O 1
ATOM 1299 N N . ALA A 1 183 ? -8.023 2.615 8.453 1 98.94 183 ALA A N 1
ATOM 1300 C CA . ALA A 1 183 ? -8.102 4.051 8.211 1 98.94 183 ALA A CA 1
ATOM 1301 C C . ALA A 1 183 ? -9.547 4.484 7.961 1 98.94 183 ALA A C 1
ATOM 1303 O O . ALA A 1 183 ? -9.984 5.52 8.469 1 98.94 183 ALA A O 1
ATOM 1304 N N . THR A 1 184 ? -10.266 3.711 7.18 1 98.88 184 THR A N 1
ATOM 1305 C CA . THR A 1 184 ? -11.664 4 6.875 1 98.88 184 THR A CA 1
ATOM 1306 C C . THR A 1 184 ? -12.508 4.004 8.148 1 98.88 184 THR A C 1
ATOM 1308 O O . THR A 1 184 ? -13.352 4.883 8.344 1 98.88 184 THR A O 1
ATOM 1311 N N . LEU A 1 185 ? -12.234 3.055 8.969 1 98.56 185 LEU A N 1
ATOM 1312 C CA . LEU A 1 185 ? -12.969 2.971 10.227 1 98.56 185 LEU A CA 1
ATOM 1313 C C . LEU A 1 185 ? -12.672 4.176 11.109 1 98.56 185 LEU A C 1
ATOM 1315 O O . LEU A 1 185 ? -13.578 4.723 11.75 1 98.56 185 LEU A O 1
ATOM 1319 N N . ILE A 1 186 ? -11.391 4.625 11.195 1 98.56 186 ILE A N 1
ATOM 1320 C CA . ILE A 1 186 ? -11.023 5.82 11.945 1 98.56 186 ILE A CA 1
ATOM 1321 C C . ILE A 1 186 ? -11.766 7.031 11.391 1 98.56 186 ILE A C 1
ATOM 1323 O O . ILE A 1 186 ? -12.328 7.824 12.148 1 98.56 186 ILE A O 1
ATOM 1327 N N . ALA A 1 187 ? -11.742 7.145 10.062 1 98.19 187 ALA A N 1
ATOM 1328 C CA . ALA A 1 187 ? -12.414 8.266 9.406 1 98.19 187 ALA A CA 1
ATOM 1329 C C . ALA A 1 187 ? -13.898 8.305 9.758 1 98.19 187 ALA A C 1
ATOM 1331 O O . ALA A 1 187 ? -14.422 9.352 10.141 1 98.19 187 ALA A O 1
ATOM 1332 N N . GLU A 1 188 ? -14.5 7.176 9.688 1 96.38 188 GLU A N 1
ATOM 1333 C CA . GLU A 1 188 ? -15.922 7.047 9.992 1 96.38 188 GLU A CA 1
ATOM 1334 C C . GLU A 1 188 ? -16.219 7.461 11.438 1 96.38 188 GLU A C 1
ATOM 1336 O O . GLU A 1 188 ? -17.172 8.188 11.688 1 96.38 188 GLU A O 1
ATOM 1341 N N . ARG A 1 189 ? -15.438 7.016 12.258 1 95.81 189 ARG A N 1
ATOM 1342 C CA . ARG A 1 189 ? -15.648 7.277 13.68 1 95.81 189 ARG A CA 1
ATOM 1343 C C . ARG A 1 189 ? -15.484 8.766 13.984 1 95.81 189 ARG A C 1
ATOM 1345 O O . ARG A 1 189 ? -16.031 9.258 14.977 1 95.81 189 ARG A O 1
ATOM 1352 N N . ASN A 1 190 ? -14.773 9.453 13.172 1 97.62 190 ASN A N 1
ATOM 1353 C CA . ASN A 1 190 ? -14.508 10.875 13.383 1 97.62 190 ASN A CA 1
ATOM 1354 C C . ASN A 1 190 ? -15.398 11.75 12.492 1 97.62 190 ASN A C 1
ATOM 1356 O O . ASN A 1 190 ? -15.148 12.945 12.352 1 97.62 190 ASN A O 1
ATOM 1360 N N . GLY A 1 191 ? -16.375 11.133 11.781 1 97.5 191 GLY A N 1
ATOM 1361 C CA . GLY A 1 191 ? -17.375 11.867 11.023 1 97.5 191 GLY A CA 1
ATOM 1362 C C . GLY A 1 191 ? -16.891 12.289 9.648 1 97.5 191 GLY A C 1
ATOM 1363 O O . GLY A 1 191 ? -17.531 13.109 8.984 1 97.5 191 GLY A O 1
ATOM 1364 N N . LEU A 1 192 ? -15.781 11.82 9.211 1 98.31 192 LEU A N 1
ATOM 1365 C CA . LEU A 1 192 ? -15.312 12.109 7.859 1 98.31 192 LEU A CA 1
ATOM 1366 C C . LEU A 1 192 ? -16.078 11.281 6.828 1 98.31 192 LEU A C 1
ATOM 1368 O O . LEU A 1 192 ? -16.453 10.141 7.098 1 98.31 192 LEU A O 1
ATOM 1372 N N . ASP A 1 193 ? -16.266 11.906 5.637 1 98.31 193 ASP A N 1
ATOM 1373 C CA . ASP A 1 193 ? -16.781 11.156 4.5 1 98.31 193 ASP A CA 1
ATOM 1374 C C . ASP A 1 193 ? -15.766 10.133 4.004 1 98.31 193 ASP A C 1
ATOM 1376 O O . ASP A 1 193 ? -14.641 10.492 3.643 1 98.31 193 ASP A O 1
ATOM 1380 N N . ARG A 1 194 ? -16.234 8.898 3.971 1 98.06 194 ARG A N 1
ATOM 1381 C CA . ARG A 1 194 ? -15.312 7.824 3.623 1 98.06 194 ARG A CA 1
ATOM 1382 C C . ARG A 1 194 ? -14.766 8.008 2.211 1 98.06 194 ARG A C 1
ATOM 1384 O O . ARG A 1 194 ? -13.562 7.855 1.979 1 98.06 194 ARG A O 1
ATOM 1391 N N . GLU A 1 195 ? -15.656 8.258 1.291 1 98.06 195 GLU A N 1
ATOM 1392 C CA . GLU A 1 195 ? -15.25 8.391 -0.105 1 98.06 195 GLU A CA 1
ATOM 1393 C C . GLU A 1 195 ? -14.273 9.547 -0.285 1 98.06 195 GLU A C 1
ATOM 1395 O O . GLU A 1 195 ? -13.273 9.414 -0.994 1 98.06 195 GLU A O 1
ATOM 1400 N N . LEU A 1 196 ? -14.562 10.641 0.341 1 98.19 196 LEU A N 1
ATOM 1401 C CA . LEU A 1 196 ? -13.703 11.812 0.259 1 98.19 196 LEU A CA 1
ATOM 1402 C C . LEU A 1 196 ? -12.336 11.531 0.884 1 98.19 196 LEU A C 1
ATOM 1404 O O . LEU A 1 196 ? -11.305 11.922 0.336 1 98.19 196 LEU A O 1
ATOM 1408 N N . MET A 1 197 ? -12.352 10.867 2.004 1 98.25 197 MET A N 1
ATOM 1409 C CA . MET A 1 197 ? -11.102 10.5 2.664 1 98.25 197 MET A CA 1
ATOM 1410 C C . MET A 1 197 ? -10.258 9.602 1.767 1 98.25 197 MET A C 1
ATOM 1412 O O . MET A 1 197 ? -9.062 9.852 1.587 1 98.25 197 MET A O 1
ATOM 1416 N N . LEU A 1 198 ? -10.852 8.633 1.198 1 98.81 198 LEU A N 1
ATOM 1417 C CA . LEU A 1 198 ? -10.133 7.695 0.342 1 98.81 198 LEU A CA 1
ATOM 1418 C C . LEU A 1 198 ? -9.602 8.398 -0.906 1 98.81 198 LEU A C 1
ATOM 1420 O O . LEU A 1 198 ? -8.531 8.062 -1.404 1 98.81 198 LEU A O 1
ATOM 1424 N N . ASP A 1 199 ? -10.336 9.375 -1.407 1 98.19 199 ASP A N 1
ATOM 1425 C CA . ASP A 1 199 ? -9.875 10.195 -2.525 1 98.19 199 ASP A CA 1
ATOM 1426 C C . ASP A 1 199 ? -8.609 10.969 -2.152 1 98.19 199 ASP A C 1
ATOM 1428 O O . ASP A 1 199 ? -7.688 11.094 -2.959 1 98.19 199 ASP A O 1
ATOM 1432 N N . MET A 1 200 ? -8.594 11.508 -0.98 1 98.56 200 MET A N 1
ATOM 1433 C CA . MET A 1 200 ? -7.43 12.258 -0.517 1 98.56 200 MET A CA 1
ATOM 1434 C C . MET A 1 200 ? -6.211 11.352 -0.398 1 98.56 200 MET A C 1
ATOM 1436 O O . MET A 1 200 ? -5.102 11.734 -0.771 1 98.56 200 MET A O 1
ATOM 1440 N N . LEU A 1 201 ? -6.422 10.141 0.123 1 98.75 201 LEU A N 1
ATOM 1441 C CA . LEU A 1 201 ? -5.332 9.18 0.232 1 98.75 201 LEU A CA 1
ATOM 1442 C C . LEU A 1 201 ? -4.789 8.812 -1.146 1 98.75 201 LEU A C 1
ATOM 1444 O O . LEU A 1 201 ? -3.574 8.703 -1.331 1 98.75 201 LEU A O 1
ATOM 1448 N N . ALA A 1 202 ? -5.703 8.68 -2.094 1 98.62 202 ALA A N 1
ATOM 1449 C CA . ALA A 1 202 ? -5.336 8.281 -3.451 1 98.62 202 ALA A CA 1
ATOM 1450 C C . ALA A 1 202 ? -4.484 9.359 -4.121 1 98.62 202 ALA A C 1
ATOM 1452 O O . ALA A 1 202 ? -3.744 9.078 -5.066 1 98.62 202 ALA A O 1
ATOM 1453 N N . GLY A 1 203 ? -4.539 10.562 -3.641 1 97.94 203 GLY A N 1
ATOM 1454 C CA . GLY A 1 203 ? -3.805 11.672 -4.223 1 97.94 203 GLY A CA 1
ATOM 1455 C C . GLY A 1 203 ? -2.434 11.867 -3.605 1 97.94 203 GLY A C 1
ATOM 1456 O O . GLY A 1 203 ? -1.678 12.742 -4.031 1 97.94 203 GLY A O 1
ATOM 1457 N N . GLY A 1 204 ? -2.059 11.07 -2.631 1 97.88 204 GLY A N 1
ATOM 1458 C CA . GLY A 1 204 ? -0.822 11.266 -1.891 1 97.88 204 GLY A CA 1
ATOM 1459 C C . GLY A 1 204 ? 0.01 10 -1.779 1 97.88 204 GLY A C 1
ATOM 1460 O O . GLY A 1 204 ? -0 9.164 -2.684 1 97.88 204 GLY A O 1
ATOM 1461 N N . LEU A 1 205 ? 0.773 9.891 -0.691 1 97.75 205 LEU A N 1
ATOM 1462 C CA . LEU A 1 205 ? 1.721 8.797 -0.49 1 97.75 205 LEU A CA 1
ATOM 1463 C C . LEU A 1 205 ? 0.99 7.48 -0.251 1 97.75 205 LEU A C 1
ATOM 1465 O O . LEU A 1 205 ? 1.556 6.406 -0.462 1 97.75 205 LEU A O 1
ATOM 1469 N N . ALA A 1 206 ? -0.271 7.562 0.177 1 98.69 206 ALA A N 1
ATOM 1470 C CA . ALA A 1 206 ? -1.026 6.348 0.469 1 98.69 206 ALA A CA 1
ATOM 1471 C C . ALA A 1 206 ? -1.647 5.773 -0.8 1 98.69 206 ALA A C 1
ATOM 1473 O O . ALA A 1 206 ? -2.346 4.758 -0.75 1 98.69 206 ALA A O 1
ATOM 1474 N N . ALA A 1 207 ? -1.392 6.426 -1.97 1 98.75 207 ALA A N 1
ATOM 1475 C CA . ALA A 1 207 ? -1.89 5.902 -3.24 1 98.75 207 ALA A CA 1
ATOM 1476 C C . ALA A 1 207 ? -1.368 4.488 -3.49 1 98.75 207 ALA A C 1
ATOM 1478 O O . ALA A 1 207 ? -0.206 4.191 -3.207 1 98.75 207 ALA A O 1
ATOM 1479 N N . SER A 1 208 ? -2.266 3.639 -4.008 1 98.69 208 SER A N 1
ATOM 1480 C CA . SER A 1 208 ? -1.902 2.264 -4.332 1 98.69 208 SER A CA 1
ATOM 1481 C C . SER A 1 208 ? -2.902 1.64 -5.301 1 98.69 208 SER A C 1
ATOM 1483 O O . SER A 1 208 ? -4.004 2.158 -5.48 1 98.69 208 SER A O 1
ATOM 1485 N N . GLU A 1 209 ? -2.496 0.58 -5.93 1 98.25 209 GLU A N 1
ATOM 1486 C CA . GLU A 1 209 ? -3.42 -0.157 -6.789 1 98.25 209 GLU A CA 1
ATOM 1487 C C . GLU A 1 209 ? -4.531 -0.809 -5.973 1 98.25 209 GLU A C 1
ATOM 1489 O O . GLU A 1 209 ? -5.672 -0.91 -6.434 1 98.25 209 GLU A O 1
ATOM 1494 N N . VAL A 1 210 ? -4.234 -1.256 -4.738 1 98.44 210 VAL A N 1
ATOM 1495 C CA . VAL A 1 210 ? -5.266 -1.787 -3.85 1 98.44 210 VAL A CA 1
ATOM 1496 C C . VAL A 1 210 ? -6.332 -0.726 -3.604 1 98.44 210 VAL A C 1
ATOM 1498 O O . VAL A 1 210 ? -7.531 -1.008 -3.701 1 98.44 210 VAL A O 1
ATOM 1501 N N . LEU A 1 211 ? -5.891 0.473 -3.258 1 98.81 211 LEU A N 1
ATOM 1502 C CA . LEU A 1 211 ? -6.84 1.56 -3.049 1 98.81 211 LEU A CA 1
ATOM 1503 C C . LEU A 1 211 ? -7.668 1.807 -4.305 1 98.81 211 LEU A C 1
ATOM 1505 O O . LEU A 1 211 ? -8.891 1.971 -4.23 1 98.81 211 LEU A O 1
ATOM 1509 N N . THR A 1 212 ? -7.012 1.823 -5.461 1 98 212 THR A N 1
ATOM 1510 C CA . THR A 1 212 ? -7.707 2.055 -6.723 1 98 212 THR A CA 1
ATOM 1511 C C . THR A 1 212 ? -8.812 1.019 -6.93 1 98 212 THR A C 1
ATOM 1513 O O . THR A 1 212 ? -9.945 1.369 -7.27 1 98 212 THR A O 1
ATOM 1516 N N . GLN A 1 213 ? -8.547 -0.179 -6.641 1 96.38 213 GLN A N 1
ATOM 1517 C CA . GLN A 1 213 ? -9.477 -1.251 -6.988 1 96.38 213 GLN A CA 1
ATOM 1518 C C . GLN A 1 213 ? -10.523 -1.452 -5.895 1 96.38 213 GLN A C 1
ATOM 1520 O O . GLN A 1 213 ? -11.633 -1.911 -6.168 1 96.38 213 GLN A O 1
ATOM 1525 N N . LYS A 1 214 ? -10.164 -1.063 -4.652 1 97.62 214 LYS A N 1
ATOM 1526 C CA . LYS A 1 214 ? -11.039 -1.423 -3.543 1 97.62 214 LYS A CA 1
ATOM 1527 C C . LYS A 1 214 ? -11.758 -0.194 -2.988 1 97.62 214 LYS A C 1
ATOM 1529 O O . LYS A 1 214 ? -12.562 -0.304 -2.064 1 97.62 214 LYS A O 1
ATOM 1534 N N . ARG A 1 215 ? -11.523 0.996 -3.531 1 98.06 215 ARG A N 1
ATOM 1535 C CA . ARG A 1 215 ? -12.07 2.25 -3.027 1 98.06 215 ARG A CA 1
ATOM 1536 C C . ARG A 1 215 ? -13.594 2.186 -2.941 1 98.06 215 ARG A C 1
ATOM 1538 O O . ARG A 1 215 ? -14.18 2.574 -1.93 1 98.06 215 ARG A O 1
ATOM 1545 N N . HIS A 1 216 ? -14.266 1.705 -4 1 97.69 216 HIS A N 1
ATOM 1546 C CA . HIS A 1 216 ? -15.727 1.654 -4.031 1 97.69 216 HIS A CA 1
ATOM 1547 C C . HIS A 1 216 ? -16.266 0.756 -2.924 1 97.69 216 HIS A C 1
ATOM 1549 O O . HIS A 1 216 ? -17.219 1.12 -2.234 1 97.69 216 HIS A O 1
ATOM 1555 N N . ALA A 1 217 ? -15.656 -0.41 -2.795 1 98.38 217 ALA A N 1
ATOM 1556 C CA . ALA A 1 217 ? -16.094 -1.352 -1.768 1 98.38 217 ALA A CA 1
ATOM 1557 C C . ALA A 1 217 ? -15.945 -0.747 -0.374 1 98.38 217 ALA A C 1
ATOM 1559 O O . ALA A 1 217 ? -16.859 -0.834 0.444 1 98.38 217 ALA A O 1
ATOM 1560 N N . LEU A 1 218 ? -14.852 -0.102 -0.081 1 98.69 218 LEU A N 1
ATOM 1561 C CA . LEU A 1 218 ? -14.57 0.477 1.229 1 98.69 218 LEU A CA 1
ATOM 1562 C C . LEU A 1 218 ? -15.477 1.678 1.495 1 98.69 218 LEU A C 1
ATOM 1564 O O . LEU A 1 218 ? -15.914 1.889 2.627 1 98.69 218 LEU A O 1
ATOM 1568 N N . ALA A 1 219 ? -15.758 2.426 0.446 1 98.62 219 ALA A N 1
ATOM 1569 C CA . ALA A 1 219 ? -16.562 3.635 0.594 1 98.62 219 ALA A CA 1
ATOM 1570 C C . ALA A 1 219 ? -18.031 3.291 0.807 1 98.62 219 ALA A C 1
ATOM 1572 O O . ALA A 1 219 ? -18.75 4.008 1.508 1 98.62 219 ALA A O 1
ATOM 1573 N N . ASN A 1 220 ? -18.531 2.104 0.251 1 98.31 220 ASN A N 1
ATOM 1574 C CA . ASN A 1 220 ? -19.969 1.898 0.143 1 98.31 220 ASN A CA 1
ATOM 1575 C C . ASN A 1 220 ? -20.391 0.586 0.791 1 98.31 220 ASN A C 1
ATOM 1577 O O . ASN A 1 220 ? -21.562 0.19 0.688 1 98.31 220 ASN A O 1
ATOM 1581 N N . ASP A 1 221 ? -19.547 -0.079 1.392 1 98.25 221 ASP A N 1
ATOM 1582 C CA . ASP A 1 221 ? -19.812 -1.376 2.002 1 98.25 221 ASP A CA 1
ATOM 1583 C C . ASP A 1 221 ? -20.344 -2.369 0.968 1 98.25 221 ASP A C 1
ATOM 1585 O O . ASP A 1 221 ? -21.344 -3.059 1.21 1 98.25 221 ASP A O 1
ATOM 1589 N N . ASP A 1 222 ? -19.766 -2.34 -0.208 1 98.12 222 ASP A N 1
ATOM 1590 C CA . ASP A 1 222 ? -20.078 -3.295 -1.266 1 98.12 222 ASP A CA 1
ATOM 1591 C C . ASP A 1 222 ? -19.062 -4.441 -1.29 1 98.12 222 ASP A C 1
ATOM 1593 O O . ASP A 1 222 ? -18.016 -4.336 -1.931 1 98.12 222 ASP A O 1
ATOM 1597 N N . PHE A 1 223 ? -19.484 -5.582 -0.675 1 98.12 223 PHE A N 1
ATOM 1598 C CA . PHE A 1 223 ? -18.516 -6.668 -0.51 1 98.12 223 PHE A CA 1
ATOM 1599 C C . PHE A 1 223 ? -18.891 -7.855 -1.39 1 98.12 223 PHE A C 1
ATOM 1601 O O . PHE A 1 223 ? -18.609 -9 -1.039 1 98.12 223 PHE A O 1
ATOM 1608 N N . ARG A 1 224 ? -19.562 -7.594 -2.553 1 95.56 224 ARG A N 1
ATOM 1609 C CA . ARG A 1 224 ? -19.688 -8.625 -3.578 1 95.56 224 ARG A CA 1
ATOM 1610 C C . ARG A 1 224 ? -18.312 -9.078 -4.07 1 95.56 224 ARG A C 1
ATOM 1612 O O . ARG A 1 224 ? -17.453 -8.242 -4.336 1 95.56 224 ARG A O 1
ATOM 1619 N N . PRO A 1 225 ? -18.047 -10.312 -4.203 1 92.12 225 PRO A N 1
ATOM 1620 C CA . PRO A 1 225 ? -16.688 -10.844 -4.348 1 92.12 225 PRO A CA 1
ATOM 1621 C C . PRO A 1 225 ? -16.078 -10.547 -5.719 1 92.12 225 PRO A C 1
ATOM 1623 O O . PRO A 1 225 ? -16.656 -10.93 -6.742 1 92.12 225 PRO A O 1
ATOM 1626 N N . THR A 1 226 ? -15.008 -9.883 -5.723 1 87.12 226 THR A N 1
ATOM 1627 C CA . THR A 1 226 ? -14.086 -9.828 -6.852 1 87.12 226 THR A CA 1
ATOM 1628 C C . THR A 1 226 ? -12.812 -10.617 -6.547 1 87.12 226 THR A C 1
ATOM 1630 O O . THR A 1 226 ? -12.141 -11.094 -7.465 1 87.12 226 THR A O 1
ATOM 1633 N N . GLY A 1 227 ? -12.484 -10.797 -5.41 1 91.38 227 GLY A N 1
ATOM 1634 C CA . GLY A 1 227 ? -11.445 -11.586 -4.766 1 91.38 227 GLY A CA 1
ATOM 1635 C C . GLY A 1 227 ? -11.828 -12.047 -3.371 1 91.38 227 GLY A C 1
ATOM 1636 O O . GLY A 1 227 ? -11.797 -11.258 -2.422 1 91.38 227 GLY A O 1
ATOM 1637 N N . PRO A 1 228 ? -12.258 -13.266 -3.27 1 95 228 PRO A N 1
ATOM 1638 C CA . PRO A 1 228 ? -12.758 -13.75 -1.981 1 95 228 PRO A CA 1
ATOM 1639 C C . PRO A 1 228 ? -11.711 -13.664 -0.872 1 95 228 PRO A C 1
ATOM 1641 O O . PRO A 1 228 ? -10.531 -13.945 -1.107 1 95 228 PRO A O 1
ATOM 1644 N N . ALA A 1 229 ? -12.172 -13.297 0.346 1 97.94 229 ALA A N 1
ATOM 1645 C CA . ALA A 1 229 ? -11.305 -13.086 1.502 1 97.94 229 ALA A CA 1
ATOM 1646 C C . ALA A 1 229 ? -10.578 -14.375 1.884 1 97.94 229 ALA A C 1
ATOM 1648 O O . ALA A 1 229 ? -9.422 -14.344 2.318 1 97.94 229 ALA A O 1
ATOM 1649 N N . LYS A 1 230 ? -11.203 -15.516 1.702 1 96.69 230 LYS A N 1
ATOM 1650 C CA . LYS A 1 230 ? -10.641 -16.797 2.125 1 96.69 230 LYS A CA 1
ATOM 1651 C C . LYS A 1 230 ? -9.352 -17.109 1.361 1 96.69 230 LYS A C 1
ATOM 1653 O O . LYS A 1 230 ? -8.492 -17.844 1.857 1 96.69 230 LYS A O 1
ATOM 1658 N N . PHE A 1 231 ? -9.18 -16.578 0.156 1 95 231 PHE A N 1
ATOM 1659 C CA . PHE A 1 231 ? -7.977 -16.828 -0.627 1 95 231 PHE A CA 1
ATOM 1660 C C . PHE A 1 231 ? -6.762 -16.172 0.027 1 95 231 PHE A C 1
ATOM 1662 O O . PHE A 1 231 ? -5.637 -16.656 -0.122 1 95 231 PHE A O 1
ATOM 1669 N N . LEU A 1 232 ? -6.996 -15.109 0.79 1 97.81 232 LEU A N 1
ATOM 1670 C CA . LEU A 1 232 ? -5.871 -14.461 1.459 1 97.81 232 LEU A CA 1
ATOM 1671 C C . LEU A 1 232 ? -5.418 -15.273 2.668 1 97.81 232 LEU A C 1
ATOM 1673 O O . LEU A 1 232 ? -4.289 -15.117 3.135 1 97.81 232 LEU A O 1
ATOM 1677 N N . VAL A 1 233 ? -6.297 -16.156 3.207 1 98.06 233 VAL A N 1
ATOM 1678 C CA . VAL A 1 233 ? -5.883 -17.047 4.289 1 98.06 233 VAL A CA 1
ATOM 1679 C C . VAL A 1 233 ? -4.777 -17.969 3.801 1 98.06 233 VAL A C 1
ATOM 1681 O O . VAL A 1 233 ? -3.703 -18.047 4.402 1 98.06 233 VAL A O 1
ATOM 1684 N N . LYS A 1 234 ? -4.988 -18.609 2.715 1 95.62 234 LYS A N 1
ATOM 1685 C CA . LYS A 1 234 ? -3.967 -19.516 2.176 1 95.62 234 LYS A CA 1
ATOM 1686 C C . LYS A 1 234 ? -2.742 -18.734 1.707 1 95.62 234 LYS A C 1
ATOM 1688 O O . LYS A 1 234 ? -1.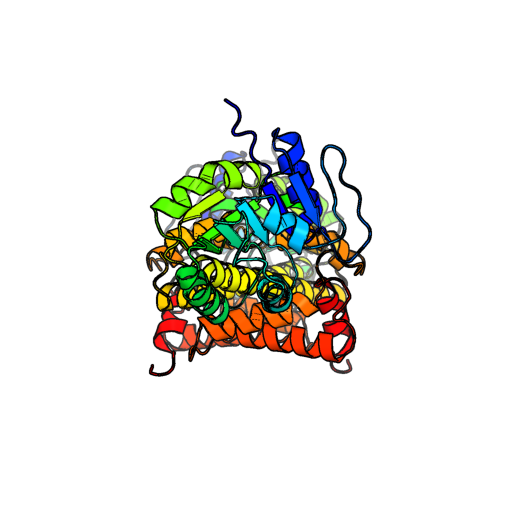607 -19.172 1.882 1 95.62 234 LYS A O 1
ATOM 1693 N N . ASP A 1 235 ? -2.932 -17.578 1.013 1 97.69 235 ASP A N 1
ATOM 1694 C CA . ASP A 1 235 ? -1.816 -16.781 0.523 1 97.69 235 ASP A CA 1
ATOM 1695 C C . ASP A 1 235 ? -0.889 -16.375 1.666 1 97.69 235 ASP A C 1
ATOM 1697 O O . ASP A 1 235 ? 0.335 -16.422 1.525 1 97.69 235 ASP A O 1
ATOM 1701 N N . LEU A 1 236 ? -1.492 -15.961 2.791 1 98.56 236 LEU A N 1
ATOM 1702 C CA . LEU A 1 236 ? -0.706 -15.516 3.936 1 98.56 236 LEU A CA 1
ATOM 1703 C C . LEU A 1 236 ? -0.034 -16.688 4.625 1 98.56 236 LEU A C 1
ATOM 1705 O O . LEU A 1 236 ? 1.045 -16.547 5.203 1 98.56 236 LEU A O 1
ATOM 1709 N N . ARG A 1 237 ? -0.657 -17.844 4.551 1 97.94 237 ARG A N 1
ATOM 1710 C CA . ARG A 1 237 ? 0.027 -19.047 4.992 1 97.94 237 ARG A CA 1
ATOM 1711 C C . ARG A 1 237 ? 1.27 -19.312 4.148 1 97.94 237 ARG A C 1
ATOM 1713 O O . ARG A 1 237 ? 2.305 -19.734 4.672 1 97.94 237 ARG A O 1
ATOM 1720 N N . PHE A 1 238 ? 1.19 -19.141 2.867 1 98.31 238 PHE A N 1
ATOM 1721 C CA . PHE A 1 238 ? 2.34 -19.328 1.99 1 98.31 238 PHE A CA 1
ATOM 1722 C C . PHE A 1 238 ? 3.426 -18.297 2.291 1 98.31 238 PHE A C 1
ATOM 1724 O O . PHE A 1 238 ? 4.617 -18.594 2.18 1 98.31 238 PHE A O 1
ATOM 1731 N N . ALA A 1 239 ? 3.031 -17.047 2.635 1 98.5 239 ALA A N 1
ATOM 1732 C CA . ALA A 1 239 ? 4.008 -16.047 3.074 1 98.5 239 ALA A CA 1
ATOM 1733 C C . ALA A 1 239 ? 4.715 -16.5 4.352 1 98.5 239 ALA A C 1
ATOM 1735 O O . ALA A 1 239 ? 5.914 -16.266 4.52 1 98.5 239 ALA A O 1
ATOM 1736 N N . GLU A 1 240 ? 3.934 -17.109 5.234 1 98.12 240 GLU A N 1
ATOM 1737 C CA . GLU A 1 240 ? 4.52 -17.672 6.445 1 98.12 240 GLU A CA 1
ATOM 1738 C C . GLU A 1 240 ? 5.504 -18.781 6.113 1 98.12 240 GLU A C 1
ATOM 1740 O O . GLU A 1 240 ? 6.602 -18.844 6.672 1 98.12 240 GLU A O 1
ATOM 1745 N N . GLU A 1 241 ? 5.078 -19.656 5.227 1 97.88 241 GLU A N 1
ATOM 1746 C CA . GLU A 1 241 ? 5.938 -20.75 4.766 1 97.88 241 GLU A CA 1
ATOM 1747 C C . GLU A 1 241 ? 7.234 -20.219 4.164 1 97.88 241 GLU A C 1
ATOM 1749 O O . GLU A 1 241 ? 8.32 -20.703 4.496 1 97.88 241 GLU A O 1
ATOM 1754 N N . ALA A 1 242 ? 7.164 -19.234 3.338 1 97.69 242 ALA A N 1
ATOM 1755 C CA . ALA A 1 242 ? 8.32 -18.656 2.67 1 97.69 242 ALA A CA 1
ATOM 1756 C C . ALA A 1 242 ? 9.227 -17.938 3.672 1 97.69 242 ALA A C 1
ATOM 1758 O O . ALA A 1 242 ? 10.453 -17.922 3.504 1 97.69 242 ALA A O 1
ATOM 1759 N N . GLY A 1 243 ? 8.641 -17.344 4.723 1 97.06 243 GLY A N 1
ATOM 1760 C CA . GLY A 1 243 ? 9.398 -16.594 5.711 1 97.06 243 GLY A CA 1
ATOM 1761 C C . GLY A 1 243 ? 10.102 -17.484 6.719 1 97.06 243 GLY A C 1
ATOM 1762 O O . GLY A 1 243 ? 11.039 -17.047 7.387 1 97.06 243 GLY A O 1
ATOM 1763 N N . GLY A 1 244 ? 9.578 -18.703 6.879 1 94.81 244 GLY A N 1
ATOM 1764 C CA . GLY A 1 244 ? 10.195 -19.641 7.824 1 94.81 244 GLY A CA 1
ATOM 1765 C C . GLY A 1 244 ? 10.07 -19.172 9.266 1 94.81 244 GLY A C 1
ATOM 1766 O O . GLY A 1 244 ? 8.969 -18.906 9.742 1 94.81 244 GLY A O 1
ATOM 1767 N N . SER A 1 245 ? 11.234 -18.938 9.93 1 95 245 SER A N 1
ATOM 1768 C CA . SER A 1 245 ? 11.266 -18.625 11.352 1 95 245 SER A CA 1
ATOM 1769 C C . SER A 1 245 ? 11.227 -17.109 11.586 1 95 245 SER A C 1
ATOM 1771 O O . SER A 1 245 ? 11.344 -16.656 12.719 1 95 245 SER A O 1
ATOM 1773 N N . LEU A 1 246 ? 11.086 -16.375 10.516 1 97.31 246 LEU A N 1
ATOM 1774 C CA . LEU A 1 246 ? 11.102 -14.922 10.656 1 97.31 246 LEU A CA 1
ATOM 1775 C C . LEU A 1 246 ? 9.93 -14.445 11.516 1 97.31 246 LEU A C 1
ATOM 1777 O O . LEU A 1 246 ? 8.82 -14.969 11.398 1 97.31 246 LEU A O 1
ATOM 1781 N N . ASP A 1 247 ? 10.211 -13.539 12.383 1 97.94 247 ASP A N 1
ATOM 1782 C CA . ASP A 1 247 ? 9.172 -12.844 13.133 1 97.94 247 ASP A CA 1
ATOM 1783 C C . ASP A 1 247 ? 8.766 -11.555 12.43 1 97.94 247 ASP A C 1
ATOM 1785 O O . ASP A 1 247 ? 9.484 -10.555 12.469 1 97.94 247 ASP A O 1
ATOM 1789 N N . LEU A 1 248 ? 7.637 -11.602 11.828 1 98.62 248 LEU A N 1
ATOM 1790 C CA . LEU A 1 248 ? 7.152 -10.516 10.984 1 98.62 248 LEU A CA 1
ATOM 1791 C C . LEU A 1 248 ? 5.809 -9.992 11.484 1 98.62 248 LEU A C 1
ATOM 1793 O O . LEU A 1 248 ? 4.758 -10.539 11.148 1 98.62 248 LEU A O 1
ATOM 1797 N N . PRO A 1 249 ? 5.793 -8.906 12.266 1 98.75 249 PRO A N 1
ATOM 1798 C CA . PRO A 1 249 ? 4.621 -8.438 13.008 1 98.75 249 PRO A CA 1
ATOM 1799 C C . PRO A 1 249 ? 3.453 -8.07 12.094 1 98.75 249 PRO A C 1
ATOM 1801 O O . PRO A 1 249 ? 2.297 -8.359 12.414 1 98.75 249 PRO A O 1
ATOM 1804 N N . VAL A 1 250 ? 3.674 -7.414 10.992 1 98.94 250 VAL A N 1
ATOM 1805 C CA . VAL A 1 250 ? 2.592 -7.008 10.102 1 98.94 250 VAL A CA 1
ATOM 1806 C C . VAL A 1 250 ? 1.959 -8.242 9.461 1 98.94 250 VAL A C 1
ATOM 1808 O O . VAL A 1 250 ? 0.733 -8.367 9.422 1 98.94 250 VAL A O 1
ATOM 1811 N N . ARG A 1 251 ? 2.816 -9.148 8.945 1 98.81 251 ARG A N 1
ATOM 1812 C CA . ARG A 1 251 ? 2.299 -10.398 8.398 1 98.81 251 ARG A CA 1
ATOM 1813 C C . ARG A 1 251 ? 1.401 -11.109 9.414 1 98.81 251 ARG A C 1
ATOM 1815 O O . ARG A 1 251 ? 0.319 -11.578 9.062 1 98.81 251 ARG A O 1
ATOM 1822 N N . SER A 1 252 ? 1.868 -11.172 10.688 1 98.75 252 SER A N 1
ATOM 1823 C CA . SER A 1 252 ? 1.11 -11.852 11.734 1 98.75 252 SER A CA 1
ATOM 1824 C C . SER A 1 252 ? -0.234 -11.172 11.969 1 98.75 252 SER A C 1
ATOM 1826 O O . SER A 1 252 ? -1.256 -11.844 12.125 1 98.75 252 SER A O 1
ATOM 1828 N N . ALA A 1 253 ? -0.262 -9.867 12.008 1 98.88 253 ALA A N 1
ATOM 1829 C CA . ALA A 1 253 ? -1.488 -9.117 12.258 1 98.88 253 ALA A CA 1
ATOM 1830 C C . ALA A 1 253 ? -2.514 -9.359 11.156 1 98.88 253 ALA A C 1
ATOM 1832 O O . ALA A 1 253 ? -3.689 -9.609 11.43 1 98.88 253 ALA A O 1
ATOM 1833 N N . VAL A 1 254 ? -2.096 -9.32 9.898 1 98.88 254 VAL A N 1
ATOM 1834 C CA . VAL A 1 254 ? -3.027 -9.445 8.781 1 98.88 254 VAL A CA 1
ATOM 1835 C C . VAL A 1 254 ? -3.506 -10.891 8.672 1 98.88 254 VAL A C 1
ATOM 1837 O O . VAL A 1 254 ? -4.672 -11.141 8.359 1 98.88 254 VAL A O 1
ATOM 1840 N N . ALA A 1 255 ? -2.572 -11.852 8.906 1 98.88 255 ALA A N 1
ATOM 1841 C CA . ALA A 1 255 ? -2.984 -13.25 8.938 1 98.88 255 ALA A CA 1
ATOM 1842 C C . ALA A 1 255 ? -4.055 -13.492 9.992 1 98.88 255 ALA A C 1
ATOM 1844 O O . ALA A 1 255 ? -5.039 -14.188 9.742 1 98.88 255 ALA A O 1
ATOM 1845 N N . GLY A 1 256 ? -3.84 -12.906 11.164 1 98.81 256 GLY A N 1
ATOM 1846 C CA . GLY A 1 256 ? -4.84 -13.016 12.219 1 98.81 256 GLY A CA 1
ATOM 1847 C C . GLY A 1 256 ? -6.195 -12.469 11.812 1 98.81 256 GLY A C 1
ATOM 1848 O O . GLY A 1 256 ? -7.227 -13.094 12.078 1 98.81 256 GLY A O 1
ATOM 1849 N N . LEU A 1 257 ? -6.25 -11.352 11.18 1 98.88 257 LEU A N 1
ATOM 1850 C CA . LEU A 1 257 ? -7.492 -10.711 10.742 1 98.88 257 LEU A CA 1
ATOM 1851 C C . LEU A 1 257 ? -8.234 -11.586 9.742 1 98.88 257 LEU A C 1
ATOM 1853 O O . LEU A 1 257 ? -9.43 -11.828 9.891 1 98.88 257 LEU A O 1
ATOM 1857 N N . PHE A 1 258 ? -7.523 -12.047 8.742 1 98.88 258 PHE A N 1
ATOM 1858 C CA . PHE A 1 258 ? -8.195 -12.805 7.688 1 98.88 258 PHE A CA 1
ATOM 1859 C C . PHE A 1 258 ? -8.617 -14.18 8.188 1 98.88 258 PHE A C 1
ATOM 1861 O O . PHE A 1 258 ? -9.648 -14.703 7.77 1 98.88 258 PHE A O 1
ATOM 1868 N N . ASN A 1 259 ? -7.797 -14.828 9.062 1 98.88 259 ASN A N 1
ATOM 1869 C CA . ASN A 1 259 ? -8.273 -16.047 9.695 1 98.88 259 ASN A CA 1
ATOM 1870 C C . ASN A 1 259 ? -9.555 -15.812 10.484 1 98.88 259 ASN A C 1
ATOM 1872 O O . ASN A 1 259 ? -10.516 -16.562 10.367 1 98.88 259 ASN A O 1
ATOM 1876 N N . ALA A 1 260 ? -9.594 -14.758 11.266 1 98.81 260 ALA A N 1
ATOM 1877 C CA . ALA A 1 260 ? -10.727 -14.461 12.133 1 98.81 260 ALA A CA 1
ATOM 1878 C C . ALA A 1 260 ? -11.977 -14.148 11.312 1 98.81 260 ALA A C 1
ATOM 1880 O O . ALA A 1 260 ? -13.078 -14.602 11.648 1 98.81 260 ALA A O 1
ATOM 1881 N N . LEU A 1 261 ? -11.828 -13.336 10.219 1 98.75 261 LEU A N 1
ATOM 1882 C CA . LEU A 1 261 ? -13.016 -12.969 9.453 1 98.75 261 LEU A CA 1
ATOM 1883 C C . LEU A 1 261 ? -13.57 -14.18 8.703 1 98.75 261 LEU A C 1
ATOM 1885 O O . LEU A 1 261 ? -14.781 -14.281 8.492 1 98.75 261 LEU A O 1
ATOM 1889 N N . THR A 1 262 ? -12.68 -15.078 8.305 1 98.69 262 THR A N 1
ATOM 1890 C CA . THR A 1 262 ? -13.133 -16.312 7.664 1 98.69 262 THR A CA 1
ATOM 1891 C C . THR A 1 262 ? -13.859 -17.203 8.656 1 98.69 262 THR A C 1
ATOM 1893 O O . THR A 1 262 ? -14.906 -17.766 8.344 1 98.69 262 THR A O 1
ATOM 1896 N N . ASP A 1 263 ? -13.328 -17.297 9.859 1 98.5 263 ASP A N 1
ATOM 1897 C CA . ASP A 1 263 ? -13.984 -18.062 10.922 1 98.5 263 ASP A CA 1
ATOM 1898 C C . ASP A 1 263 ? -15.359 -17.469 11.242 1 98.5 263 ASP A C 1
ATOM 1900 O O . ASP A 1 263 ? -16.266 -18.203 11.648 1 98.5 263 ASP A O 1
ATOM 1904 N N . ALA A 1 264 ? -15.57 -16.234 11.031 1 98.5 264 ALA A N 1
ATOM 1905 C CA . ALA A 1 264 ? -16.828 -15.539 11.305 1 98.5 264 ALA A CA 1
ATOM 1906 C C . ALA A 1 264 ? -17.812 -15.695 10.141 1 98.5 264 ALA A C 1
ATOM 1908 O O . ALA A 1 264 ? -18.906 -15.125 10.164 1 98.5 264 ALA A O 1
ATOM 1909 N N . GLY A 1 265 ? -17.406 -16.406 9.086 1 98.38 265 GLY A N 1
ATOM 1910 C CA . GLY A 1 265 ? -18.312 -16.734 7.992 1 98.38 265 GLY A CA 1
ATOM 1911 C C . GLY A 1 265 ? -18.281 -15.711 6.867 1 98.38 265 GLY A C 1
ATOM 1912 O O . GLY A 1 265 ? -19.172 -15.695 6.016 1 98.38 265 GLY A O 1
ATOM 1913 N N . LEU A 1 266 ? -17.219 -14.859 6.836 1 98.56 266 LEU A N 1
ATOM 1914 C CA . LEU A 1 266 ? -17.156 -13.789 5.848 1 98.56 266 LEU A CA 1
ATOM 1915 C C . LEU A 1 266 ? -16.219 -14.156 4.707 1 98.56 266 LEU A C 1
ATOM 1917 O O . LEU A 1 266 ? -15.961 -13.336 3.818 1 98.56 266 LEU A O 1
ATOM 1921 N N . GLY A 1 267 ? -15.68 -15.367 4.695 1 98.25 267 GLY A N 1
ATOM 1922 C CA . GLY A 1 267 ? -14.594 -15.781 3.822 1 98.25 267 GLY A CA 1
ATOM 1923 C C . GLY A 1 267 ? -14.961 -15.742 2.352 1 98.25 267 GLY A C 1
ATOM 1924 O O . GLY A 1 267 ? -14.094 -15.578 1.492 1 98.25 267 GLY A O 1
ATOM 1925 N N . ASP A 1 268 ? -16.234 -15.883 2.01 1 97.06 268 ASP A N 1
ATOM 1926 C CA . ASP A 1 268 ? -16.672 -15.938 0.617 1 97.06 268 ASP A CA 1
ATOM 1927 C C . ASP A 1 268 ? -16.969 -14.531 0.079 1 97.06 268 ASP A C 1
ATOM 1929 O O . ASP A 1 268 ? -17.125 -14.352 -1.13 1 97.06 268 ASP A O 1
ATOM 1933 N N . GLN A 1 269 ? -16.984 -13.539 0.918 1 98.06 269 GLN A N 1
ATOM 1934 C CA . GLN A 1 269 ? -17.172 -12.156 0.498 1 98.06 269 GLN A CA 1
ATOM 1935 C C . GLN A 1 269 ? -15.859 -11.555 -0.001 1 98.06 269 GLN A C 1
ATOM 1937 O O . GLN A 1 269 ? -14.805 -12.18 0.114 1 98.06 269 GLN A O 1
ATOM 1942 N N . ASP A 1 270 ? -15.953 -10.398 -0.635 1 97.62 270 ASP A N 1
ATOM 1943 C CA . ASP A 1 270 ? -14.758 -9.695 -1.089 1 97.62 270 ASP A CA 1
ATOM 1944 C C . ASP A 1 270 ? -13.789 -9.453 0.069 1 97.62 270 ASP A C 1
ATOM 1946 O O . ASP A 1 270 ? -14.219 -9.188 1.195 1 97.62 270 ASP A O 1
ATOM 1950 N N . ASN A 1 271 ? -12.555 -9.492 -0.25 1 98.12 271 ASN A N 1
ATOM 1951 C CA . ASN A 1 271 ? -11.555 -9.336 0.8 1 98.12 271 ASN A CA 1
ATOM 1952 C C . ASN A 1 271 ? -11.656 -7.977 1.479 1 98.12 271 ASN A C 1
ATOM 1954 O O . ASN A 1 271 ? -11.242 -7.816 2.627 1 98.12 271 ASN A O 1
ATOM 1958 N N . ALA A 1 272 ? -12.297 -6.957 0.918 1 98.75 272 ALA A N 1
ATOM 1959 C CA . ALA A 1 272 ? -12.531 -5.664 1.554 1 98.75 272 ALA A CA 1
ATOM 1960 C C . ALA A 1 272 ? -13.508 -5.797 2.725 1 98.75 272 ALA A C 1
ATOM 1962 O O . ALA A 1 272 ? -13.656 -4.871 3.523 1 98.75 272 ALA A O 1
ATOM 1963 N N . VAL A 1 273 ? -14.109 -6.996 2.922 1 98.88 273 VAL A N 1
ATOM 1964 C CA . VAL A 1 273 ? -15.055 -7.254 4.004 1 98.88 273 VAL A CA 1
ATOM 1965 C C . VAL A 1 273 ? -14.336 -7.176 5.348 1 98.88 273 VAL A C 1
ATOM 1967 O O . VAL A 1 273 ? -14.977 -7.07 6.395 1 98.88 273 VAL A O 1
ATOM 1970 N N . VAL A 1 274 ? -13.016 -7.148 5.297 1 98.88 274 VAL A N 1
ATOM 1971 C CA . VAL A 1 274 ? -12.227 -6.961 6.516 1 98.88 274 VAL A CA 1
ATOM 1972 C C . VAL A 1 274 ? -12.688 -5.703 7.242 1 98.88 274 VAL A C 1
ATOM 1974 O O . VAL A 1 274 ? -12.664 -5.645 8.477 1 98.88 274 VAL A O 1
ATOM 1977 N N . LEU A 1 275 ? -13.188 -4.668 6.543 1 98.88 275 LEU A N 1
ATOM 1978 C CA . LEU A 1 275 ? -13.75 -3.471 7.164 1 98.88 275 LEU A CA 1
ATOM 1979 C C . LEU A 1 275 ? -14.93 -3.822 8.055 1 98.88 275 LEU A C 1
ATOM 1981 O O . LEU A 1 275 ? -15.008 -3.371 9.203 1 98.88 275 LEU A O 1
ATOM 1985 N N . GLN A 1 276 ? -15.852 -4.664 7.492 1 98.56 276 GLN A N 1
ATOM 1986 C CA . GLN A 1 276 ? -17.016 -5.094 8.266 1 98.56 276 GLN A CA 1
ATOM 1987 C C . GLN A 1 276 ? -16.594 -5.891 9.5 1 98.56 276 GLN A C 1
ATOM 1989 O O . GLN A 1 276 ? -17.156 -5.715 10.578 1 98.56 276 GLN A O 1
ATOM 1994 N N . HIS A 1 277 ? -15.641 -6.766 9.289 1 98.75 277 HIS A N 1
ATOM 1995 C CA . HIS A 1 277 ? -15.148 -7.562 10.414 1 98.75 277 HIS A CA 1
ATOM 1996 C C . HIS A 1 277 ? -14.586 -6.672 11.516 1 98.75 277 HIS A C 1
ATOM 1998 O O . HIS A 1 277 ? -14.844 -6.91 12.703 1 98.75 277 HIS A O 1
ATOM 2004 N N . LEU A 1 278 ? -13.797 -5.68 11.164 1 98.56 278 LEU A N 1
ATOM 2005 C CA . LEU A 1 278 ? -13.25 -4.73 12.125 1 98.56 278 LEU A CA 1
ATOM 2006 C C . LEU A 1 278 ? -14.359 -4.012 12.883 1 98.56 278 LEU A C 1
ATOM 2008 O O . LEU A 1 278 ? -14.297 -3.879 14.109 1 98.56 278 LEU A O 1
ATOM 2012 N N . ARG A 1 279 ? -15.414 -3.607 12.203 1 97.5 279 ARG A N 1
ATOM 2013 C CA . ARG A 1 279 ? -16.547 -2.955 12.836 1 97.5 279 ARG A CA 1
ATOM 2014 C C . ARG A 1 279 ? -17.203 -3.867 13.867 1 97.5 279 ARG A C 1
ATOM 2016 O O . ARG A 1 279 ? -17.484 -3.441 14.992 1 97.5 279 ARG A O 1
ATOM 2023 N N . ASP A 1 280 ? -17.328 -5.094 13.438 1 97.31 280 ASP A N 1
ATOM 2024 C CA . ASP A 1 280 ? -18.094 -6.047 14.227 1 97.31 280 ASP A CA 1
ATOM 2025 C C . ASP A 1 280 ? -17.344 -6.445 15.492 1 97.31 280 ASP A C 1
ATOM 2027 O O . ASP A 1 280 ? -17.938 -6.93 16.453 1 97.31 280 ASP A O 1
ATOM 2031 N N . THR A 1 281 ? -16.062 -6.242 15.461 1 97 281 THR A N 1
ATOM 2032 C CA . THR A 1 281 ? -15.258 -6.797 16.547 1 97 281 THR A CA 1
ATOM 2033 C C . THR A 1 281 ? -14.711 -5.68 17.438 1 97 281 THR A C 1
ATOM 2035 O O . THR A 1 281 ? -13.852 -5.922 18.281 1 97 281 THR A O 1
ATOM 2038 N N . GLN A 1 282 ? -15.164 -4.5 17.203 1 95.06 282 GLN A N 1
ATOM 2039 C CA . GLN A 1 282 ? -14.688 -3.4 18.031 1 95.06 282 GLN A CA 1
ATOM 2040 C C . GLN A 1 282 ? -15.203 -3.516 19.453 1 95.06 282 GLN A C 1
ATOM 2042 O O . GLN A 1 282 ? -16.297 -4.043 19.688 1 95.06 282 GLN A O 1
ATOM 2047 N N . PRO A 1 283 ? -14.406 -3.023 20.344 1 85.75 283 PRO A N 1
ATOM 2048 C CA . PRO A 1 283 ? -14.914 -2.961 21.719 1 85.75 283 PRO A CA 1
ATOM 2049 C C . PRO A 1 283 ? -16.078 -1.985 21.859 1 85.75 283 PRO A C 1
ATOM 2051 O O . PRO A 1 283 ? -16.25 -1.091 21.031 1 85.75 283 PRO A O 1
ATOM 2054 N N . PRO A 1 284 ? -16.953 -2.232 22.781 1 77.69 284 PRO A N 1
ATOM 2055 C CA . PRO A 1 284 ? -18.016 -1.265 23.031 1 77.69 284 PRO A CA 1
ATOM 2056 C C . PRO A 1 284 ? -17.5 0.136 23.328 1 77.69 284 PRO A C 1
ATOM 2058 O O . PRO A 1 284 ? -16.422 0.279 23.938 1 77.69 284 PRO A O 1
ATOM 2061 N N . ALA A 1 285 ? -18.141 1.092 22.719 1 65.31 285 ALA A N 1
ATOM 2062 C CA . ALA A 1 285 ? -17.75 2.488 22.906 1 65.31 285 ALA A CA 1
ATOM 2063 C C . ALA A 1 285 ? -17.734 2.861 24.391 1 65.31 285 ALA A C 1
ATOM 2065 O O . ALA A 1 285 ? -18.547 2.365 25.172 1 65.31 285 ALA A O 1
ATOM 2066 N N . MET B 1 1 ? -5.332 43.031 -9.117 1 32.88 1 MET B N 1
ATOM 2067 C CA . MET B 1 1 ? -4.148 43.438 -8.367 1 32.88 1 MET B CA 1
ATOM 2068 C C . MET B 1 1 ? -3.541 42.25 -7.629 1 32.88 1 MET B C 1
ATOM 2070 O O . MET B 1 1 ? -4.246 41.5 -6.93 1 32.88 1 MET B O 1
ATOM 2074 N N . VAL B 1 2 ? -2.527 41.688 -8.148 1 43.19 2 VAL B N 1
ATOM 2075 C CA . VAL B 1 2 ? -1.888 40.562 -7.508 1 43.19 2 VAL B CA 1
ATOM 2076 C C . VAL B 1 2 ? -1.828 40.781 -6 1 43.19 2 VAL B C 1
ATOM 2078 O O . VAL B 1 2 ? -1.429 41.844 -5.531 1 43.19 2 VAL B O 1
ATOM 2081 N N . ASP B 1 3 ? -2.752 40.188 -5.266 1 51.84 3 ASP B N 1
ATOM 2082 C CA . ASP B 1 3 ? -2.705 40.281 -3.811 1 51.84 3 ASP B CA 1
ATOM 2083 C C . ASP B 1 3 ? -1.263 40.312 -3.311 1 51.84 3 ASP B C 1
ATOM 2085 O O . ASP B 1 3 ? -0.485 39.406 -3.584 1 51.84 3 ASP B O 1
ATOM 2089 N N . ARG B 1 4 ? -0.619 41.531 -3.217 1 66.69 4 ARG B N 1
ATOM 2090 C CA . ARG B 1 4 ? 0.756 41.938 -2.949 1 66.69 4 ARG B CA 1
ATOM 2091 C C . ARG B 1 4 ? 1.14 41.656 -1.5 1 66.69 4 ARG B C 1
ATOM 2093 O O . ARG B 1 4 ? 2.232 42 -1.061 1 66.69 4 ARG B O 1
ATOM 2100 N N . THR B 1 5 ? 0.139 40.938 -0.77 1 87.94 5 THR B N 1
ATOM 2101 C CA . THR B 1 5 ? 0.48 40.719 0.633 1 87.94 5 THR B CA 1
ATOM 2102 C C . THR B 1 5 ? 1.383 39.5 0.794 1 87.94 5 THR B C 1
ATOM 2104 O O . THR B 1 5 ? 1.12 38.438 0.213 1 87.94 5 THR B O 1
ATOM 2107 N N . PRO B 1 6 ? 2.441 39.719 1.517 1 95.69 6 PRO B N 1
ATOM 2108 C CA . PRO B 1 6 ? 3.395 38.594 1.66 1 95.69 6 PRO B CA 1
ATOM 2109 C C . PRO B 1 6 ? 2.805 37.406 2.406 1 95.69 6 PRO B C 1
ATOM 2111 O O . PRO B 1 6 ? 1.964 37.594 3.293 1 95.69 6 PRO B O 1
ATOM 2114 N N . ILE B 1 7 ? 3.203 36.25 2.018 1 97.31 7 ILE B N 1
ATOM 2115 C CA . ILE B 1 7 ? 2.873 35 2.691 1 97.31 7 ILE B CA 1
ATOM 2116 C C . ILE B 1 7 ? 4.023 34.594 3.604 1 97.31 7 ILE B C 1
ATOM 2118 O O . ILE B 1 7 ? 5.188 34.594 3.188 1 97.31 7 ILE B O 1
ATOM 2122 N N . GLY B 1 8 ? 3.689 34.375 4.863 1 95.75 8 GLY B N 1
ATOM 2123 C CA . GLY B 1 8 ? 4.695 33.906 5.793 1 95.75 8 GLY B CA 1
ATOM 2124 C C . GLY B 1 8 ? 4.84 32.375 5.777 1 95.75 8 GLY B C 1
ATOM 2125 O O . GLY B 1 8 ? 3.852 31.672 5.633 1 95.75 8 GLY B O 1
ATOM 2126 N N . VAL B 1 9 ? 6.102 31.859 5.922 1 97.44 9 VAL B N 1
ATOM 2127 C CA . VAL B 1 9 ? 6.383 30.422 6.031 1 97.44 9 VAL B CA 1
ATOM 2128 C C . VAL B 1 9 ? 7.285 30.172 7.234 1 97.44 9 VAL B C 1
ATOM 2130 O O . VAL B 1 9 ? 8.438 30.609 7.266 1 97.44 9 VAL B O 1
ATOM 2133 N N . LEU B 1 10 ? 6.676 29.516 8.219 1 95.38 10 LEU B N 1
ATOM 2134 C CA . LEU B 1 10 ? 7.461 29.094 9.375 1 95.38 10 LEU B CA 1
ATOM 2135 C C . LEU B 1 10 ? 7.949 27.672 9.211 1 95.38 10 LEU B C 1
ATOM 2137 O O . LEU B 1 10 ? 7.156 26.719 9.281 1 95.38 10 LEU B O 1
ATOM 2141 N N . GLY B 1 11 ? 9.234 27.453 9.094 1 96.38 11 GLY B N 1
ATOM 2142 C CA . GLY B 1 11 ? 9.82 26.156 8.812 1 96.38 11 GLY B CA 1
ATOM 2143 C C . GLY B 1 11 ? 10.211 25.969 7.355 1 96.38 11 GLY B C 1
ATOM 2144 O O . GLY B 1 11 ? 9.352 25.891 6.48 1 96.38 11 GLY B O 1
ATOM 2145 N N . LEU B 1 12 ? 11.523 25.906 7.133 1 97.19 12 LEU B N 1
ATOM 2146 C CA . LEU B 1 12 ? 12.062 25.781 5.781 1 97.19 12 LEU B CA 1
ATOM 2147 C C . LEU B 1 12 ? 12.938 24.547 5.648 1 97.19 12 LEU B C 1
ATOM 2149 O O . LEU B 1 12 ? 14.07 24.625 5.152 1 97.19 12 LEU B O 1
ATOM 2153 N N . GLY B 1 13 ? 12.391 23.484 6.227 1 93.94 13 GLY B N 1
ATOM 2154 C CA . GLY B 1 13 ? 13.062 22.203 6.098 1 93.94 13 GLY B CA 1
ATOM 2155 C C . GLY B 1 13 ? 12.75 21.484 4.793 1 93.94 13 GLY B C 1
ATOM 2156 O O . GLY B 1 13 ? 12.562 22.141 3.76 1 93.94 13 GLY B O 1
ATOM 2157 N N . ASN B 1 14 ? 12.711 20.172 4.828 1 91.06 14 ASN B N 1
ATOM 2158 C CA . ASN B 1 14 ? 12.562 19.328 3.641 1 91.06 14 ASN B CA 1
ATOM 2159 C C . ASN B 1 14 ? 11.242 19.609 2.928 1 91.06 14 ASN B C 1
ATOM 2161 O O . ASN B 1 14 ? 11.164 19.516 1.7 1 91.06 14 ASN B O 1
ATOM 2165 N N . MET B 1 15 ? 10.234 19.906 3.689 1 94.56 15 MET B N 1
ATOM 2166 C CA . MET B 1 15 ? 8.93 20.188 3.104 1 94.56 15 MET B CA 1
ATOM 2167 C C . MET B 1 15 ? 8.734 21.688 2.912 1 94.56 15 MET B C 1
ATOM 2169 O O . MET B 1 15 ? 8.25 22.125 1.869 1 94.56 15 MET B O 1
ATOM 2173 N N . GLY B 1 16 ? 9.18 22.469 3.881 1 97.12 16 GLY B N 1
ATOM 2174 C CA . GLY B 1 16 ? 8.945 23.891 3.873 1 97.12 16 GLY B CA 1
ATOM 2175 C C . GLY B 1 16 ? 9.648 24.609 2.73 1 97.12 16 GLY B C 1
ATOM 2176 O O . GLY B 1 16 ? 9.094 25.531 2.137 1 97.12 16 GLY B O 1
ATOM 2177 N N . MET B 1 17 ? 10.852 24.188 2.402 1 97.38 17 MET B N 1
ATOM 2178 C CA . MET B 1 17 ? 11.633 24.875 1.388 1 97.38 17 MET B CA 1
ATOM 2179 C C . MET B 1 17 ? 11.008 24.719 0.007 1 97.38 17 MET B C 1
ATOM 2181 O O . MET B 1 17 ? 10.766 25.703 -0.69 1 97.38 17 MET B O 1
ATOM 2185 N N . PRO B 1 18 ? 10.688 23.438 -0.408 1 97.75 18 PRO B N 1
ATOM 2186 C CA . PRO B 1 18 ? 10.031 23.312 -1.711 1 97.75 18 PRO B CA 1
ATOM 2187 C C . PRO B 1 18 ? 8.688 24.047 -1.765 1 97.75 18 PRO B C 1
ATOM 2189 O O . PRO B 1 18 ? 8.32 24.594 -2.811 1 97.75 18 PRO B O 1
ATOM 2192 N N . ILE B 1 19 ? 7.98 24.109 -0.729 1 98.25 19 ILE B N 1
ATOM 2193 C CA . ILE B 1 19 ? 6.703 24.812 -0.66 1 98.25 19 ILE B CA 1
ATOM 2194 C C . ILE B 1 19 ? 6.93 26.312 -0.833 1 98.25 19 ILE B C 1
ATOM 2196 O O . ILE B 1 19 ? 6.258 26.953 -1.641 1 98.25 19 ILE B O 1
ATOM 2200 N N . ALA B 1 20 ? 7.895 26.891 -0.128 1 98.44 20 ALA B N 1
ATOM 2201 C CA . ALA B 1 20 ? 8.234 28.297 -0.25 1 98.44 20 ALA B CA 1
ATOM 2202 C C . ALA B 1 20 ? 8.664 28.641 -1.674 1 98.44 20 ALA B C 1
ATOM 2204 O O . ALA B 1 20 ? 8.242 29.656 -2.232 1 98.44 20 ALA B O 1
ATOM 2205 N N . ARG B 1 21 ? 9.469 27.781 -2.252 1 98.31 21 ARG B N 1
ATOM 2206 C CA . ARG B 1 21 ? 9.953 28 -3.613 1 98.31 21 ARG B CA 1
ATOM 2207 C C . ARG B 1 21 ? 8.797 28.016 -4.605 1 98.31 21 ARG B C 1
ATOM 2209 O O . ARG B 1 21 ? 8.781 28.812 -5.543 1 98.31 21 ARG B O 1
ATOM 2216 N N . ARG B 1 22 ? 7.879 27.141 -4.387 1 98 22 ARG B N 1
ATOM 2217 C CA . ARG B 1 22 ? 6.727 27.078 -5.277 1 98 22 ARG B CA 1
ATOM 2218 C C . ARG B 1 22 ? 5.895 28.344 -5.188 1 98 22 ARG B C 1
ATOM 2220 O O . ARG B 1 22 ? 5.398 28.844 -6.199 1 98 22 ARG B O 1
ATOM 2227 N N . LEU B 1 23 ? 5.719 28.828 -4.008 1 98.06 23 LEU B N 1
ATOM 2228 C CA . LEU B 1 23 ? 4.961 30.062 -3.816 1 98.06 23 LEU B CA 1
ATOM 2229 C C . LEU B 1 23 ? 5.645 31.234 -4.504 1 98.06 23 LEU B C 1
ATOM 2231 O O . LEU B 1 23 ? 4.988 32.031 -5.172 1 98.06 23 LEU B O 1
ATOM 2235 N N . VAL B 1 24 ? 6.949 31.297 -4.383 1 97.81 24 VAL B N 1
ATOM 2236 C CA . VAL B 1 24 ? 7.715 32.344 -5.047 1 97.81 24 VAL B CA 1
ATOM 2237 C C . VAL B 1 24 ? 7.551 32.219 -6.559 1 97.81 24 VAL B C 1
ATOM 2239 O O . VAL B 1 24 ? 7.277 33.219 -7.242 1 97.81 24 VAL B O 1
ATOM 2242 N N . ALA B 1 25 ? 7.672 31.031 -7.008 1 97.31 25 ALA B N 1
ATOM 2243 C CA . ALA B 1 25 ? 7.574 30.781 -8.445 1 97.31 25 ALA B CA 1
ATOM 2244 C C . ALA B 1 25 ? 6.195 31.172 -8.969 1 97.31 25 ALA B C 1
ATOM 2246 O O . ALA B 1 25 ? 6.059 31.578 -10.125 1 97.31 25 ALA B O 1
ATOM 2247 N N . ALA B 1 26 ? 5.227 31.047 -8.141 1 96.88 26 ALA B N 1
ATOM 2248 C CA . ALA B 1 26 ? 3.854 31.359 -8.523 1 96.88 26 ALA B CA 1
ATOM 2249 C C . ALA B 1 26 ? 3.596 32.875 -8.438 1 96.88 26 ALA B C 1
ATOM 2251 O O . ALA B 1 26 ? 2.492 33.312 -8.727 1 96.88 26 ALA B O 1
ATOM 2252 N N . GLY B 1 27 ? 4.562 33.625 -7.953 1 96.69 27 GLY B N 1
ATOM 2253 C CA . GLY B 1 27 ? 4.473 35.094 -7.984 1 96.69 27 GLY B CA 1
ATOM 2254 C C . GLY B 1 27 ? 4.156 35.688 -6.633 1 96.69 27 GLY B C 1
ATOM 2255 O O . GLY B 1 27 ? 3.957 36.906 -6.523 1 96.69 27 GLY B O 1
ATOM 2256 N N . HIS B 1 28 ? 4.145 34.906 -5.578 1 97.19 28 HIS B N 1
ATOM 2257 C CA . HIS B 1 28 ? 3.869 35.406 -4.242 1 97.19 28 HIS B CA 1
ATOM 2258 C C . HIS B 1 28 ? 5.129 36 -3.613 1 97.19 28 HIS B C 1
ATOM 2260 O O . HIS B 1 28 ? 6.234 35.5 -3.857 1 97.19 28 HIS B O 1
ATOM 2266 N N . GLN B 1 29 ? 4.922 37.062 -2.861 1 97.62 29 GLN B N 1
ATOM 2267 C CA . GLN B 1 29 ? 5.973 37.469 -1.938 1 97.62 29 GLN B CA 1
ATOM 2268 C C . GLN B 1 29 ? 6.012 36.562 -0.706 1 97.62 29 GLN B C 1
ATOM 2270 O O . GLN B 1 29 ? 4.996 36.406 -0.031 1 97.62 29 GLN B O 1
ATOM 2275 N N . VAL B 1 30 ? 7.215 36 -0.434 1 98.31 30 VAL B N 1
ATOM 2276 C CA . VAL B 1 30 ? 7.316 35.031 0.658 1 98.31 30 VAL B CA 1
ATOM 2277 C C . VAL B 1 30 ? 8.312 35.531 1.697 1 98.31 30 VAL B C 1
ATOM 2279 O O . VAL B 1 30 ? 9.414 35.969 1.35 1 98.31 30 VAL B O 1
ATOM 2282 N N . ILE B 1 31 ? 7.887 35.594 2.936 1 96.75 31 ILE B N 1
ATOM 2283 C CA . ILE B 1 31 ? 8.766 35.812 4.074 1 96.75 31 ILE B CA 1
ATOM 2284 C C . ILE B 1 31 ? 8.852 34.562 4.93 1 96.75 31 ILE B C 1
ATOM 2286 O O . ILE B 1 31 ? 7.852 34.125 5.492 1 96.75 31 ILE B O 1
ATOM 2290 N N . GLY B 1 32 ? 10.094 34 5.008 1 96.88 32 GLY B N 1
ATOM 2291 C CA . GLY B 1 32 ? 10.266 32.75 5.699 1 96.88 32 GLY B CA 1
ATOM 2292 C C . GLY B 1 32 ? 11.203 32.812 6.891 1 96.88 32 GLY B C 1
ATOM 2293 O O . GLY B 1 32 ? 11.953 33.781 7.023 1 96.88 32 GLY B O 1
ATOM 2294 N N . TRP B 1 33 ? 11.062 31.859 7.758 1 94.19 33 TRP B N 1
ATOM 2295 C CA . TRP B 1 33 ? 11.961 31.703 8.891 1 94.19 33 TRP B CA 1
ATOM 2296 C C . TRP B 1 33 ? 12.234 30.219 9.164 1 94.19 33 TRP B C 1
ATOM 2298 O O . TRP B 1 33 ? 11.336 29.391 9.039 1 94.19 33 TRP B O 1
ATOM 2308 N N . ASP B 1 34 ? 13.453 29.906 9.57 1 95.62 34 ASP B N 1
ATOM 2309 C CA . ASP B 1 34 ? 13.859 28.594 10.047 1 95.62 34 ASP B CA 1
ATOM 2310 C C . ASP B 1 34 ? 14.891 28.703 11.164 1 95.62 34 ASP B C 1
ATOM 2312 O O . ASP B 1 34 ? 15.57 29.734 11.281 1 95.62 34 ASP B O 1
ATOM 2316 N N . ARG B 1 35 ? 14.938 27.703 11.977 1 91.25 35 ARG B N 1
ATOM 2317 C CA . ARG B 1 35 ? 15.945 27.672 13.031 1 91.25 35 ARG B CA 1
ATOM 2318 C C . ARG B 1 35 ? 17.359 27.625 12.438 1 91.25 35 ARG B C 1
ATOM 2320 O O . ARG B 1 35 ? 18.297 28.156 13.023 1 91.25 35 ARG B O 1
ATOM 2327 N N . ALA B 1 36 ? 17.438 26.953 11.328 1 93.31 36 ALA B N 1
ATOM 2328 C CA . ALA B 1 36 ? 18.719 26.875 10.641 1 93.31 36 ALA B CA 1
ATOM 2329 C C . ALA B 1 36 ? 18.875 28.016 9.633 1 93.31 36 ALA B C 1
ATOM 2331 O O . ALA B 1 36 ? 17.875 28.641 9.242 1 93.31 36 ALA B O 1
ATOM 2332 N N . ASP B 1 37 ? 20.109 28.266 9.312 1 93.06 37 ASP B N 1
ATOM 2333 C CA . ASP B 1 37 ? 20.359 29.219 8.242 1 93.06 37 ASP B CA 1
ATOM 2334 C C . ASP B 1 37 ? 19.891 28.672 6.895 1 93.06 37 ASP B C 1
ATOM 2336 O O . ASP B 1 37 ? 20.219 27.531 6.547 1 93.06 37 ASP B O 1
ATOM 2340 N N . ARG B 1 38 ? 19.031 29.5 6.273 1 95.31 38 ARG B N 1
ATOM 2341 C CA . ARG B 1 38 ? 18.484 29.094 4.984 1 95.31 38 ARG B CA 1
ATOM 2342 C C . ARG B 1 38 ? 18.578 30.234 3.973 1 95.31 38 ARG B C 1
ATOM 2344 O O . ARG B 1 38 ? 18.844 31.375 4.34 1 95.31 38 ARG B O 1
ATOM 2351 N N . GLU B 1 39 ? 18.469 29.891 2.75 1 95.88 39 GLU B N 1
ATOM 2352 C CA . GLU B 1 39 ? 18.344 30.844 1.661 1 95.88 39 GLU B CA 1
ATOM 2353 C C . GLU B 1 39 ? 17.156 30.516 0.767 1 95.88 39 GLU B C 1
ATOM 2355 O O . GLU B 1 39 ? 16.875 29.328 0.504 1 95.88 39 GLU B O 1
ATOM 2360 N N . LEU B 1 40 ? 16.438 31.516 0.364 1 97.12 40 LEU B N 1
ATOM 2361 C CA . LEU B 1 40 ? 15.297 31.375 -0.525 1 97.12 40 LEU B CA 1
ATOM 2362 C C . LEU B 1 40 ? 15.383 32.375 -1.686 1 97.12 40 LEU B C 1
ATOM 2364 O O . LEU B 1 40 ? 15.141 33.562 -1.511 1 97.12 40 LEU B O 1
ATOM 2368 N N . ASP B 1 41 ? 15.734 31.828 -2.834 1 95.69 41 ASP B N 1
ATOM 2369 C CA . ASP B 1 41 ? 15.789 32.688 -4.016 1 95.69 41 ASP B CA 1
ATOM 2370 C C . ASP B 1 41 ? 14.414 33.281 -4.324 1 95.69 41 ASP B C 1
ATOM 2372 O O . ASP B 1 41 ? 13.422 32.562 -4.414 1 95.69 41 ASP B O 1
ATOM 2376 N N . GLY B 1 42 ? 14.414 34.562 -4.43 1 96.81 42 GLY B N 1
ATOM 2377 C CA . GLY B 1 42 ? 13.172 35.25 -4.793 1 96.81 42 GLY B CA 1
ATOM 2378 C C . GLY B 1 42 ? 12.297 35.562 -3.602 1 96.81 42 GLY B C 1
ATOM 2379 O O . GLY B 1 42 ? 11.258 36.219 -3.746 1 96.81 42 GLY B O 1
ATOM 2380 N N . GLY B 1 43 ? 12.719 35.125 -2.42 1 96.94 43 GLY B N 1
ATOM 2381 C CA . GLY B 1 43 ? 12.023 35.438 -1.178 1 96.94 43 GLY B CA 1
ATOM 2382 C C . GLY B 1 43 ? 12.922 36.031 -0.119 1 96.94 43 GLY B C 1
ATOM 2383 O O . GLY B 1 43 ? 14.078 36.375 -0.392 1 96.94 43 GLY B O 1
ATOM 2384 N N . THR B 1 44 ? 12.328 36.281 1.031 1 97.19 44 THR B N 1
ATOM 2385 C CA . THR B 1 44 ? 13.055 36.875 2.145 1 97.19 44 THR B CA 1
ATOM 2386 C C . THR B 1 44 ? 13.07 35.938 3.348 1 97.19 44 THR B C 1
ATOM 2388 O O . THR B 1 44 ? 12.023 35.406 3.73 1 97.19 44 THR B O 1
ATOM 2391 N N . ILE B 1 45 ? 14.242 35.688 3.844 1 97.75 45 ILE B N 1
ATOM 2392 C CA . ILE B 1 45 ? 14.352 34.938 5.094 1 97.75 45 ILE B CA 1
ATOM 2393 C C . ILE B 1 45 ? 14.703 35.906 6.23 1 97.75 45 ILE B C 1
ATOM 2395 O O . ILE B 1 45 ? 15.594 36.75 6.094 1 97.75 45 ILE B O 1
ATOM 2399 N N . VAL B 1 46 ? 14.016 35.812 7.266 1 93.56 46 VAL B N 1
ATOM 2400 C CA . VAL B 1 46 ? 14.219 36.719 8.383 1 93.56 46 VAL B CA 1
ATOM 2401 C C . VAL B 1 46 ? 14.797 35.969 9.578 1 93.56 46 VAL B C 1
ATOM 2403 O O . VAL B 1 46 ? 14.961 34.719 9.523 1 93.56 46 VAL B O 1
ATOM 2406 N N . ARG B 1 47 ? 15.047 36.656 10.656 1 90.88 47 ARG B N 1
ATOM 2407 C CA . ARG B 1 47 ? 15.875 36.094 11.727 1 90.88 47 ARG B CA 1
ATOM 2408 C C . ARG B 1 47 ? 15.008 35.594 12.875 1 90.88 47 ARG B C 1
ATOM 2410 O O . ARG B 1 47 ? 15.5 34.906 13.773 1 90.88 47 ARG B O 1
ATOM 2417 N N . SER B 1 48 ? 13.688 35.969 12.82 1 87.62 48 SER B N 1
ATOM 2418 C CA . SER B 1 48 ? 12.82 35.5 13.898 1 87.62 48 SER B CA 1
ATOM 2419 C C . SER B 1 48 ? 11.422 35.188 13.383 1 87.62 48 SER B C 1
ATOM 2421 O O . SER B 1 48 ? 10.945 35.812 12.438 1 87.62 48 SER B O 1
ATOM 2423 N N . ALA B 1 49 ? 10.773 34.281 14.062 1 89.31 49 ALA B N 1
ATOM 2424 C CA . ALA B 1 49 ? 9.391 33.938 13.742 1 89.31 49 ALA B CA 1
ATOM 2425 C C . ALA B 1 49 ? 8.461 35.125 13.953 1 89.31 49 ALA B C 1
ATOM 2427 O O . ALA B 1 49 ? 7.488 35.312 13.219 1 89.31 49 ALA B O 1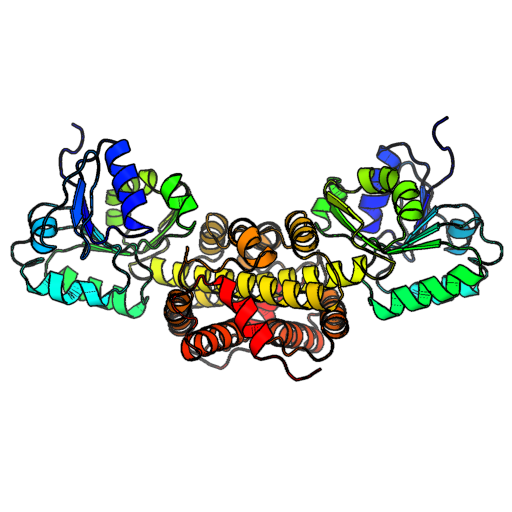
ATOM 2428 N N . ALA B 1 50 ? 8.789 35.938 14.914 1 86.19 50 ALA B N 1
ATOM 2429 C CA . ALA B 1 50 ? 7.992 37.125 15.227 1 86.19 50 ALA B CA 1
ATOM 2430 C C . ALA B 1 50 ? 7.957 38.094 14.047 1 86.19 50 ALA B C 1
ATOM 2432 O O . ALA B 1 50 ? 6.945 38.781 13.812 1 86.19 50 ALA B O 1
ATOM 2433 N N . GLU B 1 51 ? 9.062 38.156 13.352 1 88.25 51 GLU B N 1
ATOM 2434 C CA . GLU B 1 51 ? 9.109 39 12.188 1 88.25 51 GLU B CA 1
ATOM 2435 C C . GLU B 1 51 ? 8.172 38.531 11.094 1 88.25 51 GLU B C 1
ATOM 2437 O O . GLU B 1 51 ? 7.551 39.312 10.391 1 88.25 51 GLU B O 1
ATOM 2442 N N . VAL B 1 52 ? 8.047 37.25 10.938 1 91.31 52 VAL B N 1
ATOM 2443 C CA . VAL B 1 52 ? 7.137 36.688 9.945 1 91.31 52 VAL B CA 1
ATOM 2444 C C . VAL B 1 52 ? 5.695 37.031 10.305 1 91.31 52 VAL B C 1
ATOM 2446 O O . VAL B 1 52 ? 4.949 37.531 9.477 1 91.31 52 VAL B O 1
ATOM 2449 N N . THR B 1 53 ? 5.34 36.781 11.562 1 88.19 53 THR B N 1
ATOM 2450 C CA . THR B 1 53 ? 3.953 36.969 11.984 1 88.19 53 THR B CA 1
ATOM 2451 C C . THR B 1 53 ? 3.584 38.438 12.062 1 88.19 53 THR B C 1
ATOM 2453 O O . THR B 1 53 ? 2.412 38.812 11.938 1 88.19 53 THR B O 1
ATOM 2456 N N . GLY B 1 54 ? 4.602 39.25 12.266 1 85.62 54 GLY B N 1
ATOM 2457 C CA . GLY B 1 54 ? 4.363 40.656 12.32 1 85.62 54 GLY B CA 1
ATOM 2458 C C . GLY B 1 54 ? 4.168 41.281 10.945 1 85.62 54 GLY B C 1
ATOM 2459 O O . GLY B 1 54 ? 3.625 42.406 10.836 1 85.62 54 GLY B O 1
ATOM 2460 N N . ARG B 1 55 ? 4.508 40.562 9.93 1 89.06 55 ARG B N 1
ATOM 2461 C CA . ARG B 1 55 ? 4.516 41.156 8.602 1 89.06 55 ARG B CA 1
ATOM 2462 C C . ARG B 1 55 ? 3.512 40.469 7.68 1 89.06 55 ARG B C 1
ATOM 2464 O O . ARG B 1 55 ? 3.17 41 6.621 1 89.06 55 ARG B O 1
ATOM 2471 N N . CYS B 1 56 ? 3.033 39.344 8.062 1 92.5 56 CYS B N 1
ATOM 2472 C CA . CYS B 1 56 ? 2.23 38.531 7.141 1 92.5 56 CYS B CA 1
ATOM 2473 C C . CYS B 1 56 ? 0.848 38.25 7.723 1 92.5 56 CYS B C 1
ATOM 2475 O O . CYS B 1 56 ? 0.729 37.75 8.836 1 92.5 56 CYS B O 1
ATOM 2477 N N . ALA B 1 57 ? -0.157 38.531 6.945 1 92.31 57 ALA B N 1
ATOM 2478 C CA . ALA B 1 57 ? -1.53 38.25 7.363 1 92.31 57 ALA B CA 1
ATOM 2479 C C . ALA B 1 57 ? -1.846 36.75 7.27 1 92.31 57 ALA B C 1
ATOM 2481 O O . ALA B 1 57 ? -2.66 36.25 8.039 1 92.31 57 ALA B O 1
ATOM 2482 N N . THR B 1 58 ? -1.243 36.062 6.316 1 95.38 58 THR B N 1
ATOM 2483 C CA . THR B 1 58 ? -1.354 34.625 6.141 1 95.38 58 THR B CA 1
ATOM 2484 C C . THR B 1 58 ? -0.007 33.938 6.371 1 95.38 58 THR B C 1
ATOM 2486 O O . THR B 1 58 ? 0.995 34.312 5.758 1 95.38 58 THR B O 1
ATOM 2489 N N . VAL B 1 59 ? -0.009 32.969 7.305 1 94.88 59 VAL B N 1
ATOM 2490 C CA . VAL B 1 59 ? 1.228 32.281 7.656 1 94.88 59 VAL B CA 1
ATOM 2491 C C . VAL B 1 59 ? 1.026 30.781 7.543 1 94.88 59 VAL B C 1
ATOM 2493 O O . VAL B 1 59 ? 0.048 30.25 8.062 1 94.88 59 VAL B O 1
ATOM 2496 N N . LEU B 1 60 ? 1.951 30.078 6.793 1 97.62 60 LEU B N 1
ATOM 2497 C CA . LEU B 1 60 ? 2.029 28.625 6.758 1 97.62 60 LEU B CA 1
ATOM 2498 C C . LEU B 1 60 ? 2.977 28.109 7.836 1 97.62 60 LEU B C 1
ATOM 2500 O O . LEU B 1 60 ? 4.094 28.609 7.98 1 97.62 60 LEU B O 1
ATOM 2504 N N . TYR B 1 61 ? 2.453 27.172 8.594 1 96.94 61 TYR B N 1
ATOM 2505 C CA . TYR B 1 61 ? 3.232 26.547 9.656 1 96.94 61 TYR B CA 1
ATOM 2506 C C . TYR B 1 61 ? 3.68 25.156 9.258 1 96.94 61 TYR B C 1
ATOM 2508 O O . TYR B 1 61 ? 2.852 24.25 9.078 1 96.94 61 TYR B O 1
ATOM 2516 N N . LEU B 1 62 ? 5.066 24.922 9.195 1 97.19 62 LEU B N 1
ATOM 2517 C CA . LEU B 1 62 ? 5.598 23.656 8.695 1 97.19 62 LEU B CA 1
ATOM 2518 C C . LEU B 1 62 ? 6.656 23.094 9.641 1 97.19 62 LEU B C 1
ATOM 2520 O O . LEU B 1 62 ? 7.453 22.234 9.258 1 97.19 62 LEU B O 1
ATOM 2524 N N . LEU B 1 63 ? 6.668 23.625 10.867 1 94.75 63 LEU B N 1
ATOM 2525 C CA . LEU B 1 63 ? 7.609 23.094 11.844 1 94.75 63 LEU B CA 1
ATOM 2526 C C . LEU B 1 63 ? 7.176 21.703 12.305 1 94.75 63 LEU B C 1
ATOM 2528 O O . LEU B 1 63 ? 5.992 21.359 12.242 1 94.75 63 LEU B O 1
ATOM 2532 N N . PRO B 1 64 ? 8.07 20.828 12.789 1 90.69 64 PRO B N 1
ATOM 2533 C CA . PRO B 1 64 ? 7.82 19.391 13.016 1 90.69 64 PRO B CA 1
ATOM 2534 C C . PRO B 1 64 ? 6.77 19.141 14.094 1 90.69 64 PRO B C 1
ATOM 2536 O O . PRO B 1 64 ? 6.051 18.141 14.039 1 90.69 64 PRO B O 1
ATOM 2539 N N . GLU B 1 65 ? 6.707 20.016 15.062 1 91.94 65 GLU B N 1
ATOM 2540 C CA . GLU B 1 65 ? 5.793 19.812 16.188 1 91.94 65 GLU B CA 1
ATOM 2541 C C . GLU B 1 65 ? 4.891 21.016 16.391 1 91.94 65 GLU B C 1
ATOM 2543 O O . GLU B 1 65 ? 5.352 22.156 16.328 1 91.94 65 GLU B O 1
ATOM 2548 N N . LEU B 1 66 ? 3.629 20.719 16.672 1 94.12 66 LEU B N 1
ATOM 2549 C CA . LEU B 1 66 ? 2.672 21.812 16.859 1 94.12 66 LEU B CA 1
ATOM 2550 C C . LEU B 1 66 ? 3.076 22.688 18.031 1 94.12 66 LEU B C 1
ATOM 2552 O O . LEU B 1 66 ? 2.908 23.906 17.984 1 94.12 66 LEU B O 1
ATOM 2556 N N . GLU B 1 67 ? 3.676 22.094 19.047 1 89.69 67 GLU B N 1
ATOM 2557 C CA . GLU B 1 67 ? 4.02 22.797 20.281 1 89.69 67 GLU B CA 1
ATOM 2558 C C . GLU B 1 67 ? 5.098 23.844 20.047 1 89.69 67 GLU B C 1
ATOM 2560 O O . GLU B 1 67 ? 5.266 24.766 20.859 1 89.69 67 GLU B O 1
ATOM 2565 N N . MET B 1 68 ? 5.715 23.703 19 1 89 68 MET B N 1
ATOM 2566 C CA . MET B 1 68 ? 6.781 24.656 18.672 1 89 68 MET B CA 1
ATOM 2567 C C . MET B 1 68 ? 6.215 26.016 18.312 1 89 68 MET B C 1
ATOM 2569 O O . MET B 1 68 ? 6.949 27 18.25 1 89 68 MET B O 1
ATOM 2573 N N . ILE B 1 69 ? 4.926 26.047 18.188 1 85.94 69 ILE B N 1
ATOM 2574 C CA . ILE B 1 69 ? 4.27 27.297 17.828 1 85.94 69 ILE B CA 1
ATOM 2575 C C . ILE B 1 69 ? 4.16 28.203 19.062 1 85.94 69 ILE B C 1
ATOM 2577 O O . ILE B 1 69 ? 4.035 29.422 18.938 1 85.94 69 ILE B O 1
ATOM 2581 N N . ARG B 1 70 ? 4.066 27.609 20.266 1 79.19 70 ARG B N 1
ATOM 2582 C CA . ARG B 1 70 ? 3.727 28.328 21.484 1 79.19 70 ARG B CA 1
ATOM 2583 C C . ARG B 1 70 ? 4.691 29.484 21.734 1 79.19 70 ARG B C 1
ATOM 2585 O O . ARG B 1 70 ? 4.262 30.609 21.938 1 79.19 70 ARG B O 1
ATOM 2592 N N . PRO B 1 71 ? 6.016 29.141 21.766 1 75.75 71 PRO B N 1
ATOM 2593 C CA . PRO B 1 71 ? 6.938 30.25 21.969 1 75.75 71 PRO B CA 1
ATOM 2594 C C . PRO B 1 71 ? 6.812 31.328 20.891 1 75.75 71 PRO B C 1
ATOM 2596 O O . PRO B 1 71 ? 7.094 32.5 21.141 1 75.75 71 PRO B O 1
ATOM 2599 N N . LEU B 1 72 ? 6.367 30.938 19.812 1 72.56 72 LEU B N 1
ATOM 2600 C CA . LEU B 1 72 ? 6.242 31.859 18.688 1 72.56 72 LEU B CA 1
ATOM 2601 C C . LEU B 1 72 ? 5.027 32.75 18.859 1 72.56 72 LEU B C 1
ATOM 2603 O O . LEU B 1 72 ? 5.043 33.906 18.438 1 72.56 72 LEU B O 1
ATOM 2607 N N . LEU B 1 73 ? 4.016 32.188 19.516 1 69 73 LEU B N 1
ATOM 2608 C CA . LEU B 1 73 ? 2.785 32.906 19.797 1 69 73 LEU B CA 1
ATOM 2609 C C . LEU B 1 73 ? 2.98 33.875 20.969 1 69 73 LEU B C 1
ATOM 2611 O O . LEU B 1 73 ? 2.365 34.969 21 1 69 73 LEU B O 1
ATOM 2615 N N . ALA B 1 74 ? 3.723 33.469 21.969 1 62.66 74 ALA B N 1
ATOM 2616 C CA . ALA B 1 74 ? 3.959 34.281 23.141 1 62.66 74 ALA B CA 1
ATOM 2617 C C . ALA B 1 74 ? 4.727 35.562 22.781 1 62.66 74 ALA B C 1
ATOM 2619 O O . ALA B 1 74 ? 4.516 36.594 23.375 1 62.66 74 ALA B O 1
ATOM 2620 N N . ASP B 1 75 ? 5.73 35.438 21.984 1 55.16 75 ASP B N 1
ATOM 2621 C CA . ASP B 1 75 ? 6.602 36.562 21.688 1 55.16 75 ASP B CA 1
ATOM 2622 C C . ASP B 1 75 ? 5.875 37.594 20.828 1 55.16 75 ASP B C 1
ATOM 2624 O O . ASP B 1 75 ? 6.496 38.531 20.312 1 55.16 75 ASP B O 1
ATOM 2628 N N . GLY B 1 76 ? 4.59 37.656 20.75 1 52.53 76 GLY B N 1
ATOM 2629 C CA . GLY B 1 76 ? 3.842 38.719 20.109 1 52.53 76 GLY B CA 1
ATOM 2630 C C . GLY B 1 76 ? 3.076 38.281 18.891 1 52.53 76 GLY B C 1
ATOM 2631 O O . GLY B 1 76 ? 2.707 39.094 18.047 1 52.53 76 GLY B O 1
ATOM 2632 N N . LEU B 1 77 ? 3.248 37.062 18.453 1 51.88 77 LEU B N 1
ATOM 2633 C CA . LEU B 1 77 ? 2.449 36.656 17.297 1 51.88 77 LEU B CA 1
ATOM 2634 C C . LEU B 1 77 ? 1.109 37.375 17.281 1 51.88 77 LEU B C 1
ATOM 2636 O O . LEU B 1 77 ? 0.661 37.844 16.234 1 51.88 77 LEU B O 1
ATOM 2640 N N . LEU B 1 78 ? 0.302 37.188 18.438 1 54.66 78 LEU B N 1
ATOM 2641 C CA . LEU B 1 78 ? -1.123 37.5 18.391 1 54.66 78 LEU B CA 1
ATOM 2642 C C . LEU B 1 78 ? -1.382 38.938 18.844 1 54.66 78 LEU B C 1
ATOM 2644 O O . LEU B 1 78 ? -2.402 39.531 18.484 1 54.66 78 LEU B O 1
ATOM 2648 N N . ASP B 1 79 ? -0.693 39.312 19.734 1 54.22 79 ASP B N 1
ATOM 2649 C CA . ASP B 1 79 ? -1.312 40.562 20.219 1 54.22 79 ASP B CA 1
ATOM 2650 C C . ASP B 1 79 ? -1.334 41.625 19.125 1 54.22 79 ASP B C 1
ATOM 2652 O O . ASP B 1 79 ? -2.369 42.25 18.891 1 54.22 79 ASP B O 1
ATOM 2656 N N . ASP B 1 80 ? -0.144 41.969 18.688 1 56.5 80 ASP B N 1
ATOM 2657 C CA . ASP B 1 80 ? -0.047 43 17.656 1 56.5 80 ASP B CA 1
ATOM 2658 C C . AS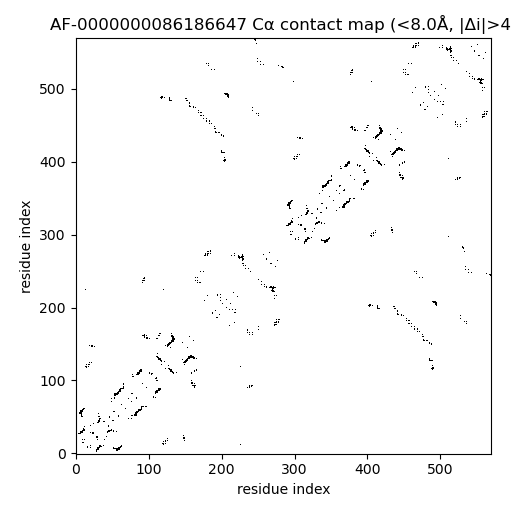P B 1 80 ? 0.3 42.375 16.297 1 56.5 80 ASP B C 1
ATOM 2660 O O . ASP B 1 80 ? 0.819 43.062 15.414 1 56.5 80 ASP B O 1
ATOM 2664 N N . ALA B 1 81 ? -0.104 41.094 16.125 1 65.62 81 ALA B N 1
ATOM 2665 C CA . ALA B 1 81 ? 0.356 40.375 14.945 1 65.62 81 ALA B CA 1
ATOM 2666 C C . ALA B 1 81 ? -0.506 40.719 13.727 1 65.62 81 ALA B C 1
ATOM 2668 O O . ALA B 1 81 ? -1.674 41.094 13.875 1 65.62 81 ALA B O 1
ATOM 2669 N N . ALA B 1 82 ? 0.161 40.969 12.68 1 80.31 82 ALA B N 1
ATOM 2670 C CA . ALA B 1 82 ? -0.444 41.156 11.367 1 80.31 82 ALA B CA 1
ATOM 2671 C C . ALA B 1 82 ? -1.169 39.875 10.914 1 80.31 82 ALA B C 1
ATOM 2673 O O . ALA B 1 82 ? -2.104 39.938 10.117 1 80.31 82 ALA B O 1
ATOM 2674 N N . THR B 1 83 ? -0.859 38.75 11.648 1 88.81 83 THR B N 1
ATOM 2675 C CA . THR B 1 83 ? -1.387 37.469 11.188 1 88.81 83 THR B CA 1
ATOM 2676 C C . THR B 1 83 ? -2.857 37.312 11.562 1 88.81 83 THR B C 1
ATOM 2678 O O . THR B 1 83 ? -3.234 37.531 12.719 1 88.81 83 THR B O 1
ATOM 2681 N N . ARG B 1 84 ? -3.576 36.938 10.578 1 90.88 84 ARG B N 1
ATOM 2682 C CA . ARG B 1 84 ? -5.012 36.719 10.766 1 90.88 84 ARG B CA 1
ATOM 2683 C C . ARG B 1 84 ? -5.406 35.281 10.406 1 90.88 84 ARG B C 1
ATOM 2685 O O . ARG B 1 84 ? -6.449 34.812 10.852 1 90.88 84 ARG B O 1
ATOM 2692 N N . THR B 1 85 ? -4.625 34.688 9.578 1 94.94 85 THR B N 1
ATOM 2693 C CA . THR B 1 85 ? -4.859 33.312 9.148 1 94.94 85 THR B CA 1
ATOM 2694 C C . THR B 1 85 ? -3.598 32.469 9.328 1 94.94 85 THR B C 1
ATOM 2696 O O . THR B 1 85 ? -2.537 32.812 8.797 1 94.94 85 THR B O 1
ATOM 2699 N N . LEU B 1 86 ? -3.725 31.438 10.141 1 95.5 86 LEU B N 1
ATOM 2700 C CA . LEU B 1 86 ? -2.656 30.469 10.336 1 95.5 86 LEU B CA 1
ATOM 2701 C C . LEU B 1 86 ? -3.018 29.125 9.695 1 95.5 86 LEU B C 1
ATOM 2703 O O . LEU B 1 86 ? -4.031 28.516 10.047 1 95.5 86 LEU B O 1
ATOM 2707 N N . ILE B 1 87 ? -2.207 28.672 8.711 1 98.06 87 ILE B N 1
ATOM 2708 C CA . ILE B 1 87 ? -2.398 27.391 8.039 1 98.06 87 ILE B CA 1
ATOM 2709 C C . ILE B 1 87 ? -1.353 26.391 8.531 1 98.06 87 ILE B C 1
ATOM 2711 O O . ILE B 1 87 ? -0.171 26.516 8.195 1 98.06 87 ILE B O 1
ATOM 2715 N N . VAL B 1 88 ? -1.803 25.438 9.336 1 98.25 88 VAL B N 1
ATOM 2716 C CA . VAL B 1 88 ? -0.893 24.438 9.875 1 98.25 88 VAL B CA 1
ATOM 2717 C C . VAL B 1 88 ? -0.789 23.266 8.906 1 98.25 88 VAL B C 1
ATOM 2719 O O . VAL B 1 88 ? -1.734 22.484 8.766 1 98.25 88 VAL B O 1
ATOM 2722 N N . MET B 1 89 ? 0.359 23.109 8.336 1 98.31 89 MET B N 1
ATOM 2723 C CA . MET B 1 89 ? 0.531 22.094 7.309 1 98.31 89 MET B CA 1
ATOM 2724 C C . MET B 1 89 ? 1.295 20.891 7.855 1 98.31 89 MET B C 1
ATOM 2726 O O . MET B 1 89 ? 1.381 19.844 7.199 1 98.31 89 MET B O 1
ATOM 2730 N N . SER B 1 90 ? 1.818 21 9.062 1 96.69 90 SER B N 1
ATOM 2731 C CA . SER B 1 90 ? 2.527 19.922 9.734 1 96.69 90 SER B CA 1
ATOM 2732 C C . SER B 1 90 ? 1.562 18.828 10.188 1 96.69 90 SER B C 1
ATOM 2734 O O . SER B 1 90 ? 0.386 19.094 10.438 1 96.69 90 SER B O 1
ATOM 2736 N N . THR B 1 91 ? 2.119 17.641 10.227 1 96.31 91 THR B N 1
ATOM 2737 C CA . THR B 1 91 ? 1.359 16.562 10.852 1 96.31 91 THR B CA 1
ATOM 2738 C C . THR B 1 91 ? 1.254 16.766 12.352 1 96.31 91 THR B C 1
ATOM 2740 O O . THR B 1 91 ? 2.27 16.922 13.039 1 96.31 91 THR B O 1
ATOM 2743 N N . CYS B 1 92 ? -0.013 16.844 12.867 1 96.56 92 CYS B N 1
ATOM 2744 C CA . CYS B 1 92 ? -0.179 17.109 14.289 1 96.56 92 CYS B CA 1
ATOM 2745 C C . CYS B 1 92 ? -1.392 16.359 14.844 1 96.56 92 CYS B C 1
ATOM 2747 O O . CYS B 1 92 ? -2.119 15.711 14.102 1 96.56 92 CYS B O 1
ATOM 2749 N N . SER B 1 93 ? -1.514 16.422 16.141 1 97.38 93 SER B N 1
ATOM 2750 C CA . SER B 1 93 ? -2.645 15.82 16.844 1 97.38 93 SER B CA 1
ATOM 2751 C C . SER B 1 93 ? -3.955 16.5 16.469 1 97.38 93 SER B C 1
ATOM 2753 O O . SER B 1 93 ? -4.066 17.719 16.516 1 97.38 93 SER B O 1
ATOM 2755 N N . PRO B 1 94 ? -4.988 15.633 16.094 1 97.25 94 PRO B N 1
ATOM 2756 C CA . PRO B 1 94 ? -6.305 16.234 15.828 1 97.25 94 PRO B CA 1
ATOM 2757 C C . PRO B 1 94 ? -6.871 16.953 17.047 1 97.25 94 PRO B C 1
ATOM 2759 O O . PRO B 1 94 ? -7.516 18 16.891 1 97.25 94 PRO B O 1
ATOM 2762 N N . VAL B 1 95 ? -6.559 16.484 18.188 1 96.12 95 VAL B N 1
ATOM 2763 C CA . VAL B 1 95 ? -7.055 17.094 19.422 1 96.12 95 VAL B CA 1
ATOM 2764 C C . VAL B 1 95 ? -6.293 18.375 19.703 1 96.12 95 VAL B C 1
ATOM 2766 O O . VAL B 1 95 ? -6.902 19.422 19.969 1 96.12 95 VAL B O 1
ATOM 2769 N N . ALA B 1 96 ? -5.023 18.359 19.609 1 96.38 96 ALA B N 1
ATOM 2770 C CA . ALA B 1 96 ? -4.191 19.516 19.938 1 96.38 96 ALA B CA 1
ATOM 2771 C C . ALA B 1 96 ? -4.465 20.672 18.984 1 96.38 96 ALA B C 1
ATOM 2773 O O . ALA B 1 96 ? -4.469 21.828 19.406 1 96.38 96 ALA B O 1
ATOM 2774 N N . ILE B 1 97 ? -4.699 20.375 17.766 1 97.62 97 ILE B N 1
ATOM 2775 C CA . ILE B 1 97 ? -4.871 21.438 16.781 1 97.62 97 ILE B CA 1
ATOM 2776 C C . ILE B 1 97 ? -6.223 22.125 17 1 97.62 97 ILE B C 1
ATOM 2778 O O . ILE B 1 97 ? -6.359 23.328 16.766 1 97.62 97 ILE B O 1
ATOM 2782 N N . THR B 1 98 ? -7.242 21.359 17.328 1 97.12 98 THR B N 1
ATOM 2783 C CA . THR B 1 98 ? -8.555 21.938 17.641 1 97.12 98 THR B CA 1
ATOM 2784 C C . THR B 1 98 ? -8.469 22.844 18.859 1 97.12 98 THR B C 1
ATOM 2786 O O . THR B 1 98 ? -9.047 23.938 18.875 1 97.12 98 THR B O 1
ATOM 2789 N N . ASP B 1 99 ? -7.746 22.359 19.875 1 95.5 99 ASP B N 1
ATOM 2790 C CA . ASP B 1 99 ? -7.539 23.172 21.078 1 95.5 99 ASP B CA 1
ATOM 2791 C C . ASP B 1 99 ? -6.82 24.484 20.734 1 95.5 99 ASP B C 1
ATOM 2793 O O . ASP B 1 99 ? -7.188 25.547 21.234 1 95.5 99 ASP B O 1
ATOM 2797 N N . LEU B 1 100 ? -5.828 24.375 19.938 1 94.56 100 LEU B N 1
ATOM 2798 C CA . LEU B 1 100 ? -5.07 25.562 19.547 1 94.56 100 LEU B CA 1
ATOM 2799 C C . LEU B 1 100 ? -5.953 26.531 18.766 1 94.56 100 LEU B C 1
ATOM 2801 O O . LEU B 1 100 ? -5.891 27.75 18.984 1 94.56 100 LEU B O 1
ATOM 2805 N N . ALA B 1 101 ? -6.75 26.031 17.875 1 95.69 101 ALA B N 1
ATOM 2806 C CA . ALA B 1 101 ? -7.66 26.875 17.094 1 95.69 101 ALA B CA 1
ATOM 2807 C C . ALA B 1 101 ? -8.602 27.656 18 1 95.69 101 ALA B C 1
ATOM 2809 O O . ALA B 1 101 ? -8.828 28.844 17.781 1 95.69 101 ALA B O 1
ATOM 2810 N N . ALA B 1 102 ? -9.133 26.984 18.969 1 93.94 102 ALA B N 1
ATOM 2811 C CA . ALA B 1 102 ? -10.039 27.625 19.922 1 93.94 102 ALA B CA 1
ATOM 2812 C C . ALA B 1 102 ? -9.336 28.75 20.672 1 93.94 102 ALA B C 1
ATOM 2814 O O . ALA B 1 102 ? -9.906 29.828 20.844 1 93.94 102 ALA B O 1
ATOM 2815 N N . SER B 1 103 ? -8.172 28.469 21.047 1 89.62 103 SER B N 1
ATOM 2816 C CA . SER B 1 103 ? -7.406 29.469 21.781 1 89.62 103 SER B CA 1
ATOM 2817 C C . SER B 1 103 ? -7.098 30.688 20.922 1 89.62 103 SER B C 1
ATOM 2819 O O . SER B 1 103 ? -7.059 31.812 21.422 1 89.62 103 SER B O 1
ATOM 2821 N N . LEU B 1 104 ? -6.879 30.5 19.641 1 90.19 104 LEU B N 1
ATOM 2822 C CA . LEU B 1 104 ? -6.5 31.578 18.734 1 90.19 104 LEU B CA 1
ATOM 2823 C C . LEU B 1 104 ? -7.727 32.375 18.281 1 90.19 104 LEU B C 1
ATOM 2825 O O . LEU B 1 104 ? -7.617 33.531 17.922 1 90.19 104 LEU B O 1
ATOM 2829 N N . ALA B 1 105 ? -8.836 31.703 18.297 1 89.31 105 AL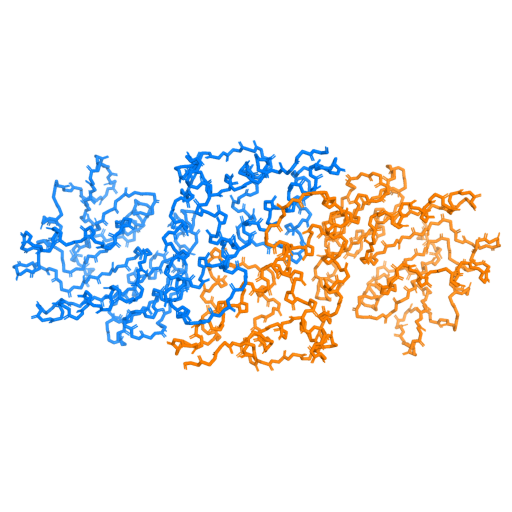A B N 1
ATOM 2830 C CA . ALA B 1 105 ? -10.07 32.375 17.906 1 89.31 105 ALA B CA 1
ATOM 2831 C C . ALA B 1 105 ? -10.352 33.594 18.781 1 89.31 105 ALA B C 1
ATOM 2833 O O . ALA B 1 105 ? -10.836 34.594 18.297 1 89.31 105 ALA B O 1
ATOM 2834 N N . ASP B 1 106 ? -10.031 33.438 20.016 1 84.94 106 ASP B N 1
ATOM 2835 C CA . ASP B 1 106 ? -10.234 34.531 20.969 1 84.94 106 ASP B CA 1
ATOM 2836 C C . ASP B 1 106 ? -9.367 35.75 20.625 1 84.94 106 ASP B C 1
ATOM 2838 O O . ASP B 1 106 ? -9.672 36.875 21.016 1 84.94 106 ASP B O 1
ATOM 2842 N N . ARG B 1 107 ? -8.398 35.469 19.844 1 82.31 107 ARG B N 1
ATOM 2843 C CA . ARG B 1 107 ? -7.469 36.531 19.453 1 82.31 107 ARG B CA 1
ATOM 2844 C C . ARG B 1 107 ? -7.758 37 18.031 1 82.31 107 ARG B C 1
ATOM 2846 O O . ARG B 1 107 ? -7 37.812 17.469 1 82.31 107 ARG B O 1
ATOM 2853 N N . GLY B 1 108 ? -8.789 36.469 17.438 1 86.5 108 GLY B N 1
ATOM 2854 C CA . GLY B 1 108 ? -9.18 36.875 16.094 1 86.5 108 GLY B CA 1
ATOM 2855 C C . GLY B 1 108 ? -8.344 36.219 15.016 1 86.5 108 GLY B C 1
ATOM 2856 O O . GLY B 1 108 ? -8.281 36.719 13.891 1 86.5 108 GLY B O 1
ATOM 2857 N N . ILE B 1 109 ? -7.621 35.219 15.352 1 91.38 109 ILE B N 1
ATOM 2858 C CA . ILE B 1 109 ? -6.801 34.5 14.383 1 91.38 109 ILE B CA 1
ATOM 2859 C C . ILE B 1 109 ? -7.516 33.219 13.945 1 91.38 109 ILE B C 1
ATOM 2861 O O . ILE B 1 109 ? -7.953 32.438 14.789 1 91.38 109 ILE B O 1
ATOM 2865 N N . ARG B 1 110 ? -7.637 33.094 12.633 1 95.06 110 ARG B N 1
ATOM 2866 C CA . ARG B 1 110 ? -8.234 31.891 12.07 1 95.06 110 ARG B CA 1
ATOM 2867 C C . ARG B 1 110 ? -7.18 30.812 11.836 1 95.06 110 ARG B C 1
ATOM 2869 O O . ARG B 1 110 ? -6.129 31.078 11.25 1 95.06 110 ARG B O 1
ATOM 2876 N N . LEU B 1 111 ? -7.445 29.656 12.414 1 96.62 111 LEU B N 1
ATOM 2877 C CA . LEU B 1 111 ? -6.543 28.531 12.203 1 96.62 111 LEU B CA 1
ATOM 2878 C C . LEU B 1 111 ? -7.176 27.484 11.289 1 96.62 111 LEU B C 1
ATOM 2880 O O . LEU B 1 111 ? -8.344 27.141 11.445 1 96.62 111 LEU B O 1
ATOM 2884 N N . ILE B 1 112 ? -6.414 27.031 10.273 1 98.31 112 ILE B N 1
ATOM 2885 C CA . ILE B 1 112 ? -6.77 25.984 9.328 1 98.31 112 ILE B CA 1
ATOM 2886 C C . ILE B 1 112 ? -5.742 24.844 9.398 1 98.31 112 ILE B C 1
ATOM 2888 O O . ILE B 1 112 ? -4.535 25.094 9.391 1 98.31 112 ILE B O 1
ATOM 2892 N N . ASP B 1 113 ? -6.203 23.609 9.672 1 98.69 113 ASP B N 1
ATOM 2893 C CA . ASP B 1 113 ? -5.262 22.516 9.469 1 98.69 113 ASP B CA 1
ATOM 2894 C C . ASP B 1 113 ? -5.309 22.016 8.031 1 98.69 113 ASP B C 1
ATOM 2896 O O . ASP B 1 113 ? -6.387 21.75 7.492 1 98.69 113 ASP B O 1
ATOM 2900 N N . ALA B 1 114 ? -4.105 21.891 7.445 1 98.81 114 ALA B N 1
ATOM 2901 C CA . ALA B 1 114 ? -3.979 21.516 6.039 1 98.81 114 ALA B CA 1
ATOM 2902 C C . ALA B 1 114 ? -2.766 20.609 5.824 1 98.81 114 ALA B C 1
ATOM 2904 O O . ALA B 1 114 ? -1.934 20.891 4.953 1 98.81 114 ALA B O 1
ATOM 2905 N N . PRO B 1 115 ? -2.742 19.516 6.598 1 98.69 115 PRO B N 1
ATOM 2906 C CA . PRO B 1 115 ? -1.614 18.609 6.355 1 98.69 115 PRO B CA 1
ATOM 2907 C C . PRO B 1 115 ? -1.591 18.062 4.93 1 98.69 115 PRO B C 1
ATOM 2909 O O . PRO B 1 115 ? -2.572 18.203 4.195 1 98.69 115 PRO B O 1
ATOM 2912 N N . MET B 1 116 ? -0.422 17.562 4.602 1 98 116 MET B N 1
ATOM 2913 C CA . MET B 1 116 ? -0.193 17.234 3.197 1 98 116 MET B CA 1
ATOM 2914 C C . MET B 1 116 ? 0.357 15.82 3.057 1 98 116 MET B C 1
ATOM 2916 O O . MET B 1 116 ? 0.897 15.258 4.012 1 98 116 MET B O 1
ATOM 2920 N N . SER B 1 117 ? 0.18 15.25 1.919 1 98.25 117 SER B N 1
ATOM 2921 C CA . SER B 1 117 ? 0.76 13.961 1.532 1 98.25 117 SER B CA 1
ATOM 2922 C C . SER B 1 117 ? 1.319 14.016 0.115 1 98.25 117 SER B C 1
ATOM 2924 O O . SER B 1 117 ? 0.769 14.703 -0.751 1 98.25 117 SER B O 1
ATOM 2926 N N . GLY B 1 118 ? 2.363 13.281 -0.162 1 96.19 118 GLY B N 1
ATOM 2927 C CA . GLY B 1 118 ? 3.066 13.25 -1.435 1 96.19 118 GLY B CA 1
ATOM 2928 C C . GLY B 1 118 ? 4.574 13.273 -1.284 1 96.19 118 GLY B C 1
ATOM 2929 O O . GLY B 1 118 ? 5.305 12.984 -2.234 1 96.19 118 GLY B O 1
ATOM 2930 N N . GLY B 1 119 ? 5.023 13.609 -0.088 1 93.69 119 GLY B N 1
ATOM 2931 C CA . GLY B 1 119 ? 6.445 13.648 0.203 1 93.69 119 GLY B CA 1
ATOM 2932 C C . GLY B 1 119 ? 7.16 14.828 -0.435 1 93.69 119 GLY B C 1
ATOM 2933 O O . GLY B 1 119 ? 6.516 15.719 -0.992 1 93.69 119 GLY B O 1
ATOM 2934 N N . VAL B 1 120 ? 8.445 14.828 -0.268 1 92.38 120 VAL B N 1
ATOM 2935 C CA . VAL B 1 120 ? 9.281 15.898 -0.797 1 92.38 120 VAL B CA 1
ATOM 2936 C C . VAL B 1 120 ? 9.109 15.992 -2.311 1 92.38 120 VAL B C 1
ATOM 2938 O O . VAL B 1 120 ? 9 17.094 -2.863 1 92.38 120 VAL B O 1
ATOM 2941 N N . THR B 1 121 ? 8.984 14.852 -2.914 1 91 121 THR B N 1
ATOM 2942 C CA . THR B 1 121 ? 8.773 14.812 -4.359 1 91 121 THR B CA 1
ATOM 2943 C C . THR B 1 121 ? 7.484 15.523 -4.738 1 91 121 THR B C 1
ATOM 2945 O O . THR B 1 121 ? 7.469 16.344 -5.66 1 91 121 THR B O 1
ATOM 2948 N N . GLY B 1 122 ? 6.41 15.219 -4.043 1 94.19 122 GLY B N 1
ATOM 2949 C CA . GLY B 1 122 ? 5.145 15.891 -4.297 1 94.19 122 GLY B CA 1
ATOM 2950 C C . GLY B 1 122 ? 5.215 17.391 -4.078 1 94.19 122 GLY B C 1
ATOM 2951 O O . GLY B 1 122 ? 4.629 18.172 -4.84 1 94.19 122 GLY B O 1
ATOM 2952 N N . ALA B 1 123 ? 5.918 17.828 -3.082 1 96.12 123 ALA B N 1
ATOM 2953 C CA . ALA B 1 123 ? 6.066 19.25 -2.766 1 96.12 123 ALA B CA 1
ATOM 2954 C C . ALA B 1 123 ? 6.816 19.984 -3.877 1 96.12 123 ALA B C 1
ATOM 2956 O O . ALA B 1 123 ? 6.402 21.062 -4.305 1 96.12 123 ALA B O 1
ATOM 2957 N N . GLU B 1 124 ? 7.891 19.344 -4.328 1 95.5 124 GLU B N 1
ATOM 2958 C CA . GLU B 1 124 ? 8.711 19.938 -5.379 1 95.5 124 GLU B CA 1
ATOM 2959 C C . GLU B 1 124 ? 7.922 20.078 -6.676 1 95.5 124 GLU B C 1
ATOM 2961 O O . GLU B 1 124 ? 8.102 21.062 -7.414 1 95.5 124 GLU B O 1
ATOM 2966 N N . GLN B 1 125 ? 7.027 19.156 -6.895 1 95.06 125 GLN B N 1
ATOM 2967 C CA . GLN B 1 125 ? 6.312 19.109 -8.164 1 95.06 125 GLN B CA 1
ATOM 2968 C C . GLN B 1 125 ? 4.973 19.828 -8.07 1 95.06 125 GLN B C 1
ATOM 2970 O O . GLN B 1 125 ? 4.277 20 -9.078 1 95.06 125 GLN B O 1
ATOM 2975 N N . GLY B 1 126 ? 4.629 20.25 -6.949 1 96.88 126 GLY B N 1
ATOM 2976 C CA . GLY B 1 126 ? 3.35 20.922 -6.762 1 96.88 126 GLY B CA 1
ATOM 2977 C C . GLY B 1 126 ? 2.164 19.984 -6.922 1 96.88 126 GLY B C 1
ATOM 2978 O O . GLY B 1 126 ? 1.14 20.375 -7.492 1 96.88 126 GLY B O 1
ATOM 2979 N N . ARG B 1 127 ? 2.336 18.719 -6.492 1 97 127 ARG B N 1
ATOM 2980 C CA . ARG B 1 127 ? 1.299 17.719 -6.691 1 97 127 ARG B CA 1
ATOM 2981 C C . ARG B 1 127 ? 0.874 17.094 -5.363 1 97 127 ARG B C 1
ATOM 2983 O O . ARG B 1 127 ? 0.548 15.906 -5.301 1 97 127 ARG B O 1
ATOM 2990 N N . LEU B 1 128 ? 0.895 17.891 -4.312 1 98.38 128 LEU B N 1
ATOM 2991 C CA . LEU B 1 128 ? 0.553 17.375 -2.986 1 98.38 128 LEU B CA 1
ATOM 2992 C C . LEU B 1 128 ? -0.943 17.109 -2.877 1 98.38 128 LEU B C 1
ATOM 2994 O O . LEU B 1 128 ? -1.745 17.734 -3.576 1 98.38 128 LEU B O 1
ATOM 2998 N N . SER B 1 129 ? -1.275 16.125 -2.123 1 98.81 129 SER B N 1
ATOM 2999 C CA . SER B 1 129 ? -2.617 15.984 -1.565 1 98.81 129 SER B CA 1
ATOM 3000 C C . SER B 1 129 ? -2.752 16.75 -0.254 1 98.81 129 SER B C 1
ATOM 3002 O O . SER B 1 129 ? -2.062 16.453 0.722 1 98.81 129 SER B O 1
ATOM 3004 N N . ILE B 1 130 ? -3.602 17.766 -0.243 1 98.94 130 ILE B N 1
ATOM 3005 C CA . ILE B 1 130 ? -3.725 18.641 0.923 1 98.94 130 ILE B CA 1
ATOM 3006 C C . ILE B 1 130 ? -5.09 18.438 1.573 1 98.94 130 ILE B C 1
ATOM 3008 O O . ILE B 1 130 ? -6.125 18.703 0.954 1 98.94 130 ILE B O 1
ATOM 3012 N N . MET B 1 131 ? -5.105 17.969 2.807 1 98.88 131 MET B N 1
ATOM 3013 C CA . MET B 1 131 ? -6.281 17.609 3.596 1 98.88 131 MET B CA 1
ATOM 3014 C C . MET B 1 131 ? -6.68 18.766 4.516 1 98.88 131 MET B C 1
ATOM 3016 O O . MET B 1 131 ? -5.992 19.031 5.504 1 98.88 131 MET B O 1
ATOM 3020 N N . VAL B 1 132 ? -7.875 19.344 4.227 1 98.94 132 VAL B N 1
ATOM 3021 C CA . VAL B 1 132 ? -8.109 20.625 4.883 1 98.94 132 VAL B CA 1
ATOM 3022 C C . VAL B 1 132 ? -9.242 20.484 5.898 1 98.94 132 VAL B C 1
ATOM 3024 O O . VAL B 1 132 ? -10.312 19.969 5.57 1 98.94 132 VAL B O 1
ATOM 3027 N N . GLY B 1 133 ? -8.977 20.828 7.113 1 98.81 133 GLY B N 1
ATOM 3028 C CA . GLY B 1 133 ? -9.992 21.094 8.125 1 98.81 133 GLY B CA 1
ATOM 3029 C C . GLY B 1 133 ? -10.219 22.578 8.375 1 98.81 133 GLY B C 1
ATOM 3030 O O . GLY B 1 133 ? -9.305 23.281 8.812 1 98.81 133 GLY B O 1
ATOM 3031 N N . ALA B 1 134 ? -11.406 23.078 8.133 1 98.69 134 ALA B N 1
ATOM 3032 C CA . ALA B 1 134 ? -11.766 24.5 8.227 1 98.69 134 ALA B CA 1
ATOM 3033 C C . ALA B 1 134 ? -13.273 24.688 8.086 1 98.69 134 ALA B C 1
ATOM 3035 O O . ALA B 1 134 ? -13.992 23.75 7.754 1 98.69 134 ALA B O 1
ATOM 3036 N N . ASP B 1 135 ? -13.711 25.906 8.422 1 97.75 135 ASP B N 1
ATOM 3037 C CA . ASP B 1 135 ? -15.031 26.25 7.914 1 97.75 135 ASP B CA 1
ATOM 3038 C C . ASP B 1 135 ? -14.969 26.641 6.438 1 97.75 135 ASP B C 1
ATOM 3040 O O . ASP B 1 135 ? -13.883 26.828 5.887 1 97.75 135 ASP B O 1
ATOM 3044 N N . GLN B 1 136 ? -16.125 26.656 5.805 1 98.5 136 GLN B N 1
ATOM 3045 C CA . GLN B 1 136 ? -16.203 26.859 4.359 1 98.5 136 GLN B CA 1
ATOM 3046 C C . GLN B 1 136 ? -15.578 28.188 3.945 1 98.5 136 GLN B C 1
ATOM 3048 O O . GLN B 1 136 ? -14.836 28.25 2.967 1 98.5 136 GLN B O 1
ATOM 3053 N N . ALA B 1 137 ? -15.891 29.188 4.652 1 98.25 137 ALA B N 1
ATOM 3054 C CA . ALA B 1 137 ? -15.414 30.516 4.289 1 98.25 137 ALA B CA 1
ATOM 3055 C C . ALA B 1 137 ? -13.891 30.578 4.352 1 98.25 137 ALA B C 1
ATOM 3057 O O . ALA B 1 137 ? -13.25 31.141 3.459 1 98.25 137 ALA B O 1
ATOM 3058 N N . ASP B 1 138 ? -13.383 30.047 5.441 1 98.19 138 ASP B N 1
ATOM 3059 C CA . ASP B 1 138 ? -11.93 30.016 5.586 1 98.19 138 ASP B CA 1
ATOM 3060 C C . ASP B 1 138 ? -11.281 29.188 4.484 1 98.19 138 ASP B C 1
ATOM 3062 O O . ASP B 1 138 ? -10.234 29.562 3.943 1 98.19 138 ASP B O 1
ATOM 3066 N N . PHE B 1 139 ? -11.914 28.094 4.172 1 98.81 139 PHE B N 1
ATOM 3067 C CA . PHE B 1 139 ? -11.398 27.266 3.094 1 98.81 139 PHE B CA 1
ATOM 3068 C C . PHE B 1 139 ? -11.383 28.031 1.775 1 98.81 139 PHE B C 1
ATOM 3070 O O . PHE B 1 139 ? -10.375 28.031 1.066 1 98.81 139 PHE B O 1
ATOM 3077 N N . ASP B 1 140 ? -12.438 28.625 1.447 1 98.56 140 ASP B N 1
ATOM 3078 C CA . ASP B 1 140 ? -12.547 29.375 0.198 1 98.56 140 ASP B CA 1
ATOM 3079 C C . ASP B 1 140 ? -11.445 30.438 0.097 1 98.56 140 ASP B C 1
ATOM 3081 O O . ASP B 1 140 ? -10.898 30.656 -0.982 1 98.56 140 ASP B O 1
ATOM 3085 N N . ALA B 1 141 ? -11.148 31.016 1.194 1 97.44 141 ALA B N 1
ATOM 3086 C CA . ALA B 1 141 ? -10.18 32.094 1.235 1 97.44 141 ALA B CA 1
ATOM 3087 C C . ALA B 1 141 ? -8.773 31.594 0.931 1 97.44 141 ALA B C 1
ATOM 3089 O O . ALA B 1 141 ? -7.961 32.312 0.339 1 97.44 141 ALA B O 1
ATOM 3090 N N . VAL B 1 142 ? -8.492 30.344 1.313 1 97.94 142 VAL B N 1
ATOM 3091 C CA . VAL B 1 142 ? -7.102 29.906 1.209 1 97.94 142 VAL B CA 1
ATOM 3092 C C . VAL B 1 142 ? -6.957 28.922 0.047 1 97.94 142 VAL B C 1
ATOM 3094 O O . VAL B 1 142 ? -5.84 28.578 -0.339 1 97.94 142 VAL B O 1
ATOM 3097 N N . ALA B 1 143 ? -8.023 28.469 -0.58 1 98.31 143 ALA B N 1
ATOM 3098 C CA . ALA B 1 143 ? -8.023 27.438 -1.61 1 98.31 143 ALA B CA 1
ATOM 3099 C C . ALA B 1 143 ? -7.113 27.812 -2.773 1 98.31 143 ALA B C 1
ATOM 3101 O O . ALA B 1 143 ? -6.344 26.984 -3.262 1 98.31 143 ALA B O 1
ATOM 3102 N N . PRO B 1 144 ? -7.145 29.078 -3.27 1 97.62 144 PRO B N 1
ATOM 3103 C CA . PRO B 1 144 ? -6.25 29.422 -4.375 1 97.62 144 PRO B CA 1
ATOM 3104 C C . PRO B 1 144 ? -4.773 29.266 -4.008 1 97.62 144 PRO B C 1
ATOM 3106 O O . PRO B 1 144 ? -3.969 28.844 -4.84 1 97.62 144 PRO B O 1
ATOM 3109 N N . LEU B 1 145 ? -4.477 29.641 -2.783 1 97.88 145 LEU B N 1
ATOM 3110 C CA . LEU B 1 145 ? -3.105 29.5 -2.309 1 97.88 145 LEU B CA 1
ATOM 3111 C C . LEU B 1 145 ? -2.699 28.031 -2.252 1 97.88 145 LEU B C 1
ATOM 3113 O O . LEU B 1 145 ? -1.617 27.656 -2.711 1 97.88 145 LEU B O 1
ATOM 3117 N N . LEU B 1 146 ? -3.551 27.141 -1.713 1 98.69 146 LEU B N 1
ATOM 3118 C CA . LEU B 1 146 ? -3.266 25.719 -1.562 1 98.69 146 LEU B CA 1
ATOM 3119 C C . LEU B 1 146 ? -3.189 25.031 -2.922 1 98.69 146 LEU B C 1
ATOM 3121 O O . LEU B 1 146 ? -2.443 24.062 -3.092 1 98.69 146 LEU B O 1
ATOM 3125 N N . ALA B 1 147 ? -3.867 25.578 -3.91 1 98.19 147 ALA B N 1
ATOM 3126 C CA . ALA B 1 147 ? -3.881 25.016 -5.258 1 98.19 147 ALA B CA 1
ATOM 3127 C C . ALA B 1 147 ? -2.52 25.172 -5.93 1 98.19 147 ALA B C 1
ATOM 3129 O O . ALA B 1 147 ? -2.197 24.422 -6.863 1 98.19 147 ALA B O 1
ATOM 3130 N N . VAL B 1 148 ? -1.715 26.109 -5.469 1 98 148 VAL B N 1
ATOM 3131 C CA . VAL B 1 148 ? -0.353 26.281 -5.965 1 98 148 VAL B CA 1
ATOM 3132 C C . VAL B 1 148 ? 0.513 25.109 -5.523 1 98 148 VAL B C 1
ATOM 3134 O O . VAL B 1 148 ? 1.468 24.734 -6.215 1 98 148 VAL B O 1
ATOM 3137 N N . LEU B 1 149 ? 0.137 24.484 -4.438 1 98.44 149 LEU B N 1
ATOM 3138 C CA . LEU B 1 149 ? 1.001 23.516 -3.756 1 98.44 149 LEU B CA 1
ATOM 3139 C C . LEU B 1 149 ? 0.564 22.094 -4.051 1 98.44 149 LEU B C 1
ATOM 3141 O O . LEU B 1 149 ? 1.346 21.156 -3.885 1 98.44 149 LEU B O 1
ATOM 3145 N N . GLY B 1 150 ? -0.682 21.922 -4.375 1 98.31 150 GLY B N 1
ATOM 3146 C CA . GLY B 1 150 ? -1.202 20.578 -4.523 1 98.31 150 GLY B CA 1
ATOM 3147 C C . GLY B 1 150 ? -2.238 20.453 -5.625 1 98.31 150 GLY B C 1
ATOM 3148 O O . GLY B 1 150 ? -2.857 21.438 -6.016 1 98.31 150 GLY B O 1
ATOM 3149 N N . THR B 1 151 ? -2.412 19.188 -6.121 1 98.06 151 THR B N 1
ATOM 3150 C CA . THR B 1 151 ? -3.385 18.906 -7.172 1 98.06 151 THR B CA 1
ATOM 3151 C C . THR B 1 151 ? -4.664 18.328 -6.586 1 98.06 151 THR B C 1
ATOM 3153 O O . THR B 1 151 ? -5.703 18.297 -7.25 1 98.06 151 THR B O 1
ATOM 3156 N N . THR B 1 152 ? -4.605 17.75 -5.438 1 98.19 152 THR B N 1
ATOM 3157 C CA . THR B 1 152 ? -5.766 17.266 -4.699 1 98.19 152 THR B CA 1
ATOM 3158 C C . THR B 1 152 ? -5.945 18.047 -3.4 1 98.19 152 THR B C 1
ATOM 3160 O O . THR B 1 152 ? -5.301 17.75 -2.395 1 98.19 152 THR B O 1
ATOM 3163 N N . VAL B 1 153 ? -6.805 19.062 -3.385 1 98.75 153 VAL B N 1
ATOM 3164 C CA . VAL B 1 153 ? -7.062 19.938 -2.248 1 98.75 153 VAL B CA 1
ATOM 3165 C C . VAL B 1 153 ? -8.547 19.922 -1.903 1 98.75 153 VAL B C 1
ATOM 3167 O O . VAL B 1 153 ? -9.383 20.359 -2.697 1 98.75 153 VAL B O 1
ATOM 3170 N N . ARG B 1 154 ? -8.883 19.375 -0.733 1 98.75 154 ARG B N 1
ATOM 3171 C CA . ARG B 1 154 ? -10.297 19.25 -0.408 1 98.75 154 ARG B CA 1
ATOM 3172 C C . ARG B 1 154 ? -10.57 19.656 1.033 1 98.75 154 ARG B C 1
ATOM 3174 O O . ARG B 1 154 ? -9.742 19.438 1.916 1 98.75 154 ARG B O 1
ATOM 3181 N N . LEU B 1 155 ? -11.742 20.281 1.201 1 98.88 155 LEU B N 1
ATOM 3182 C CA . LEU B 1 155 ? -12.289 20.516 2.533 1 98.88 155 LEU B CA 1
ATOM 3183 C C . LEU B 1 155 ? -12.922 19.234 3.086 1 98.88 155 LEU B C 1
ATOM 3185 O O . LEU B 1 155 ? -13.836 18.688 2.482 1 98.88 155 LEU B O 1
ATOM 3189 N N . LEU B 1 156 ? -12.453 18.812 4.297 1 98.69 156 LEU B N 1
ATOM 3190 C CA . LEU B 1 156 ? -12.883 17.531 4.816 1 98.69 156 LEU B CA 1
ATOM 3191 C C . LEU B 1 156 ? -13.859 17.703 5.973 1 98.69 156 LEU B C 1
ATOM 3193 O O . LEU B 1 156 ? -14.547 16.75 6.359 1 98.69 156 LEU B O 1
ATOM 3197 N N . GLY B 1 157 ? -13.914 18.812 6.543 1 98.62 157 GLY B N 1
ATOM 3198 C CA . GLY B 1 157 ? -14.703 19.141 7.719 1 98.62 157 GLY B CA 1
ATOM 3199 C C . GLY B 1 157 ? -14.156 20.312 8.516 1 98.62 157 GLY B C 1
ATOM 3200 O O . GLY B 1 157 ? -13.352 21.094 8 1 98.62 157 GLY B O 1
ATOM 3201 N N . PRO B 1 158 ? -14.641 20.484 9.742 1 98.44 158 PRO B N 1
ATOM 3202 C CA . PRO B 1 158 ? -14.125 21.578 10.578 1 98.44 158 PRO B CA 1
ATOM 3203 C C . PRO B 1 158 ? -12.656 21.375 10.969 1 98.44 158 PRO B C 1
ATOM 3205 O O . PRO B 1 158 ? -12.078 20.328 10.68 1 98.44 158 PRO B O 1
ATOM 3208 N N . VAL B 1 159 ? -12.078 22.359 11.602 1 98.56 159 VAL B N 1
ATOM 3209 C CA . VAL B 1 159 ? -10.695 22.281 12.07 1 98.56 159 VAL B CA 1
ATOM 3210 C C . VAL B 1 159 ? -10.5 20.984 12.859 1 98.56 159 VAL B C 1
ATOM 3212 O O . VAL B 1 159 ? -11.328 20.625 13.703 1 98.56 159 VAL B O 1
ATOM 3215 N N . GLY B 1 160 ? -9.5 20.281 12.562 1 98.5 160 GLY B N 1
ATOM 3216 C CA . GLY B 1 160 ? -9.242 18.953 13.109 1 98.5 160 GLY B CA 1
ATOM 3217 C C . GLY B 1 160 ? -9.43 17.844 12.102 1 98.5 160 GLY B C 1
ATOM 3218 O O . GLY B 1 160 ? -8.75 16.812 12.164 1 98.5 160 GLY B O 1
ATOM 3219 N N . ALA B 1 161 ? -10.312 18.031 11.133 1 98.75 161 ALA B N 1
ATOM 3220 C CA . ALA B 1 161 ? -10.633 17 10.141 1 98.75 161 ALA B CA 1
ATOM 3221 C C . ALA B 1 161 ? -9.422 16.703 9.258 1 98.75 161 ALA B C 1
ATOM 3223 O O . ALA B 1 161 ? -9.195 15.547 8.891 1 98.75 161 ALA B O 1
ATOM 3224 N N . GLY B 1 162 ? -8.703 17.688 8.875 1 98.81 162 GLY B N 1
ATOM 3225 C CA . GLY B 1 162 ? -7.492 17.469 8.102 1 98.81 162 GLY B CA 1
ATOM 3226 C C . GLY B 1 162 ? -6.473 16.594 8.828 1 98.81 162 GLY B C 1
ATOM 3227 O O . GLY B 1 162 ? -5.863 15.719 8.227 1 98.81 162 GLY B O 1
ATOM 3228 N N . SER B 1 163 ? -6.344 16.859 10.086 1 98.75 163 SER B N 1
ATOM 3229 C CA . SER B 1 163 ? -5.383 16.125 10.891 1 98.75 163 SER B CA 1
ATOM 3230 C C . SER B 1 163 ? -5.82 14.672 11.078 1 98.75 163 SER B C 1
ATOM 3232 O O . SER B 1 163 ? -4.984 13.766 11.125 1 98.75 163 SER B O 1
ATOM 3234 N N . VAL B 1 164 ? -7.148 14.43 11.219 1 98.75 164 VAL B N 1
ATOM 3235 C CA . VAL B 1 164 ? -7.652 13.062 11.273 1 98.75 164 VAL B CA 1
ATOM 3236 C C . VAL B 1 164 ? -7.316 12.336 9.977 1 98.75 164 VAL B C 1
ATOM 3238 O O . VAL B 1 164 ? -6.809 11.211 10 1 98.75 164 VAL B O 1
ATOM 3241 N N . ALA B 1 165 ? -7.566 13 8.859 1 98.81 165 ALA B N 1
ATOM 3242 C CA . ALA B 1 165 ? -7.289 12.406 7.559 1 98.81 165 ALA B CA 1
ATOM 3243 C C . ALA B 1 165 ? -5.801 12.102 7.395 1 98.81 165 ALA B C 1
ATOM 3245 O O . ALA B 1 165 ? -5.426 11.055 6.863 1 98.81 165 ALA B O 1
ATOM 3246 N N . LYS B 1 166 ? -4.992 13.023 7.84 1 98.81 166 LYS B N 1
ATOM 3247 C CA . LYS B 1 166 ? -3.551 12.82 7.758 1 98.81 166 LYS B CA 1
ATOM 3248 C C . LYS B 1 166 ? -3.115 11.625 8.602 1 98.81 166 LYS B C 1
ATOM 3250 O O . LYS B 1 166 ? -2.236 10.859 8.195 1 98.81 166 LYS B O 1
ATOM 3255 N N . ALA B 1 167 ? -3.688 11.516 9.789 1 98.69 167 ALA B N 1
ATOM 3256 C CA . ALA B 1 167 ? -3.385 10.359 10.625 1 98.69 167 ALA B CA 1
ATOM 3257 C C . ALA B 1 167 ? -3.719 9.062 9.906 1 98.69 167 ALA B C 1
ATOM 3259 O O . ALA B 1 167 ? -2.945 8.102 9.953 1 98.69 167 ALA B O 1
ATOM 3260 N N . CYS B 1 168 ? -4.875 9.008 9.289 1 98.88 168 CYS B N 1
ATOM 3261 C CA . CYS B 1 168 ? -5.27 7.852 8.484 1 98.88 168 CYS B CA 1
ATOM 3262 C C . CYS B 1 168 ? -4.254 7.578 7.383 1 98.88 168 CYS B C 1
ATOM 3264 O O . CYS B 1 168 ? -3.854 6.434 7.168 1 98.88 168 CYS B O 1
ATOM 3266 N N . ASN B 1 169 ? -3.855 8.641 6.707 1 98.88 169 ASN B N 1
ATOM 3267 C CA . ASN B 1 169 ? -2.863 8.531 5.645 1 98.88 169 ASN B CA 1
ATOM 3268 C C . ASN B 1 169 ? -1.563 7.914 6.148 1 98.88 169 ASN B C 1
ATOM 3270 O O . ASN B 1 169 ? -1.013 7.016 5.512 1 98.88 169 ASN B O 1
ATOM 3274 N N . GLN B 1 170 ? -1.102 8.359 7.234 1 98.75 170 GLN B N 1
ATOM 3275 C CA . GLN B 1 170 ? 0.177 7.906 7.77 1 98.75 170 GLN B CA 1
ATOM 3276 C C . GLN B 1 170 ? 0.098 6.449 8.219 1 98.75 170 GLN B C 1
ATOM 3278 O O . GLN B 1 170 ? 1.084 5.715 8.133 1 98.75 170 GLN B O 1
ATOM 3283 N N . LEU B 1 171 ? -1.093 6.07 8.727 1 98.94 171 LEU B N 1
ATOM 3284 C CA . LEU B 1 171 ? -1.31 4.664 9.047 1 98.94 171 LEU B CA 1
ATOM 3285 C C . LEU B 1 171 ? -1.124 3.789 7.809 1 98.94 171 LEU B C 1
ATOM 3287 O O . LEU B 1 171 ? -0.389 2.799 7.852 1 98.94 171 LEU B O 1
ATOM 3291 N N . VAL B 1 172 ? -1.693 4.16 6.703 1 98.94 172 VAL B N 1
ATOM 3292 C CA . VAL B 1 172 ? -1.632 3.371 5.477 1 98.94 172 VAL B CA 1
ATOM 3293 C C . VAL B 1 172 ? -0.208 3.383 4.926 1 98.94 172 VAL B C 1
ATOM 3295 O O . VAL B 1 172 ? 0.313 2.344 4.516 1 98.94 172 VAL B O 1
ATOM 3298 N N . VAL B 1 173 ? 0.445 4.508 4.965 1 98.88 173 VAL B N 1
ATOM 3299 C CA . VAL B 1 173 ? 1.811 4.648 4.473 1 98.88 173 VAL B CA 1
ATOM 3300 C C . VAL B 1 173 ? 2.746 3.748 5.277 1 98.88 173 VAL B C 1
ATOM 3302 O O . VAL B 1 173 ? 3.533 2.99 4.707 1 98.88 173 VAL B O 1
ATOM 3305 N N . SER B 1 174 ? 2.633 3.826 6.586 1 98.88 174 SER B N 1
ATOM 3306 C CA . SER B 1 174 ? 3.518 3.053 7.449 1 98.88 174 SER B CA 1
ATOM 3307 C C . SER B 1 174 ? 3.277 1.555 7.289 1 98.88 174 SER B C 1
ATOM 3309 O O . SER B 1 174 ? 4.223 0.767 7.27 1 98.88 174 SER B O 1
ATOM 3311 N N . ALA B 1 175 ? 2 1.173 7.223 1 98.94 175 ALA B N 1
ATOM 3312 C CA . ALA B 1 175 ? 1.672 -0.24 7.055 1 98.94 175 ALA B CA 1
ATOM 3313 C C . ALA B 1 175 ? 2.223 -0.781 5.738 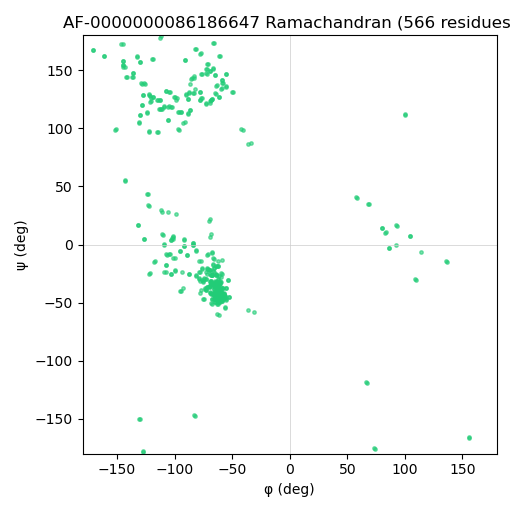1 98.94 175 ALA B C 1
ATOM 3315 O O . ALA B 1 175 ? 2.787 -1.877 5.699 1 98.94 175 ALA B O 1
ATOM 3316 N N . THR B 1 176 ? 2.055 -0.019 4.672 1 98.94 176 THR B N 1
ATOM 3317 C CA . THR B 1 176 ? 2.561 -0.417 3.363 1 98.94 176 THR B CA 1
ATOM 3318 C C . THR B 1 176 ? 4.082 -0.554 3.391 1 98.94 176 THR B C 1
ATOM 3320 O O . THR B 1 176 ? 4.629 -1.547 2.906 1 98.94 176 THR B O 1
ATOM 3323 N N . LEU B 1 177 ? 4.758 0.373 3.996 1 98.94 177 LEU B N 1
ATOM 3324 C CA . LEU B 1 177 ? 6.215 0.353 4.078 1 98.94 177 LEU B CA 1
ATOM 3325 C C . LEU B 1 177 ? 6.699 -0.864 4.859 1 98.94 177 LEU B C 1
ATOM 3327 O O . LEU B 1 177 ? 7.629 -1.552 4.43 1 98.94 177 LEU B O 1
ATOM 3331 N N . CYS B 1 178 ? 6.086 -1.074 6.004 1 98.94 178 CYS B N 1
ATOM 3332 C CA . CYS B 1 178 ? 6.484 -2.211 6.824 1 98.94 178 CYS B CA 1
ATOM 3333 C C . CYS B 1 178 ? 6.242 -3.525 6.094 1 98.94 178 CYS B C 1
ATOM 3335 O O . CYS B 1 178 ? 7.062 -4.441 6.168 1 98.94 178 CYS B O 1
ATOM 3337 N N . ALA B 1 179 ? 5.121 -3.645 5.398 1 99 179 ALA B N 1
ATOM 3338 C CA . ALA B 1 179 ? 4.836 -4.848 4.621 1 99 179 ALA B CA 1
ATOM 3339 C C . ALA B 1 179 ? 5.871 -5.043 3.514 1 99 179 ALA B C 1
ATOM 3341 O O . ALA B 1 179 ? 6.312 -6.168 3.262 1 99 179 ALA B O 1
ATOM 3342 N N . LEU B 1 180 ? 6.242 -3.967 2.828 1 98.94 180 LEU B N 1
ATOM 3343 C CA . LEU B 1 180 ? 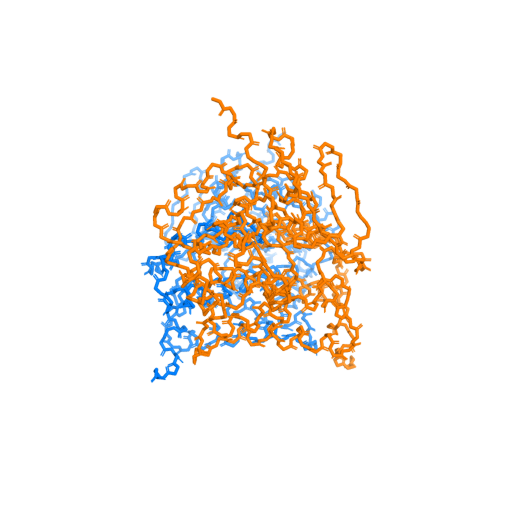7.277 -4.031 1.805 1 98.94 180 LEU B CA 1
ATOM 3344 C C . LEU B 1 180 ? 8.602 -4.488 2.404 1 98.94 180 LEU B C 1
ATOM 3346 O O . LEU B 1 180 ? 9.328 -5.277 1.792 1 98.94 180 LEU B O 1
ATOM 3350 N N . ALA B 1 181 ? 8.922 -3.986 3.561 1 98.94 181 ALA B N 1
ATOM 3351 C CA . ALA B 1 181 ? 10.148 -4.391 4.242 1 98.94 181 ALA B CA 1
ATOM 3352 C C . ALA B 1 181 ? 10.117 -5.875 4.594 1 98.94 181 ALA B C 1
ATOM 3354 O O . ALA B 1 181 ? 11.102 -6.594 4.379 1 98.94 181 ALA B O 1
ATOM 3355 N N . GLU B 1 182 ? 9 -6.312 5.16 1 98.94 182 GLU B N 1
ATOM 3356 C CA . GLU B 1 182 ? 8.867 -7.73 5.484 1 98.94 182 GLU B CA 1
ATOM 3357 C C . GLU B 1 182 ? 8.969 -8.594 4.23 1 98.94 182 GLU B C 1
ATOM 3359 O O . GLU B 1 182 ? 9.633 -9.633 4.234 1 98.94 182 GLU B O 1
ATOM 3364 N N . ALA B 1 183 ? 8.281 -8.18 3.172 1 98.94 183 ALA B N 1
ATOM 3365 C CA . ALA B 1 183 ? 8.352 -8.891 1.899 1 98.94 183 ALA B CA 1
ATOM 3366 C C . ALA B 1 183 ? 9.789 -8.953 1.389 1 98.94 183 ALA B C 1
ATOM 3368 O O . ALA B 1 183 ? 10.234 -10 0.901 1 98.94 183 ALA B O 1
ATOM 3369 N N . THR B 1 184 ? 10.508 -7.859 1.492 1 98.88 184 THR B N 1
ATOM 3370 C CA . THR B 1 184 ? 11.898 -7.793 1.061 1 98.88 184 THR B CA 1
ATOM 3371 C C . THR B 1 184 ? 12.758 -8.781 1.847 1 98.88 184 THR B C 1
ATOM 3373 O O . THR B 1 184 ? 13.594 -9.477 1.271 1 98.88 184 THR B O 1
ATOM 3376 N N . LEU B 1 185 ? 12.508 -8.828 3.104 1 98.62 185 LEU B N 1
ATOM 3377 C CA . LEU B 1 185 ? 13.258 -9.75 3.949 1 98.62 185 LEU B CA 1
ATOM 3378 C C . LEU B 1 185 ? 12.961 -11.195 3.572 1 98.62 185 LEU B C 1
ATOM 3380 O O . LEU B 1 185 ? 13.867 -12.023 3.533 1 98.62 185 LEU B O 1
ATOM 3384 N N . ILE B 1 186 ? 11.68 -11.555 3.293 1 98.56 186 ILE B N 1
ATOM 3385 C CA . ILE B 1 186 ? 11.312 -12.891 2.842 1 98.56 186 ILE B CA 1
ATOM 3386 C C . ILE B 1 186 ? 12.047 -13.219 1.541 1 98.56 186 ILE B C 1
ATOM 3388 O O . ILE B 1 186 ? 12.609 -14.297 1.395 1 98.56 186 ILE B O 1
ATOM 3392 N N . ALA B 1 187 ? 12.008 -12.25 0.616 1 98.25 187 ALA B N 1
ATOM 3393 C CA . ALA B 1 187 ? 12.656 -12.445 -0.676 1 98.25 187 ALA B CA 1
ATOM 3394 C C . ALA B 1 187 ? 14.148 -12.727 -0.502 1 98.25 187 ALA B C 1
ATOM 3396 O O . ALA B 1 187 ? 14.68 -13.68 -1.082 1 98.25 187 ALA B O 1
ATOM 3397 N N . GLU B 1 188 ? 14.75 -11.961 0.318 1 96.5 188 GLU B N 1
ATOM 3398 C CA . GLU B 1 188 ? 16.172 -12.102 0.593 1 96.5 188 GLU B CA 1
ATOM 3399 C C . GLU B 1 188 ? 16.5 -13.484 1.168 1 96.5 188 GLU B C 1
ATOM 3401 O O . GLU B 1 188 ? 17.453 -14.125 0.75 1 96.5 188 GLU B O 1
ATOM 3406 N N . ARG B 1 189 ? 15.727 -13.852 2.047 1 96 189 ARG B N 1
ATOM 3407 C CA . ARG B 1 189 ? 15.961 -15.125 2.729 1 96 189 ARG B CA 1
ATOM 3408 C C . ARG B 1 189 ? 15.789 -16.297 1.771 1 96 189 ARG B C 1
ATOM 3410 O O . ARG B 1 189 ? 16.344 -17.375 2.002 1 96 189 ARG B O 1
ATOM 3417 N N . ASN B 1 190 ? 15.062 -16.094 0.727 1 97.69 190 ASN B N 1
ATOM 3418 C CA . ASN B 1 190 ? 14.797 -17.156 -0.245 1 97.69 190 ASN B CA 1
ATOM 3419 C C . ASN B 1 190 ? 15.672 -17 -1.488 1 97.69 190 ASN B C 1
ATOM 3421 O O . ASN B 1 190 ? 15.422 -17.656 -2.508 1 97.69 190 ASN B O 1
ATOM 3425 N N . GLY B 1 191 ? 16.625 -16.047 -1.472 1 97.56 191 GLY B N 1
ATOM 3426 C CA . GLY B 1 191 ? 17.609 -15.914 -2.527 1 97.56 191 GLY B CA 1
ATOM 3427 C C . GLY B 1 191 ? 17.109 -15.117 -3.715 1 97.56 191 GLY B C 1
ATOM 3428 O O . GLY B 1 191 ? 17.734 -15.109 -4.777 1 97.56 191 GLY B O 1
ATOM 3429 N N . LEU B 1 192 ? 16.016 -14.484 -3.605 1 98.38 192 LEU B N 1
ATOM 3430 C CA . LEU B 1 192 ? 15.523 -13.617 -4.676 1 98.38 192 LEU B CA 1
ATOM 3431 C C . LEU B 1 192 ? 16.281 -12.289 -4.691 1 98.38 192 LEU B C 1
ATOM 3433 O O . LEU B 1 192 ? 16.656 -11.781 -3.639 1 98.38 192 LEU B O 1
ATOM 3437 N N . ASP B 1 193 ? 16.453 -11.758 -5.918 1 98.31 193 ASP B N 1
ATOM 3438 C CA . ASP B 1 193 ? 16.953 -10.391 -6.062 1 98.31 193 ASP B CA 1
ATOM 3439 C C . ASP B 1 193 ? 15.93 -9.375 -5.562 1 98.31 193 ASP B C 1
ATOM 3441 O O . ASP B 1 193 ? 14.805 -9.336 -6.055 1 98.31 193 ASP B O 1
ATOM 3445 N N . ARG B 1 194 ? 16.406 -8.578 -4.633 1 98.06 194 ARG B N 1
ATOM 3446 C CA . ARG B 1 194 ? 15.484 -7.641 -4.004 1 98.06 194 ARG B CA 1
ATOM 3447 C C . ARG B 1 194 ? 14.922 -6.66 -5.027 1 98.06 194 ARG B C 1
ATOM 3449 O O . ARG B 1 194 ? 13.719 -6.391 -5.039 1 98.06 194 ARG B O 1
ATOM 3456 N N . GLU B 1 195 ? 15.797 -6.094 -5.809 1 98.12 195 GLU B N 1
ATOM 3457 C CA . GLU B 1 195 ? 15.375 -5.098 -6.789 1 98.12 195 GLU B CA 1
ATOM 3458 C C . GLU B 1 195 ? 14.391 -5.688 -7.789 1 98.12 195 GLU B C 1
ATOM 3460 O O . GLU B 1 195 ? 13.383 -5.059 -8.117 1 98.12 195 GLU B O 1
ATOM 3465 N N . LEU B 1 196 ? 14.68 -6.852 -8.242 1 98.19 196 LEU B N 1
ATOM 3466 C CA . LEU B 1 196 ? 13.805 -7.531 -9.195 1 98.19 196 LEU B CA 1
ATOM 3467 C C . LEU B 1 196 ? 12.453 -7.848 -8.57 1 98.19 196 LEU B C 1
ATOM 3469 O O . LEU B 1 196 ? 11.414 -7.672 -9.203 1 98.19 196 LEU B O 1
ATOM 3473 N N . MET B 1 197 ? 12.484 -8.312 -7.348 1 98.25 197 MET B N 1
ATOM 3474 C CA . MET B 1 197 ? 11.242 -8.602 -6.633 1 98.25 197 MET B CA 1
ATOM 3475 C C . MET B 1 197 ? 10.391 -7.348 -6.488 1 98.25 197 MET B C 1
ATOM 3477 O O . MET B 1 197 ? 9.195 -7.367 -6.773 1 98.25 197 MET B O 1
ATOM 3481 N N . LEU B 1 198 ? 10.984 -6.289 -6.098 1 98.81 198 LEU B N 1
ATOM 3482 C CA . LEU B 1 198 ? 10.258 -5.043 -5.902 1 98.81 198 LEU B CA 1
ATOM 3483 C C . LEU B 1 198 ? 9.711 -4.516 -7.223 1 98.81 198 LEU B C 1
ATOM 3485 O O . LEU B 1 198 ? 8.633 -3.924 -7.266 1 98.81 198 LEU B O 1
ATOM 3489 N N . ASP B 1 199 ? 10.43 -4.727 -8.312 1 98.19 199 ASP B N 1
ATOM 3490 C CA . ASP B 1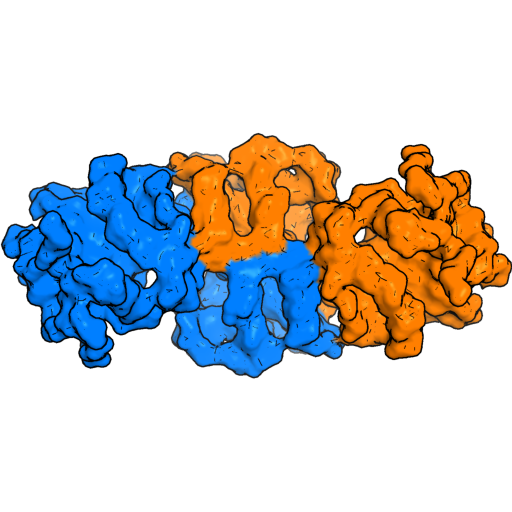 199 ? 9.953 -4.371 -9.641 1 98.19 199 ASP B CA 1
ATOM 3491 C C . ASP B 1 199 ? 8.695 -5.16 -10 1 98.19 199 ASP B C 1
ATOM 3493 O O . ASP B 1 199 ? 7.758 -4.617 -10.586 1 98.19 199 ASP B O 1
ATOM 3497 N N . MET B 1 200 ? 8.688 -6.41 -9.68 1 98.56 200 MET B N 1
ATOM 3498 C CA . MET B 1 200 ? 7.523 -7.25 -9.953 1 98.56 200 MET B CA 1
ATOM 3499 C C . MET B 1 200 ? 6.312 -6.781 -9.156 1 98.56 200 MET B C 1
ATOM 3501 O O . MET B 1 200 ? 5.195 -6.746 -9.672 1 98.56 200 MET B O 1
ATOM 3505 N N . LEU B 1 201 ? 6.543 -6.426 -7.887 1 98.75 201 LEU B N 1
ATOM 3506 C CA . LEU B 1 201 ? 5.457 -5.914 -7.059 1 98.75 201 LEU B CA 1
ATOM 3507 C C . LEU B 1 201 ? 4.898 -4.617 -7.633 1 98.75 201 LEU B C 1
ATOM 3509 O O . LEU B 1 201 ? 3.684 -4.414 -7.648 1 98.75 201 LEU B O 1
ATOM 3513 N N . ALA B 1 202 ? 5.797 -3.789 -8.133 1 98.62 202 ALA B N 1
ATOM 3514 C CA . ALA B 1 202 ? 5.414 -2.492 -8.68 1 98.62 202 ALA B CA 1
ATOM 3515 C C . ALA B 1 202 ? 4.551 -2.654 -9.93 1 98.62 202 ALA B C 1
ATOM 3517 O O . ALA B 1 202 ? 3.797 -1.75 -10.289 1 98.62 202 ALA B O 1
ATOM 3518 N N . GLY B 1 203 ? 4.602 -3.779 -10.555 1 97.94 203 GLY B N 1
ATOM 3519 C CA . GLY B 1 203 ? 3.854 -4.031 -11.781 1 97.94 203 GLY B CA 1
ATOM 3520 C C . GLY B 1 203 ? 2.49 -4.645 -11.523 1 97.94 203 GLY B C 1
ATOM 3521 O O . GLY B 1 203 ? 1.723 -4.871 -12.461 1 97.94 203 GLY B O 1
ATOM 3522 N N . GLY B 1 204 ? 2.141 -4.902 -10.289 1 97.88 204 GLY B N 1
ATOM 3523 C CA . GLY B 1 204 ? 0.912 -5.609 -9.961 1 97.88 204 GLY B CA 1
ATOM 3524 C C . GLY B 1 204 ? 0.088 -4.902 -8.898 1 97.88 204 GLY B C 1
ATOM 3525 O O . GLY B 1 204 ? 0.087 -3.674 -8.82 1 97.88 204 GLY B O 1
ATOM 3526 N N . LEU B 1 205 ? -0.656 -5.684 -8.109 1 97.81 205 LEU B N 1
ATOM 3527 C CA . LEU B 1 205 ? -1.595 -5.156 -7.129 1 97.81 205 LEU B CA 1
ATOM 3528 C C . LEU B 1 205 ? -0.854 -4.512 -5.961 1 97.81 205 LEU B C 1
ATOM 3530 O O . LEU B 1 205 ? -1.416 -3.674 -5.25 1 97.81 205 LEU B O 1
ATOM 3534 N N . ALA B 1 206 ? 0.409 -4.887 -5.785 1 98.69 206 ALA B N 1
ATOM 3535 C CA . ALA B 1 206 ? 1.176 -4.344 -4.664 1 98.69 206 ALA B CA 1
ATOM 3536 C C . ALA B 1 206 ? 1.782 -2.99 -5.02 1 98.69 206 ALA B C 1
ATOM 3538 O O . ALA B 1 206 ? 2.48 -2.383 -4.203 1 98.69 206 ALA B O 1
ATOM 3539 N N . ALA B 1 207 ? 1.503 -2.498 -6.254 1 98.75 207 ALA B N 1
ATOM 3540 C CA . ALA B 1 207 ? 1.988 -1.179 -6.652 1 98.75 207 ALA B CA 1
ATOM 3541 C C . ALA B 1 207 ? 1.473 -0.098 -5.707 1 98.75 207 ALA B C 1
ATOM 3543 O O . ALA B 1 207 ? 0.316 -0.137 -5.281 1 98.75 207 ALA B O 1
ATOM 3544 N N . SER B 1 208 ? 2.365 0.839 -5.375 1 98.69 208 SER B N 1
ATOM 3545 C CA . SER B 1 208 ? 2.008 1.953 -4.504 1 98.69 208 SER B CA 1
ATOM 3546 C C . SER B 1 208 ? 3 3.104 -4.641 1 98.69 208 SER B C 1
ATOM 3548 O O . SER B 1 208 ? 4.098 2.922 -5.172 1 98.69 208 SER B O 1
ATOM 3550 N N . GLU B 1 209 ? 2.598 4.262 -4.207 1 98.25 209 GLU B N 1
ATOM 3551 C CA . GLU B 1 209 ? 3.516 5.395 -4.188 1 98.25 209 GLU B CA 1
ATOM 3552 C C . GLU B 1 209 ? 4.641 5.176 -3.18 1 98.25 209 GLU B C 1
ATOM 3554 O O . GLU B 1 209 ? 5.773 5.605 -3.406 1 98.25 209 GLU B O 1
ATOM 3559 N N . VAL B 1 210 ? 4.363 4.492 -2.053 1 98.5 210 VAL B N 1
ATOM 3560 C CA . VAL B 1 210 ? 5.402 4.145 -1.094 1 98.5 210 VAL B CA 1
ATOM 3561 C C . VAL B 1 210 ? 6.473 3.291 -1.776 1 98.5 210 VAL B C 1
ATOM 3563 O O . VAL B 1 210 ? 7.668 3.549 -1.63 1 98.5 210 VAL B O 1
ATOM 3566 N N . LEU B 1 211 ? 6.02 2.268 -2.486 1 98.81 211 LEU B N 1
ATOM 3567 C CA . LEU B 1 211 ? 6.969 1.43 -3.215 1 98.81 211 LEU B CA 1
ATOM 3568 C C . LEU B 1 211 ? 7.777 2.258 -4.207 1 98.81 211 LEU B C 1
ATOM 3570 O O . LEU B 1 211 ? 9 2.104 -4.301 1 98.81 211 LEU B O 1
ATOM 3574 N N . THR B 1 212 ? 7.109 3.141 -4.938 1 98 212 THR B N 1
ATOM 3575 C CA . THR B 1 212 ? 7.789 3.982 -5.918 1 98 212 THR B CA 1
ATOM 3576 C C . THR B 1 212 ? 8.891 4.801 -5.258 1 98 212 THR B C 1
ATOM 3578 O O . THR B 1 212 ? 10.016 4.859 -5.762 1 98 212 THR B O 1
ATOM 3581 N N . GLN B 1 213 ? 8.641 5.324 -4.141 1 96.5 213 GLN B N 1
ATOM 3582 C CA . GLN B 1 213 ? 9.57 6.273 -3.539 1 96.5 213 GLN B CA 1
ATOM 3583 C C . GLN B 1 213 ? 10.625 5.559 -2.705 1 96.5 213 GLN B C 1
ATOM 3585 O O . GLN B 1 213 ? 11.742 6.066 -2.531 1 96.5 213 GLN B O 1
ATOM 3590 N N . LYS B 1 214 ? 10.281 4.348 -2.213 1 97.62 214 LYS B N 1
ATOM 3591 C CA . LYS B 1 214 ? 11.18 3.719 -1.247 1 97.62 214 LYS B CA 1
ATOM 3592 C C . LYS B 1 214 ? 11.898 2.518 -1.861 1 97.62 214 LYS B C 1
ATOM 3594 O O . LYS B 1 214 ? 12.711 1.872 -1.203 1 97.62 214 LYS B O 1
ATOM 3599 N N . ARG B 1 215 ? 11.648 2.193 -3.131 1 98.06 215 ARG B N 1
ATOM 3600 C CA . ARG B 1 215 ? 12.203 1.017 -3.797 1 98.06 215 ARG B CA 1
ATOM 3601 C C . ARG B 1 215 ? 13.727 1.002 -3.709 1 98.06 215 ARG B C 1
ATOM 3603 O O . ARG B 1 215 ? 14.32 -0.026 -3.383 1 98.06 215 ARG B O 1
ATOM 3610 N N . HIS B 1 216 ? 14.383 2.133 -4.016 1 97.69 216 HIS B N 1
ATOM 3611 C CA . HIS B 1 216 ? 15.844 2.197 -4.008 1 97.69 216 HIS B CA 1
ATOM 3612 C C . HIS B 1 216 ? 16.406 1.903 -2.621 1 97.69 216 HIS B C 1
ATOM 3614 O O . HIS B 1 216 ? 17.359 1.145 -2.484 1 97.69 216 HIS B O 1
ATOM 3620 N N . ALA B 1 217 ? 15.797 2.525 -1.624 1 98.38 217 ALA B N 1
ATOM 3621 C CA . ALA B 1 217 ? 16.25 2.318 -0.252 1 98.38 217 ALA B CA 1
ATOM 3622 C C . ALA B 1 217 ? 16.125 0.852 0.153 1 98.38 217 ALA B C 1
ATOM 3624 O O . ALA B 1 217 ? 17.047 0.274 0.721 1 98.38 217 ALA B O 1
ATOM 3625 N N . LEU B 1 218 ? 15.023 0.211 -0.146 1 98.69 218 LEU B N 1
ATOM 3626 C CA . LEU B 1 218 ? 14.758 -1.175 0.227 1 98.69 218 LEU B CA 1
ATOM 3627 C C . LEU B 1 218 ? 15.656 -2.129 -0.552 1 98.69 218 LEU B C 1
ATOM 3629 O O . LEU B 1 218 ? 16.109 -3.141 -0.013 1 98.69 218 LEU B O 1
ATOM 3633 N N . ALA B 1 219 ? 15.93 -1.777 -1.801 1 98.62 219 ALA B N 1
ATOM 3634 C CA . ALA B 1 219 ? 16.734 -2.645 -2.66 1 98.62 219 ALA B CA 1
ATOM 3635 C C . ALA B 1 219 ? 18.203 -2.588 -2.273 1 98.62 219 ALA B C 1
ATOM 3637 O O . ALA B 1 219 ? 18.922 -3.582 -2.402 1 98.62 219 ALA B O 1
ATOM 3638 N N . ASN B 1 220 ? 18.703 -1.407 -1.706 1 98.31 220 ASN B N 1
ATOM 3639 C CA . ASN B 1 220 ? 20.141 -1.188 -1.633 1 98.31 220 ASN B CA 1
ATOM 3640 C C . ASN B 1 220 ? 20.578 -0.867 -0.209 1 98.31 220 ASN B C 1
ATOM 3642 O O . ASN B 1 220 ? 21.75 -0.525 0.02 1 98.31 220 ASN B O 1
ATOM 3646 N N . ASP B 1 221 ? 19.734 -0.921 0.695 1 98.25 221 ASP B N 1
ATOM 3647 C CA . ASP B 1 221 ? 20.031 -0.582 2.086 1 98.25 221 ASP B CA 1
ATOM 3648 C C . ASP B 1 221 ? 20.547 0.849 2.207 1 98.25 221 ASP B C 1
ATOM 3650 O O . ASP B 1 221 ? 21.547 1.098 2.885 1 98.25 221 ASP B O 1
ATOM 3654 N N . ASP B 1 222 ? 19.969 1.747 1.452 1 98.12 222 ASP B N 1
ATOM 3655 C CA . ASP B 1 222 ? 20.266 3.172 1.532 1 98.12 222 ASP B CA 1
ATOM 3656 C C . ASP B 1 222 ? 19.266 3.902 2.42 1 98.12 222 ASP B C 1
ATOM 3658 O O . ASP B 1 222 ? 18.219 4.336 1.948 1 98.12 222 ASP B O 1
ATOM 3662 N N . PHE B 1 223 ? 19.688 4.137 3.693 1 98.12 223 PHE B N 1
ATOM 3663 C CA . PHE B 1 223 ? 18.734 4.68 4.652 1 98.12 223 PHE B CA 1
ATOM 3664 C C . PHE B 1 223 ? 19.094 6.113 5.027 1 98.12 223 PHE B C 1
ATOM 3666 O O . PHE B 1 223 ? 18.812 6.559 6.141 1 98.12 223 PHE B O 1
ATOM 3673 N N . ARG B 1 224 ? 19.766 6.867 4.094 1 95.5 224 ARG B N 1
ATOM 3674 C CA . ARG B 1 224 ? 19.875 8.312 4.258 1 95.5 224 ARG B CA 1
ATOM 3675 C C . ARG B 1 224 ? 18.5 8.977 4.312 1 95.5 224 ARG B C 1
ATOM 3677 O O . ARG B 1 224 ? 17.625 8.656 3.51 1 95.5 224 ARG B O 1
ATOM 3684 N N . PRO B 1 225 ? 18.234 9.852 5.191 1 92.06 225 PRO B N 1
ATOM 3685 C CA . PRO B 1 225 ? 16.875 10.297 5.531 1 92.06 225 PRO B CA 1
ATOM 3686 C C . PRO B 1 225 ? 16.266 11.172 4.449 1 92.06 225 PRO B C 1
ATOM 3688 O O . PRO B 1 225 ? 16.828 12.203 4.086 1 92.06 225 PRO B O 1
ATOM 3691 N N . THR B 1 226 ? 15.172 10.75 3.951 1 87.06 226 THR B N 1
ATOM 3692 C CA . THR B 1 226 ? 14.242 11.578 3.201 1 87.06 226 THR B CA 1
ATOM 3693 C C . THR B 1 226 ? 12.969 11.828 4.012 1 87.06 226 THR B C 1
ATOM 3695 O O . THR B 1 226 ? 12.281 12.828 3.799 1 87.06 226 THR B O 1
ATOM 3698 N N . GLY B 1 227 ? 12.656 11.062 4.871 1 91.44 227 GLY B N 1
ATOM 3699 C CA . GLY B 1 227 ? 11.625 11.047 5.898 1 91.44 227 GLY B CA 1
ATOM 3700 C C . GLY B 1 227 ? 12.016 10.25 7.129 1 91.44 227 GLY B C 1
ATOM 3701 O O . GLY B 1 227 ? 11.984 9.016 7.109 1 91.44 227 GLY B O 1
ATOM 3702 N N . PRO B 1 228 ? 12.461 10.938 8.133 1 95.06 228 PRO B N 1
ATOM 3703 C CA . PRO B 1 228 ? 12.984 10.242 9.312 1 95.06 228 PRO B CA 1
ATOM 3704 C C . PRO B 1 228 ? 11.953 9.312 9.953 1 95.06 228 PRO B C 1
ATOM 3706 O O . PRO B 1 228 ? 10.773 9.664 10.039 1 95.06 228 PRO B O 1
ATOM 3709 N N . ALA B 1 229 ? 12.43 8.141 10.422 1 97.88 229 ALA B N 1
ATOM 3710 C CA . ALA B 1 229 ? 11.57 7.102 10.992 1 97.88 229 ALA B CA 1
ATOM 3711 C C . ALA B 1 229 ? 10.859 7.605 12.242 1 97.88 229 ALA B C 1
ATOM 3713 O O . ALA B 1 229 ? 9.711 7.242 12.5 1 97.88 229 ALA B O 1
ATOM 3714 N N . LYS B 1 230 ? 11.484 8.469 13.016 1 96.75 230 LYS B N 1
ATOM 3715 C CA . LYS B 1 230 ? 10.938 8.938 14.281 1 96.75 230 LYS B CA 1
ATOM 3716 C C . LYS B 1 230 ? 9.648 9.727 14.062 1 96.75 230 LYS B C 1
ATOM 3718 O O . LYS B 1 230 ? 8.797 9.797 14.953 1 96.75 230 LYS B O 1
ATOM 3723 N N . PHE B 1 231 ? 9.445 10.328 12.883 1 95.06 231 PHE B N 1
ATOM 3724 C CA . PHE B 1 231 ? 8.234 11.086 12.602 1 95.06 231 PHE B CA 1
ATOM 3725 C C . PHE B 1 231 ? 7.023 10.164 12.523 1 95.06 231 PHE B C 1
ATOM 3727 O O . PHE B 1 231 ? 5.902 10.578 12.828 1 95.06 231 PHE B O 1
ATOM 3734 N N . LEU B 1 232 ? 7.27 8.898 12.172 1 97.81 232 LEU B N 1
ATOM 3735 C CA . LEU B 1 232 ? 6.148 7.965 12.102 1 97.81 232 LEU B CA 1
ATOM 3736 C C . LEU B 1 232 ? 5.715 7.527 13.5 1 97.81 232 LEU B C 1
ATOM 3738 O O . LEU B 1 232 ? 4.59 7.059 13.688 1 97.81 232 LEU B O 1
ATOM 3742 N N . VAL B 1 233 ? 6.605 7.672 14.508 1 98.12 233 VAL B N 1
ATOM 3743 C CA . VAL B 1 233 ? 6.211 7.383 15.883 1 98.12 233 VAL B CA 1
ATOM 3744 C C . VAL B 1 233 ? 5.105 8.344 16.312 1 98.12 233 VAL B C 1
ATOM 3746 O O . VAL B 1 233 ? 4.039 7.91 16.766 1 98.12 233 VAL B O 1
ATOM 3749 N N . LYS B 1 234 ? 5.301 9.594 16.141 1 95.69 234 LYS B N 1
ATOM 3750 C CA . LYS B 1 234 ? 4.281 10.57 16.5 1 95.69 234 LYS B CA 1
ATOM 3751 C C . LYS B 1 234 ? 3.047 10.438 15.617 1 95.69 234 LYS B C 1
ATOM 3753 O O . LYS B 1 234 ? 1.917 10.578 16.094 1 95.69 234 LYS B O 1
ATOM 3758 N N . ASP B 1 235 ? 3.219 10.25 14.289 1 97.69 235 ASP B N 1
ATOM 3759 C CA . ASP B 1 235 ? 2.094 10.125 13.367 1 97.69 235 ASP B CA 1
ATOM 3760 C C . ASP B 1 235 ? 1.176 8.969 13.781 1 97.69 235 ASP B C 1
ATOM 3762 O O . ASP B 1 235 ? -0.049 9.102 13.742 1 97.69 235 ASP B O 1
ATOM 3766 N N . LEU B 1 236 ? 1.796 7.844 14.148 1 98.56 236 LEU B N 1
ATOM 3767 C CA . LEU B 1 236 ? 1.019 6.668 14.531 1 98.56 236 LEU B CA 1
ATOM 3768 C C . LEU B 1 236 ? 0.363 6.867 15.898 1 98.56 236 LEU B C 1
ATOM 3770 O O . LEU B 1 236 ? -0.711 6.324 16.156 1 98.56 236 LEU B O 1
ATOM 3774 N N . ARG B 1 237 ? 0.987 7.645 16.734 1 98 237 ARG B N 1
ATOM 3775 C CA . ARG B 1 237 ? 0.317 8.055 17.969 1 98 237 ARG B CA 1
ATOM 3776 C C . ARG B 1 237 ? -0.934 8.875 17.656 1 98 237 ARG B C 1
ATOM 3778 O O . ARG B 1 237 ? -1.961 8.719 18.328 1 98 237 ARG B O 1
ATOM 3785 N N . PHE B 1 238 ? -0.869 9.766 16.719 1 98.31 238 PHE B N 1
ATOM 3786 C CA . PHE B 1 238 ? -2.027 10.562 16.328 1 98.31 238 PHE B CA 1
ATOM 3787 C C . PHE B 1 238 ? -3.115 9.68 15.727 1 98.31 238 PHE B C 1
ATOM 3789 O O . PHE B 1 238 ? -4.305 9.945 15.906 1 98.31 238 PHE B O 1
ATOM 3796 N N . ALA B 1 239 ? -2.729 8.617 14.961 1 98.44 239 ALA B N 1
ATOM 3797 C CA . ALA B 1 239 ? -3.707 7.648 14.477 1 98.44 239 ALA B CA 1
ATOM 3798 C C . ALA B 1 239 ? -4.395 6.934 15.633 1 98.44 239 ALA B C 1
ATOM 3800 O O . ALA B 1 239 ? -5.59 6.648 15.578 1 98.44 239 ALA B O 1
ATOM 3801 N N . GLU B 1 240 ? -3.598 6.633 16.656 1 98.12 240 GLU B N 1
ATOM 3802 C CA . GLU B 1 240 ? -4.168 6.039 17.859 1 98.12 240 GLU B CA 1
ATOM 3803 C C . GLU B 1 240 ? -5.148 6.996 18.531 1 98.12 240 GLU B C 1
ATOM 3805 O O . GLU B 1 240 ? -6.238 6.59 18.938 1 98.12 240 GLU B O 1
ATOM 3810 N N . GLU B 1 241 ? -4.727 8.242 18.656 1 97.88 241 GLU B N 1
ATOM 3811 C CA . GLU B 1 241 ? -5.582 9.281 19.219 1 97.88 241 GLU B CA 1
ATOM 3812 C C . GLU B 1 241 ? -6.891 9.406 18.453 1 97.88 241 GLU B C 1
ATOM 3814 O O . GLU B 1 241 ? -7.969 9.438 19.047 1 97.88 241 GLU B O 1
ATOM 3819 N N . ALA B 1 242 ? -6.84 9.43 17.156 1 97.69 242 ALA B N 1
ATOM 3820 C CA . ALA B 1 242 ? -8.008 9.578 16.297 1 97.69 242 ALA B CA 1
ATOM 3821 C C . ALA B 1 242 ? -8.906 8.344 16.375 1 97.69 242 ALA B C 1
ATOM 3823 O O . ALA B 1 242 ? -10.133 8.453 16.281 1 97.69 242 ALA B O 1
ATOM 3824 N N . GLY B 1 243 ? -8.305 7.156 16.562 1 97.06 243 GLY B N 1
ATOM 3825 C CA . GLY B 1 243 ? -9.055 5.914 16.609 1 97.06 243 GLY B CA 1
ATOM 3826 C C . GLY B 1 243 ? -9.75 5.684 17.938 1 97.06 243 GLY B C 1
ATOM 3827 O O . GLY B 1 243 ? -10.688 4.887 18.031 1 97.06 243 GLY B O 1
ATOM 3828 N N . GLY B 1 244 ? -9.211 6.328 19 1 94.75 244 GLY B N 1
ATOM 3829 C CA . GLY B 1 244 ? -9.812 6.172 20.312 1 94.75 244 GLY B CA 1
ATOM 3830 C C . GLY B 1 244 ? -9.68 4.762 20.859 1 94.75 244 GLY B C 1
ATOM 3831 O O . GLY B 1 244 ? -8.578 4.223 20.938 1 94.75 244 GLY B O 1
ATOM 3832 N N . SER B 1 245 ? -10.836 4.098 21.109 1 95 245 SER B N 1
ATOM 3833 C CA . SER B 1 245 ? -10.852 2.787 21.75 1 95 245 SER B CA 1
ATOM 3834 C C . SER B 1 245 ? -10.828 1.663 20.719 1 95 245 SER B C 1
ATOM 3836 O O . SER B 1 245 ? -10.93 0.487 21.078 1 95 245 SER B O 1
ATOM 3838 N N . LEU B 1 246 ? -10.695 2.029 19.469 1 97.25 246 LEU B N 1
ATOM 3839 C CA . LEU B 1 246 ? -10.719 1.008 18.438 1 97.25 246 LEU B CA 1
ATOM 3840 C C . LEU B 1 246 ? -9.539 0.05 18.578 1 97.25 246 LEU B C 1
ATOM 3842 O O . LEU B 1 246 ? -8.43 0.474 18.906 1 97.25 246 LEU B O 1
ATOM 3846 N N . ASP B 1 247 ? -9.82 -1.198 18.438 1 97.94 247 ASP B N 1
ATOM 3847 C CA . ASP B 1 247 ? -8.773 -2.213 18.344 1 97.94 247 ASP B CA 1
ATOM 3848 C C . ASP B 1 247 ? -8.375 -2.471 16.891 1 97.94 247 ASP B C 1
ATOM 3850 O O . ASP B 1 247 ? -9.109 -3.129 16.156 1 97.94 247 ASP B O 1
ATOM 3854 N N . LEU B 1 248 ? -7.25 -1.973 16.547 1 98.62 248 LEU B N 1
ATOM 3855 C CA . LEU B 1 248 ? -6.777 -1.988 15.156 1 98.62 248 LEU B CA 1
ATOM 3856 C C . LEU B 1 248 ? -5.434 -2.701 15.055 1 98.62 248 LEU B C 1
ATOM 3858 O O . LEU B 1 248 ? -4.383 -2.086 15.25 1 98.62 248 LEU B O 1
ATOM 3862 N N . PRO B 1 249 ? -5.418 -3.982 14.688 1 98.81 249 PRO B N 1
ATOM 3863 C CA . PRO B 1 249 ? -4.242 -4.852 14.773 1 98.81 249 PRO B CA 1
ATOM 3864 C C . PRO B 1 249 ? -3.086 -4.367 13.898 1 98.81 249 PRO B C 1
ATOM 3866 O O . PRO B 1 249 ? -1.927 -4.43 14.312 1 98.81 249 PRO B O 1
ATOM 3869 N N . VAL B 1 250 ? -3.322 -3.928 12.703 1 98.94 250 VAL B N 1
ATOM 3870 C CA . VAL B 1 250 ? -2.252 -3.484 11.812 1 98.94 250 VAL B CA 1
ATOM 3871 C C . VAL B 1 250 ? -1.619 -2.207 12.367 1 98.94 250 VAL B C 1
ATOM 3873 O O . VAL B 1 250 ? -0.393 -2.09 12.422 1 98.94 250 VAL B O 1
ATOM 3876 N N . ARG B 1 251 ? -2.48 -1.236 12.766 1 98.81 251 ARG B N 1
ATOM 3877 C CA . ARG B 1 251 ? -1.964 -0.026 13.391 1 98.81 251 ARG B CA 1
ATOM 3878 C C . ARG B 1 251 ? -1.05 -0.366 14.562 1 98.81 251 ARG B C 1
ATOM 3880 O O . ARG B 1 251 ? 0.032 0.209 14.703 1 98.81 251 ARG B O 1
ATOM 3887 N N . SER B 1 252 ? -1.499 -1.32 15.422 1 98.81 252 SER B N 1
ATOM 3888 C CA . SER B 1 252 ? -0.724 -1.703 16.594 1 98.81 252 SER B CA 1
ATOM 3889 C C . SER B 1 252 ? 0.62 -2.307 16.203 1 98.81 252 SER B C 1
ATOM 3891 O O . SER B 1 252 ? 1.647 -1.998 16.812 1 98.81 252 SER B O 1
ATOM 3893 N N . ALA B 1 253 ? 0.642 -3.15 15.203 1 98.88 253 ALA B N 1
ATOM 3894 C CA . ALA B 1 253 ? 1.867 -3.809 14.758 1 98.88 253 ALA B CA 1
ATOM 3895 C C . ALA B 1 253 ? 2.881 -2.789 14.25 1 98.88 253 ALA B C 1
ATOM 3897 O O . ALA B 1 253 ? 4.059 -2.84 14.609 1 98.88 253 ALA B O 1
ATOM 3898 N N . VAL B 1 254 ? 2.441 -1.843 13.438 1 98.88 254 VAL B N 1
ATOM 3899 C CA . VAL B 1 254 ? 3.361 -0.889 12.82 1 98.88 254 VAL B CA 1
ATOM 3900 C C . VAL B 1 254 ? 3.844 0.111 13.867 1 98.88 254 VAL B C 1
ATOM 3902 O O . VAL B 1 254 ? 5.008 0.521 13.852 1 98.88 254 VAL B O 1
ATOM 3905 N N . ALA B 1 255 ? 2.922 0.519 14.781 1 98.88 255 ALA B N 1
ATOM 3906 C CA . ALA B 1 255 ? 3.342 1.383 15.883 1 98.88 255 ALA B CA 1
ATOM 3907 C C . ALA B 1 255 ? 4.426 0.715 16.719 1 98.88 255 ALA B C 1
ATOM 3909 O O . ALA B 1 255 ? 5.414 1.355 17.094 1 98.88 255 ALA B O 1
ATOM 3910 N N . GLY B 1 256 ? 4.23 -0.562 17 1 98.81 256 GLY B N 1
ATOM 3911 C CA . GLY B 1 256 ? 5.246 -1.306 17.734 1 98.81 256 GLY B CA 1
ATOM 3912 C C . GLY B 1 256 ? 6.594 -1.322 17.047 1 98.81 256 GLY B C 1
ATOM 3913 O O . GLY B 1 256 ? 7.629 -1.137 17.672 1 98.81 256 GLY B O 1
ATOM 3914 N N . LEU B 1 257 ? 6.629 -1.533 15.766 1 98.88 257 LEU B N 1
ATOM 3915 C CA . LEU B 1 257 ? 7.859 -1.592 14.984 1 98.88 257 LEU B CA 1
ATOM 3916 C C . LEU B 1 257 ? 8.594 -0.257 15.023 1 98.88 257 LEU B C 1
ATOM 3918 O O . LEU B 1 257 ? 9.797 -0.214 15.289 1 98.88 257 LEU B O 1
ATOM 3922 N N . PHE B 1 258 ? 7.875 0.804 14.766 1 98.88 258 PHE B N 1
ATOM 3923 C CA . PHE B 1 258 ? 8.539 2.102 14.688 1 98.88 258 PHE B CA 1
ATOM 3924 C C . PHE B 1 258 ? 8.977 2.574 16.062 1 98.88 258 PHE B C 1
ATOM 3926 O O . PHE B 1 258 ? 10.008 3.238 16.203 1 98.88 258 PHE B O 1
ATOM 3933 N N . ASN B 1 259 ? 8.172 2.303 17.125 1 98.88 259 ASN B N 1
ATOM 3934 C CA . ASN B 1 259 ? 8.664 2.576 18.469 1 98.88 259 ASN B CA 1
ATOM 3935 C C . ASN B 1 259 ? 9.953 1.815 18.766 1 98.88 259 ASN B C 1
ATOM 3937 O O . ASN B 1 259 ? 10.922 2.393 19.266 1 98.88 259 ASN B O 1
ATOM 3941 N N . ALA B 1 260 ? 10 0.556 18.438 1 98.81 260 ALA B N 1
ATOM 3942 C CA . ALA B 1 260 ? 11.141 -0.305 18.734 1 98.81 260 ALA B CA 1
ATOM 3943 C C . ALA B 1 260 ? 12.375 0.139 17.953 1 98.81 260 ALA B C 1
ATOM 3945 O O . ALA B 1 260 ? 13.484 0.171 18.5 1 98.81 260 ALA B O 1
ATOM 3946 N N . LEU B 1 261 ? 12.211 0.472 16.641 1 98.75 261 LEU B N 1
ATOM 3947 C CA . LEU B 1 261 ? 13.383 0.846 15.859 1 98.75 261 LEU B CA 1
ATOM 3948 C C . LEU B 1 261 ? 13.938 2.189 16.328 1 98.75 261 LEU B C 1
ATOM 3950 O O . LEU B 1 261 ? 15.148 2.422 16.266 1 98.75 261 LEU B O 1
ATOM 3954 N N . THR B 1 262 ? 13.055 3.061 16.781 1 98.69 262 THR B N 1
ATOM 3955 C CA . THR B 1 262 ? 13.508 4.336 17.328 1 98.69 262 THR B CA 1
ATOM 3956 C C . THR B 1 262 ? 14.258 4.129 18.656 1 98.69 262 THR B C 1
ATOM 3958 O O . THR B 1 262 ? 15.305 4.734 18.875 1 98.69 262 THR B O 1
ATOM 3961 N N . ASP B 1 263 ? 13.734 3.264 19.5 1 98.5 263 ASP B N 1
ATOM 3962 C CA . ASP B 1 263 ? 14.406 2.91 20.734 1 98.5 263 ASP B CA 1
ATOM 3963 C C . ASP B 1 263 ? 15.781 2.305 20.469 1 98.5 263 ASP B C 1
ATOM 3965 O O . ASP B 1 263 ? 16.703 2.447 21.281 1 98.5 263 ASP B O 1
ATOM 3969 N N . ALA B 1 264 ? 15.977 1.689 19.375 1 98.5 264 ALA B N 1
ATOM 3970 C CA . ALA B 1 264 ? 17.234 1.041 18.984 1 98.5 264 ALA B CA 1
ATOM 3971 C C . ALA B 1 264 ? 18.203 2.045 18.359 1 98.5 264 ALA B C 1
ATOM 3973 O O . ALA B 1 264 ? 19.281 1.672 17.922 1 98.5 264 ALA B O 1
ATOM 3974 N N . GLY B 1 265 ? 17.797 3.314 18.25 1 98.38 265 GLY B N 1
ATOM 3975 C CA . GLY B 1 265 ? 18.703 4.371 17.812 1 98.38 265 GLY B CA 1
ATOM 3976 C C . GLY B 1 265 ? 18.641 4.609 16.312 1 98.38 265 GLY B C 1
ATOM 3977 O O . GLY B 1 265 ? 19.516 5.27 15.75 1 98.38 265 GLY B O 1
ATOM 3978 N N . LEU B 1 266 ? 17.562 4.086 15.641 1 98.56 266 LEU B N 1
ATOM 3979 C CA . LEU B 1 266 ? 17.484 4.184 14.188 1 98.56 266 LEU B CA 1
ATOM 3980 C C . LEU B 1 266 ? 16.531 5.297 13.773 1 98.56 266 LEU B C 1
ATOM 3982 O O . LEU B 1 266 ? 16.266 5.484 12.578 1 98.56 266 LEU B O 1
ATOM 3986 N N . GLY B 1 267 ? 16.016 6.062 14.719 1 98.25 267 GLY B N 1
ATOM 3987 C CA . GLY B 1 267 ? 14.914 6.992 14.508 1 98.25 267 GLY B CA 1
ATOM 3988 C C . GLY B 1 267 ? 15.266 8.117 13.555 1 98.25 267 GLY B C 1
ATOM 3989 O O . GLY B 1 267 ? 14.383 8.68 12.898 1 98.25 267 GLY B O 1
ATOM 3990 N N . ASP B 1 268 ? 16.531 8.484 13.43 1 97.06 268 ASP B N 1
ATOM 3991 C CA . ASP B 1 268 ? 16.953 9.609 12.602 1 97.06 268 ASP B CA 1
ATOM 3992 C C . ASP B 1 268 ? 17.234 9.156 11.164 1 97.06 268 ASP B C 1
ATOM 3994 O O . ASP B 1 268 ? 17.375 9.984 10.266 1 97.06 268 ASP B O 1
ATOM 3998 N N . GLN B 1 269 ? 17.25 7.879 10.914 1 98.06 269 GLN B N 1
ATOM 3999 C CA . GLN B 1 269 ? 17.422 7.34 9.57 1 98.06 269 GLN B CA 1
ATOM 4000 C C . GLN B 1 269 ? 16.094 7.344 8.805 1 98.06 269 GLN B C 1
ATOM 4002 O O . GLN B 1 269 ? 15.047 7.641 9.375 1 98.06 269 GLN B O 1
ATOM 4007 N N . ASP B 1 270 ? 16.188 7.109 7.504 1 97.56 270 ASP B N 1
ATOM 4008 C CA . ASP B 1 270 ? 14.977 7.012 6.684 1 97.56 270 ASP B CA 1
ATOM 4009 C C . ASP B 1 270 ? 14.023 5.953 7.23 1 97.56 270 ASP B C 1
ATOM 4011 O O . ASP B 1 270 ? 14.461 4.914 7.734 1 97.56 270 ASP B O 1
ATOM 4015 N N . ASN B 1 271 ? 12.781 6.219 7.074 1 98.12 271 ASN B N 1
ATOM 4016 C CA . ASN B 1 271 ? 11.789 5.297 7.625 1 98.12 271 ASN B CA 1
ATOM 4017 C C . ASN B 1 271 ? 11.898 3.914 6.992 1 98.12 271 ASN B C 1
ATOM 4019 O O . ASN B 1 271 ? 11.484 2.918 7.59 1 98.12 271 ASN B O 1
ATOM 4023 N N . ALA B 1 272 ? 12.523 3.707 5.84 1 98.75 272 ALA B N 1
ATOM 4024 C CA . ALA B 1 272 ? 12.766 2.402 5.23 1 98.75 272 ALA B CA 1
ATOM 4025 C C . ALA B 1 272 ? 13.75 1.581 6.059 1 98.75 272 ALA B C 1
ATOM 4027 O O . ALA B 1 272 ? 13.906 0.378 5.832 1 98.75 272 ALA B O 1
ATOM 4028 N N . VAL B 1 273 ? 14.359 2.193 7.098 1 98.88 273 VAL B N 1
ATOM 4029 C CA . VAL B 1 273 ? 15.32 1.521 7.965 1 98.88 273 VAL B CA 1
ATOM 4030 C C . VAL B 1 273 ? 14.617 0.422 8.758 1 98.88 273 VAL B C 1
ATOM 4032 O O . VAL B 1 273 ? 15.273 -0.455 9.328 1 98.88 273 VAL B O 1
ATOM 4035 N N . VAL B 1 274 ? 13.297 0.431 8.734 1 98.88 274 VAL B N 1
ATOM 4036 C CA . VAL B 1 274 ? 12.523 -0.636 9.359 1 98.88 274 VAL B CA 1
ATOM 4037 C C . VAL B 1 274 ? 12.984 -1.991 8.836 1 98.88 274 VAL B C 1
ATOM 4039 O O . VAL B 1 274 ? 12.977 -2.986 9.562 1 98.88 274 VAL B O 1
ATOM 4042 N N . LEU B 1 275 ? 13.469 -2.098 7.578 1 98.88 275 LEU B N 1
ATOM 4043 C CA . LEU B 1 275 ? 14.023 -3.328 7.031 1 98.88 275 LEU B CA 1
ATOM 4044 C C . LEU B 1 275 ? 15.227 -3.791 7.852 1 98.88 275 LEU B C 1
ATOM 4046 O O . LEU B 1 275 ? 15.312 -4.965 8.219 1 98.88 275 LEU B O 1
ATOM 4050 N N . GLN B 1 276 ? 16.141 -2.82 8.141 1 98.62 276 GLN B N 1
ATOM 4051 C CA . GLN B 1 276 ? 17.312 -3.143 8.945 1 98.62 276 GLN B CA 1
ATOM 4052 C C . GLN B 1 276 ? 16.906 -3.605 10.344 1 98.62 276 GLN B C 1
ATOM 4054 O O . GLN B 1 276 ? 17.484 -4.551 10.883 1 98.62 276 GLN B O 1
ATOM 4059 N N . HIS B 1 277 ? 15.961 -2.902 10.914 1 98.75 277 HIS B N 1
ATOM 4060 C CA . HIS B 1 277 ? 15.484 -3.277 12.234 1 98.75 277 HIS B CA 1
ATOM 4061 C C . HIS B 1 277 ? 14.93 -4.699 12.242 1 98.75 277 HIS B C 1
ATOM 4063 O O . HIS B 1 277 ? 15.203 -5.469 13.172 1 98.75 277 HIS B O 1
ATOM 4069 N N . LEU B 1 278 ? 14.141 -5.059 11.258 1 98.62 278 LEU B N 1
ATOM 4070 C CA . LEU B 1 278 ? 13.594 -6.406 11.133 1 98.62 278 LEU B CA 1
ATOM 4071 C C . LEU B 1 278 ? 14.711 -7.438 11.039 1 98.62 278 LEU B C 1
ATOM 4073 O O . LEU B 1 278 ? 14.664 -8.477 11.703 1 98.62 278 LEU B O 1
ATOM 4077 N N . ARG B 1 279 ? 15.758 -7.152 10.273 1 97.56 279 ARG B N 1
ATOM 4078 C CA . ARG B 1 279 ? 16.906 -8.047 10.156 1 97.56 279 ARG B CA 1
ATOM 4079 C C . ARG B 1 279 ? 17.562 -8.273 11.508 1 97.56 279 ARG B C 1
ATOM 4081 O O . ARG B 1 279 ? 17.859 -9.414 11.875 1 97.56 279 ARG B O 1
ATOM 4088 N N . ASP B 1 280 ? 17.688 -7.164 12.195 1 97.38 280 ASP B N 1
ATOM 4089 C CA . ASP B 1 280 ? 18.469 -7.18 13.43 1 97.38 280 ASP B CA 1
ATOM 4090 C C . ASP B 1 280 ? 17.734 -7.918 14.539 1 97.38 280 ASP B C 1
ATOM 4092 O O . ASP B 1 280 ? 18.344 -8.359 15.516 1 97.38 280 ASP B O 1
ATOM 4096 N N . THR B 1 281 ? 16.438 -8.031 14.375 1 97 281 THR B N 1
ATOM 4097 C CA . THR B 1 281 ? 15.656 -8.539 15.5 1 97 281 THR B CA 1
ATOM 4098 C C . THR B 1 281 ? 15.109 -9.93 15.195 1 97 281 THR B C 1
ATOM 4100 O O . THR B 1 281 ? 14.258 -10.438 15.922 1 97 281 THR B O 1
ATOM 4103 N N . GLN B 1 282 ? 15.562 -10.484 14.125 1 95 282 GLN B N 1
ATOM 4104 C CA . GLN B 1 282 ? 15.086 -11.828 13.789 1 95 282 GLN B CA 1
ATOM 4105 C C . GLN B 1 282 ? 15.617 -12.859 14.773 1 95 282 GLN B C 1
ATOM 4107 O O . GLN B 1 282 ? 16.719 -12.703 15.312 1 95 282 GLN B O 1
ATOM 4112 N N . PRO B 1 283 ? 14.82 -13.859 14.945 1 85.75 283 PRO B N 1
ATOM 4113 C CA . PRO B 1 283 ? 15.344 -14.961 15.75 1 85.75 283 PRO B CA 1
ATOM 4114 C C . PRO B 1 283 ? 16.5 -15.688 15.07 1 85.75 283 PRO B C 1
ATOM 4116 O O . PRO B 1 283 ? 16.672 -15.594 13.852 1 85.75 283 PRO B O 1
ATOM 4119 N N . PRO B 1 284 ? 17.375 -16.25 15.812 1 77.81 284 PRO B N 1
ATOM 4120 C CA . PRO B 1 284 ? 18.438 -17.062 15.203 1 77.81 284 PRO B CA 1
ATOM 4121 C C . PRO B 1 284 ? 17.906 -18.172 14.305 1 77.81 284 PRO B C 1
ATOM 4123 O O . PRO B 1 284 ? 16.844 -18.734 14.586 1 77.81 284 PRO B O 1
ATOM 4126 N N . ALA B 1 285 ? 18.547 -18.297 13.203 1 65.19 285 ALA B N 1
ATOM 4127 C CA . ALA B 1 285 ? 18.156 -19.312 12.234 1 65.19 285 ALA B CA 1
ATOM 4128 C C . ALA B 1 285 ? 18.141 -20.703 12.867 1 65.19 285 ALA B C 1
ATOM 4130 O O . ALA B 1 285 ? 18.969 -21 13.734 1 65.19 285 ALA B O 1
#

Radius of gyration: 26.7 Å; Cα contacts (8 Å, |Δi|>4): 1251; chains: 2; bounding box: 41×84×62 Å

Secondary structure (DSSP, 8-state):
----PPEEEE--STTHHHHHHHHHHTT--EEEE-SS----TTSEE-S-HHHHHHH-SEEEE--S-GGGGHHHIIIIITTS-S--EEEE-S---HHHHHHHHHHHHTTT-EEEE--EESHHHHHHHT-EEEEEES-HHHHHHHHHHHHTTEEEEEEEESTTHHHHHHHHHHHHHHHHHHHHHHHHHHHHHTT--HHHHHHHHHTSTT-BHHHHHHHHHHHHT----SSBTHHHHHHHHHHHHHHTT---HHHHHHHHHHHHHIIIIITTSBGGGHHHHHHHTPPP-/----PPEEEE--STTHHHHHHHHHHTT--EEEE-SS----TTSEE-S-HHHHHHH-SEEEE--S-GGGGHHHIIIIITTS-S--EEEE-S---HHHHHHHHHHHHTTT-EEEE--EESHHHHHHHT-EEEEEES-HHHHHHHHHHHHTTEEEEEEEESTTHHHHHHHHHHHHHHHHHHHHHHHHHHHHHTT--HHHHHHHHHTSTT-BHHHHHHHHHHHHT----SSBTHHHHHHHHHHHHHHTT---HHHHHHHHHHHHHIIIIITTSBGGGHHHHHHHTPPP-

Sequence (570 aa):
MVDRTPIGVLGLGNMGMPIARRLVAAGHQVIGWDRADRELDGGTIVRSAAEVTGRCATVLYLLPELEMIRPLLADGLLDDAATRTLIVMSTCSPVAITDLAASLADRGIRLIDAPMSGGVTGAEQGRLSIMVGADQADFDAVAPLLAVLGTTVRLLGPVGAGSVAKACNQLVVSATLCALAEATLIAERNGLDRELMLDMLAGGLAASEVLTQKRHALANDDFRPTGPAKFLVKDLRFAEEAGGSLDLPVRSAVAGLFNALTDAGLGDQDNAVVLQHLRDTQPPAMVDRTPIGVLGLGNMGMPIARRLVAAGHQVIGWDRADRELDGGTIVRSAAEVTGRCATVLYLLPELEMIRPLLADGLLDDAATRTLIVMSTCSPVAITDLAASLADRGIRLIDAPMSGGVTGAEQGRLSIMVGADQADFDAVAPLLAVLGTTVRLLGPVGAGSVAKACNQLVVSATLCALAEATLIAERNGLDRELMLDMLAGGLAASEVLTQKRHALANDDFRPTGPAKFLVKDLRFAEEAGGSLDLPVRSAVAGLFNALTDAGLGDQDNAVVLQHLRDTQPPA

Solvent-accessible surface area (backbone atoms only — not comparable to full-atom values): 28090 Å² total; per-residue (Å²): 123,78,79,80,65,35,36,17,35,39,25,58,53,78,60,26,38,34,44,52,48,47,42,32,72,74,68,42,46,37,33,31,25,48,96,58,94,78,86,50,85,81,44,44,70,50,94,41,66,50,59,32,28,51,65,6,40,38,31,39,36,44,44,82,48,69,72,68,46,50,68,48,45,69,76,42,19,49,78,80,22,46,34,37,34,39,38,36,37,35,72,45,44,35,65,58,51,37,53,49,34,58,62,32,46,79,64,64,26,44,54,30,31,37,17,66,32,31,58,54,67,16,35,64,68,29,42,13,11,31,33,22,2,31,52,68,68,62,41,63,71,44,44,69,66,51,52,62,43,15,74,40,72,47,82,54,36,47,54,27,37,5,28,44,51,44,17,32,34,47,45,27,36,49,34,35,50,51,26,47,31,51,28,44,52,32,36,47,76,68,69,35,54,46,54,61,50,52,52,47,29,54,42,18,41,44,17,31,44,50,51,68,72,41,44,64,31,69,47,65,74,51,42,73,58,88,48,40,25,47,58,52,40,57,39,42,48,30,32,46,60,58,37,58,80,59,74,50,59,52,61,52,33,45,44,50,51,43,47,50,35,34,74,70,70,46,22,73,28,10,46,70,39,55,37,57,47,51,63,72,66,39,62,84,130,124,78,79,81,66,35,36,15,34,39,25,56,52,78,57,26,38,37,45,52,48,46,42,31,72,73,69,40,47,38,34,31,25,48,97,57,93,77,86,51,85,81,45,43,69,51,94,42,63,43,59,31,27,51,65,7,42,40,32,40,36,43,44,83,46,70,73,67,45,52,69,43,43,69,72,41,23,55,81,78,24,46,38,38,34,40,36,35,36,34,74,46,44,36,65,59,52,37,53,50,31,58,63,32,45,80,65,63,28,44,53,30,31,36,16,65,32,31,59,54,67,15,34,64,67,28,42,13,12,29,32,24,2,31,53,69,69,62,41,62,71,43,44,70,65,52,50,62,44,16,72,40,72,46,82,55,36,48,54,26,37,4,27,44,51,45,17,31,34,46,44,28,37,48,34,35,48,51,26,47,30,50,28,44,50,31,35,48,75,67,70,34,54,48,55,61,50,53,51,47,30,54,41,19,40,45,16,32,43,51,51,68,73,40,42,65,30,70,48,64,73,50,44,74,59,86,49,41,27,46,60,52,40,57,39,43,50,30,32,44,61,58,39,58,79,58,74,50,58,53,62,52,32,46,44,51,49,42,47,50,36,33,75,71,70,46,22,75,27,10,46,70,40,55,38,58,45,50,64,73,66,41,62,82,129

Foldseek 3Di:
DPPQQAEEEEDCPLQRVLLQQLCQVVPHEYEYEDPDDDDHVNYHYDDDLLVRQQRGQHYEYADAEPVVCVVVVVVVSQQNGSHAEYEYQYQYALVVFVVVQVVCVVNNHHYKYWHWDDASVLQNVLAIATEIADDPVSCVVCVVVNSSRHVHYDYQYHRSRSNLVQLVVLLVLLLLLLVLLVVLVVCVVVPHQSLVVLVVCCVDPSNDVSSVVCSCCSRPVQFAASPFLLSSLRSLVSNCVSCDPDDDPSSVVSNVLSVVCVVVVRRRTYNSCSSVVCVVPDDDD/DPPQQAEEEEDCPLQRVLLQQLCQVVPHEYEYEDPDDDDHVNYHYDDALLVRQQRGQHYEYADAEPVVCVVSVVVPSQPNGSHAEYEYQYQYALVVQVVVQVVCVVSNHHYKYWHWDDASVLQNVLAIATQIADDPVSCVVCVVVNSSRHDHYDYQYHRSRSNLVQLVVLLVLLLLLLVLLVVLVVCVVVPHQSLVVLVVCCVDPSNDVSSVVCSVCSRPVQFAASPFLLSSLRSLVSNCVSCDPDDDPSSVVSNVLSVVCVVVVRRRTYNSCSSVVCVVPDDDD

Nearest PDB structures (foldseek):
  1vpd-assembly1_A  TM=9.320E-01  e=7.487E-26  Salmonella enterica subsp. enterica serovar Typhimurium
  3doj-assembly1_A  TM=9.363E-01  e=2.657E-24  Arabidopsis thaliana
  2uyy-assembly1_D  TM=8.736E-01  e=2.460E-25  Homo sapiens
  3pef-assembly2_G  TM=8.878E-01  e=2.812E-24  Geobacter metallireducens
  5y8k-assembly1_B  TM=8.351E-01  e=1.073E-24  Mycobacterium tuberculosis H37Rv

InterPro domains:
  IPR006115 6-phosphogluconate dehydrogenase, NADP-binding [PF03446] (7-156)
  IPR008927 6-phosphogluconate dehydrogenase-like, C-terminal domain superfamily [SSF48179] (158-280)
  IPR013328 6-phosphogluconate dehydrogenase, domain 2 [G3DSA:1.10.1040.10] (157-282)
  IPR015815 3-hydroxyisobutyrate dehydrogenase-related [PIRSF000103] (5-282)
  IPR029154 3-hydroxyisobutyrate dehydrogenase-like, NAD-binding domain [PF14833] (160-277)
  IPR036291 NAD(P)-binding domain superfamily [SSF51735] (6-159)